Protein AF-0000000066269148 (afdb_homodimer)

Structure (mmCIF, N/CA/C/O backbone):
data_AF-0000000066269148-model_v1
#
loop_
_entity.id
_entity.type
_entity.pdbx_description
1 polymer 'HTH-type transcriptional regulator UidR'
#
loop_
_atom_site.group_PDB
_atom_site.id
_atom_site.type_symbol
_atom_site.label_atom_id
_atom_site.label_alt_id
_atom_site.label_comp_id
_atom_site.label_asym_id
_atom_site.label_entity_id
_atom_site.label_seq_id
_atom_site.pdbx_PDB_ins_code
_atom_site.Cartn_x
_atom_site.Cartn_y
_atom_site.Cartn_z
_atom_site.occupancy
_atom_site.B_iso_or_equiv
_atom_site.auth_seq_id
_atom_site.auth_comp_id
_atom_site.auth_asym_id
_atom_site.auth_atom_id
_atom_site.pdbx_PDB_model_num
ATOM 1 N N . MET A 1 1 ? 50.219 18.312 18.375 1 29.95 1 MET A N 1
ATOM 2 C CA . MET A 1 1 ? 49.344 18.781 17.312 1 29.95 1 MET A CA 1
ATOM 3 C C . MET A 1 1 ? 48.125 17.875 17.172 1 29.95 1 MET A C 1
ATOM 5 O O . MET A 1 1 ? 48.281 16.688 16.922 1 29.95 1 MET A O 1
ATOM 9 N N . MET A 1 2 ? 47.062 18.062 18 1 33.06 2 MET A N 1
ATOM 10 C CA . MET A 1 2 ? 45.844 17.266 18.109 1 33.06 2 MET A CA 1
ATOM 11 C C . MET A 1 2 ? 45.188 17.047 16.734 1 33.06 2 MET A C 1
ATOM 13 O O . MET A 1 2 ? 44.938 18.016 16.016 1 33.06 2 MET A O 1
ATOM 17 N N . ASP A 1 3 ? 45.719 16.109 15.922 1 34.25 3 ASP A N 1
ATOM 18 C CA . ASP A 1 3 ? 45.094 15.648 14.688 1 34.25 3 ASP A CA 1
ATOM 19 C C . ASP A 1 3 ? 43.562 15.742 14.75 1 34.25 3 ASP A C 1
ATOM 21 O O . ASP A 1 3 ? 42.938 15.055 15.562 1 34.25 3 ASP A O 1
ATOM 25 N N . ASN A 1 4 ? 43.062 16.969 14.891 1 35.75 4 ASN A N 1
ATOM 26 C CA . ASN A 1 4 ? 41.625 17.344 14.859 1 35.75 4 ASN A CA 1
ATOM 27 C C . ASN A 1 4 ? 40.875 16.5 13.852 1 35.75 4 ASN A C 1
ATOM 29 O O . ASN A 1 4 ? 40.969 16.719 12.641 1 35.75 4 ASN A O 1
ATOM 33 N N . MET A 1 5 ? 40.844 15.172 13.828 1 34.91 5 MET A N 1
ATOM 34 C CA . MET A 1 5 ? 39.969 14.242 13.125 1 34.91 5 MET A CA 1
ATOM 35 C C . MET A 1 5 ? 38.625 14.891 12.797 1 34.91 5 MET A C 1
ATOM 37 O O . MET A 1 5 ? 37.812 15.109 13.688 1 34.91 5 MET A O 1
ATOM 41 N N . GLN A 1 6 ? 38.531 16.062 12.07 1 36.62 6 GLN A N 1
ATOM 42 C CA . GLN A 1 6 ? 37.406 16.797 11.508 1 36.62 6 GLN A CA 1
ATOM 43 C C . GLN A 1 6 ? 36.312 15.828 11.062 1 36.62 6 GLN A C 1
ATOM 45 O O . GLN A 1 6 ? 36.531 14.945 10.234 1 36.62 6 GLN A O 1
ATOM 50 N N . THR A 1 7 ? 35.594 15.133 11.844 1 42.75 7 THR A N 1
ATOM 51 C CA . THR A 1 7 ? 34.344 14.445 11.578 1 42.75 7 THR A CA 1
ATOM 52 C C . THR A 1 7 ? 33.625 15.07 10.375 1 42.75 7 THR A C 1
ATOM 54 O O . THR A 1 7 ? 33.219 16.234 10.43 1 42.75 7 THR A O 1
ATOM 57 N N . GLU A 1 8 ? 34.125 15.125 9.211 1 47.5 8 GLU A N 1
ATOM 58 C CA . GLU A 1 8 ? 33.594 15.633 7.949 1 47.5 8 GLU A CA 1
ATOM 59 C C . GLU A 1 8 ? 32.062 15.703 7.98 1 47.5 8 GLU A C 1
ATOM 61 O O . GLU A 1 8 ? 31.391 14.688 8.188 1 47.5 8 GLU A O 1
ATOM 66 N N . ALA A 1 9 ? 31.5 16.703 8.508 1 52.66 9 ALA A N 1
ATOM 67 C CA . ALA A 1 9 ? 30.109 17.125 8.625 1 52.66 9 ALA A CA 1
ATOM 68 C C . ALA A 1 9 ? 29.297 16.672 7.41 1 52.66 9 ALA A C 1
ATOM 70 O O . ALA A 1 9 ? 29.75 16.797 6.27 1 52.66 9 ALA A O 1
ATOM 71 N N . GLN A 1 10 ? 28.406 15.781 7.52 1 66.94 10 GLN A N 1
ATOM 72 C CA . GLN A 1 10 ? 27.484 15.43 6.441 1 66.94 10 GLN A CA 1
ATOM 73 C C . GLN A 1 10 ? 27.125 16.656 5.598 1 66.94 10 GLN A C 1
ATOM 75 O O . GLN A 1 10 ? 26.875 17.734 6.137 1 66.94 10 GLN A O 1
ATOM 80 N N . PRO A 1 11 ? 27.453 16.547 4.215 1 85.19 11 PRO A N 1
ATOM 81 C CA . PRO A 1 11 ? 27.016 17.672 3.385 1 85.19 11 PRO A CA 1
ATOM 82 C C . PRO A 1 11 ? 25.656 18.219 3.797 1 85.19 11 PRO A C 1
ATOM 84 O O . PRO A 1 11 ? 24.797 17.469 4.262 1 85.19 11 PRO A O 1
ATOM 87 N N . THR A 1 12 ? 25.594 19.531 3.975 1 91.31 12 THR A N 1
ATOM 88 C CA . THR A 1 12 ? 24.375 20.25 4.352 1 91.31 12 THR A CA 1
ATOM 89 C C . THR A 1 12 ? 23.156 19.641 3.67 1 91.31 12 THR A C 1
ATOM 91 O O . THR A 1 12 ? 22.109 19.484 4.297 1 91.31 12 THR A O 1
ATOM 94 N N . ARG A 1 13 ? 23.344 19.234 2.535 1 93.56 13 ARG A N 1
ATOM 95 C CA . ARG A 1 13 ? 22.266 18.641 1.772 1 93.56 13 ARG A CA 1
ATOM 96 C C . ARG A 1 13 ? 21.766 17.344 2.43 1 93.56 13 ARG A C 1
ATOM 98 O O . ARG A 1 13 ? 20.562 17.109 2.531 1 93.56 13 ARG A O 1
ATOM 105 N N . THR A 1 14 ? 22.672 16.547 2.875 1 93.69 14 THR A N 1
ATOM 106 C CA . THR A 1 14 ? 22.344 15.273 3.514 1 93.69 14 THR A CA 1
ATOM 107 C C . THR A 1 14 ? 21.656 15.508 4.855 1 93.69 14 THR A C 1
ATOM 109 O O . THR A 1 14 ? 20.688 14.82 5.195 1 93.69 14 THR A O 1
ATOM 112 N N . ARG A 1 15 ? 22.047 16.438 5.559 1 93.5 15 ARG A N 1
ATOM 113 C CA . ARG A 1 15 ? 21.438 16.766 6.84 1 93.5 15 ARG A CA 1
ATOM 114 C C . ARG A 1 15 ? 20 17.219 6.66 1 93.5 15 ARG A C 1
ATOM 116 O O . ARG A 1 15 ? 19.125 16.828 7.434 1 93.5 15 ARG A O 1
ATOM 123 N N . ILE A 1 16 ? 19.844 17.984 5.629 1 95.06 16 ILE A N 1
ATOM 124 C CA . ILE A 1 16 ? 18.516 18.469 5.332 1 95.06 16 ILE A CA 1
ATOM 125 C C . ILE A 1 16 ? 17.594 17.297 4.984 1 95.06 16 ILE A C 1
ATOM 127 O O . ILE A 1 16 ? 16.484 17.203 5.508 1 95.06 16 ILE A O 1
ATOM 131 N N . LEU A 1 17 ? 18.109 16.438 4.227 1 95.19 17 LEU A N 1
ATOM 132 C CA . LEU A 1 17 ? 17.297 15.312 3.781 1 95.19 17 LEU A CA 1
ATOM 133 C C . LEU A 1 17 ? 16.984 14.383 4.945 1 95.19 17 LEU A C 1
ATOM 135 O O . LEU A 1 17 ? 15.859 13.883 5.051 1 95.19 17 LEU A O 1
ATOM 139 N N . ASN A 1 18 ? 17.922 14.18 5.797 1 94.38 18 ASN A N 1
ATOM 140 C CA . ASN A 1 18 ? 17.688 13.344 6.969 1 94.38 18 ASN A CA 1
ATOM 141 C C . ASN A 1 18 ? 16.641 13.953 7.887 1 94.38 18 ASN A C 1
ATOM 143 O O . ASN A 1 18 ? 15.758 13.25 8.391 1 94.38 18 ASN A O 1
ATOM 147 N N . ALA A 1 19 ? 16.75 15.234 8.031 1 94.19 19 ALA A N 1
ATOM 148 C CA . ALA A 1 19 ? 15.75 15.945 8.836 1 94.19 19 ALA A CA 1
ATOM 149 C C . ALA A 1 19 ? 14.367 15.844 8.203 1 94.19 19 ALA A C 1
ATOM 151 O O . ALA A 1 19 ? 13.375 15.609 8.906 1 94.19 19 ALA A O 1
ATOM 152 N N . ALA A 1 20 ? 14.328 16.047 6.902 1 94.81 20 ALA A N 1
ATOM 153 C CA . ALA A 1 20 ? 13.07 15.961 6.176 1 94.81 20 ALA A CA 1
ATOM 154 C C . ALA A 1 20 ? 12.445 14.578 6.324 1 94.81 20 ALA A C 1
ATOM 156 O O . ALA A 1 20 ? 11.25 14.453 6.586 1 94.81 20 ALA A O 1
ATOM 157 N N . ARG A 1 21 ? 13.258 13.562 6.203 1 94.38 21 ARG A N 1
ATOM 158 C CA . ARG A 1 21 ? 12.781 12.188 6.348 1 94.38 21 ARG A CA 1
ATOM 159 C C . ARG A 1 21 ? 12.141 11.977 7.715 1 94.38 21 ARG A C 1
ATOM 161 O O . ARG A 1 21 ? 11.062 11.391 7.812 1 94.38 21 ARG A O 1
ATOM 168 N N . GLU A 1 22 ? 12.773 12.445 8.656 1 91.81 22 GLU A N 1
ATOM 169 C CA . GLU A 1 22 ? 12.281 12.289 10.016 1 91.81 22 GLU A CA 1
ATOM 170 C C . GLU A 1 22 ? 10.969 13.031 10.219 1 91.81 22 GLU A C 1
ATOM 172 O O . GLU A 1 22 ? 10.008 12.484 10.758 1 91.81 22 GLU A O 1
ATOM 177 N N . ILE A 1 23 ? 10.914 14.211 9.734 1 90.62 23 ILE A N 1
ATOM 178 C CA . ILE A 1 23 ? 9.734 15.047 9.922 1 90.62 23 ILE A CA 1
ATOM 179 C C . ILE A 1 23 ? 8.562 14.492 9.125 1 90.62 23 ILE A C 1
ATOM 181 O O . ILE A 1 23 ? 7.438 14.414 9.625 1 90.62 23 ILE A O 1
ATOM 185 N N . PHE A 1 24 ? 8.867 14.055 7.883 1 90.69 24 PHE A N 1
ATOM 186 C CA . PHE A 1 24 ? 7.805 13.5 7.051 1 90.69 24 PHE A CA 1
ATOM 187 C C . PHE A 1 24 ? 7.281 12.195 7.637 1 90.69 24 PHE A C 1
ATOM 189 O O . PHE A 1 24 ? 6.078 11.93 7.602 1 90.69 24 PHE A O 1
ATOM 196 N N . SER A 1 25 ? 8.141 11.453 8.211 1 87.06 25 SER A N 1
ATOM 197 C CA . SER A 1 25 ? 7.746 10.18 8.789 1 87.06 25 SER A CA 1
ATOM 198 C C . SER A 1 25 ? 6.93 10.375 10.062 1 87.06 25 SER A C 1
ATOM 200 O O . SER A 1 25 ? 5.992 9.625 10.328 1 87.06 25 SER A O 1
ATOM 202 N N . GLU A 1 26 ? 7.188 11.438 10.75 1 82.25 26 GLU A N 1
ATOM 203 C CA . GLU A 1 26 ? 6.559 11.656 12.047 1 82.25 26 GLU A CA 1
ATOM 204 C C . GLU A 1 26 ? 5.27 12.469 11.906 1 82.25 26 GLU A C 1
ATOM 206 O O . GLU A 1 26 ? 4.266 12.164 12.555 1 82.25 26 GLU A O 1
ATOM 211 N N . ASN A 1 27 ? 5.344 13.484 11.008 1 78.81 27 ASN A N 1
ATOM 212 C CA . ASN A 1 27 ? 4.25 14.453 10.977 1 78.81 27 ASN A CA 1
ATOM 213 C C . ASN A 1 27 ? 3.404 14.305 9.711 1 78.81 27 ASN A C 1
ATOM 215 O O . ASN A 1 27 ? 2.303 14.852 9.633 1 78.81 27 ASN A O 1
ATOM 219 N N . GLY A 1 28 ? 3.934 13.531 8.844 1 82 28 GLY A N 1
ATOM 220 C CA . GLY A 1 28 ? 3.318 13.531 7.527 1 82 28 GLY A CA 1
ATOM 221 C C . GLY A 1 28 ? 3.83 14.641 6.629 1 82 28 GLY A C 1
ATOM 222 O O . GLY A 1 28 ? 4.32 15.656 7.113 1 82 28 GLY A O 1
ATOM 223 N N . PHE A 1 29 ? 3.723 14.414 5.41 1 80.69 29 PHE A N 1
ATOM 224 C CA . PHE A 1 29 ? 4.23 15.367 4.434 1 80.69 29 PHE A CA 1
ATOM 225 C C . PHE A 1 29 ? 3.408 16.641 4.449 1 80.69 29 PHE A C 1
ATOM 227 O O . PHE A 1 29 ? 3.961 17.75 4.523 1 80.69 29 PHE A O 1
ATOM 234 N N . HIS A 1 30 ? 2.174 16.438 4.449 1 73.81 30 HIS A N 1
ATOM 235 C CA . HIS A 1 30 ? 1.286 17.578 4.32 1 73.81 30 HIS A CA 1
ATOM 236 C C . HIS A 1 30 ? 1.434 18.531 5.504 1 73.81 30 HIS A C 1
ATOM 238 O O . HIS A 1 30 ? 1.451 19.75 5.332 1 73.81 30 HIS A O 1
ATOM 244 N N . SER A 1 31 ? 1.735 18.062 6.676 1 78.12 31 SER A N 1
ATOM 245 C CA . SER A 1 31 ? 1.798 18.875 7.883 1 78.12 31 SER A CA 1
ATOM 246 C C . SER A 1 31 ? 3.199 19.438 8.102 1 78.12 31 SER A C 1
ATOM 248 O O . SER A 1 31 ? 3.389 20.359 8.906 1 78.12 31 SER A O 1
ATOM 250 N N . ALA A 1 32 ? 4.051 18.875 7.363 1 84.81 32 ALA A N 1
ATOM 251 C CA . ALA A 1 32 ? 5.43 19.328 7.496 1 84.81 32 ALA A CA 1
ATOM 252 C C . ALA A 1 32 ? 5.621 20.688 6.824 1 84.81 32 ALA A C 1
ATOM 254 O O . ALA A 1 32 ? 4.91 21.031 5.871 1 84.81 32 ALA A O 1
ATOM 255 N N . SER A 1 33 ? 6.598 21.469 7.414 1 88.81 33 SER A N 1
ATOM 256 C CA . SER A 1 33 ? 6.926 22.766 6.832 1 88.81 33 SER A CA 1
ATOM 257 C C . SER A 1 33 ? 8.43 22.938 6.668 1 88.81 33 SER A C 1
ATOM 259 O O . SER A 1 33 ? 9.211 22.297 7.383 1 88.81 33 SER A O 1
ATOM 261 N N . MET A 1 34 ? 8.695 23.812 5.746 1 93.25 34 MET A N 1
ATOM 262 C CA . MET A 1 34 ? 10.102 24.125 5.555 1 93.25 34 MET A CA 1
ATOM 263 C C . MET A 1 34 ? 10.703 24.719 6.828 1 93.25 34 MET A C 1
ATOM 265 O O . MET A 1 34 ? 11.852 24.438 7.172 1 93.25 34 MET A O 1
ATOM 269 N N . LYS A 1 35 ? 9.906 25.422 7.531 1 93.69 35 LYS A N 1
ATOM 270 C CA . LYS A 1 35 ? 10.336 26.031 8.781 1 93.69 35 LYS A CA 1
ATOM 271 C C . LYS A 1 35 ? 10.672 24.969 9.828 1 93.69 35 LYS A C 1
ATOM 273 O O . LYS A 1 35 ? 11.688 25.062 10.516 1 93.69 35 LYS A O 1
ATOM 278 N N . ALA A 1 36 ? 9.859 24 9.938 1 92.56 36 ALA A N 1
ATOM 279 C CA . ALA A 1 36 ? 10.078 22.906 10.891 1 92.56 36 ALA A CA 1
ATOM 280 C C . ALA A 1 36 ? 11.359 22.156 10.562 1 92.56 36 ALA A C 1
ATOM 282 O O . ALA A 1 36 ? 12.086 21.734 11.469 1 92.56 36 ALA A O 1
ATOM 283 N N . ILE A 1 37 ? 11.617 21.953 9.281 1 94.06 37 ILE A N 1
ATOM 284 C CA . ILE A 1 37 ? 12.82 21.25 8.844 1 94.06 37 ILE A CA 1
ATOM 285 C C . ILE A 1 37 ? 14.062 22.062 9.211 1 94.06 37 ILE A C 1
ATOM 287 O O . ILE A 1 37 ? 15.039 21.516 9.727 1 94.06 37 ILE A O 1
ATOM 291 N N . CYS A 1 38 ? 13.977 23.375 9 1 94.56 38 CYS A N 1
ATOM 292 C CA . CYS A 1 38 ? 15.062 24.266 9.398 1 94.56 38 CYS A CA 1
ATOM 293 C C . CYS A 1 38 ? 15.383 24.109 10.875 1 94.56 38 CYS A C 1
ATOM 295 O O . CYS A 1 38 ? 16.547 23.938 11.25 1 94.56 38 CYS A O 1
ATOM 297 N N . LYS A 1 39 ? 14.391 24.125 11.641 1 93.75 39 LYS A N 1
ATOM 298 C CA . LYS A 1 39 ? 14.531 24.047 13.086 1 93.75 39 LYS A CA 1
ATOM 299 C C . LYS A 1 39 ? 15.125 22.719 13.516 1 93.75 39 LYS A C 1
ATOM 301 O O . LYS A 1 39 ? 16 22.656 14.383 1 93.75 39 LYS A O 1
ATOM 306 N N . SER A 1 40 ? 14.727 21.688 12.898 1 91.62 40 SER A N 1
ATOM 307 C CA . SER A 1 40 ? 15.133 20.344 13.273 1 91.62 40 SER A CA 1
ATOM 308 C C . SER A 1 40 ? 16.609 20.109 12.992 1 91.62 40 SER A C 1
ATOM 310 O O . SER A 1 40 ? 17.281 19.359 13.711 1 91.62 40 SER A O 1
ATOM 312 N N . CYS A 1 41 ? 17.109 20.719 11.945 1 91.25 41 CYS A N 1
ATOM 313 C CA . CYS A 1 41 ? 18.516 20.469 11.625 1 91.25 41 CYS A CA 1
ATOM 314 C C . CYS A 1 41 ? 19.359 21.719 11.828 1 91.25 41 CYS A C 1
ATOM 316 O O . CYS A 1 41 ? 20.5 21.797 11.383 1 91.25 41 CYS A O 1
ATOM 318 N N . ALA A 1 42 ? 18.844 22.734 12.469 1 93.19 42 ALA A N 1
ATOM 319 C CA . ALA A 1 42 ? 19.531 23.938 12.922 1 93.19 42 ALA A CA 1
ATOM 320 C C . ALA A 1 42 ? 20.219 24.641 11.75 1 93.19 42 ALA A C 1
ATOM 322 O O . ALA A 1 42 ? 21.406 24.969 11.812 1 93.19 42 ALA A O 1
ATOM 323 N N . ILE A 1 43 ? 19.438 24.844 10.742 1 93.12 43 ILE A N 1
ATOM 324 C CA . ILE A 1 43 ? 19.938 25.594 9.602 1 93.12 43 ILE A CA 1
ATOM 325 C C . ILE A 1 43 ? 19 26.766 9.305 1 93.12 43 ILE A C 1
ATOM 327 O O . ILE A 1 43 ? 17.844 26.766 9.711 1 93.12 43 ILE A O 1
ATOM 331 N N . SER A 1 44 ? 19.578 27.75 8.617 1 93.69 44 SER A N 1
ATOM 332 C CA . SER A 1 44 ? 18.781 28.906 8.266 1 93.69 44 SER A CA 1
ATOM 333 C C . SER A 1 44 ? 17.859 28.609 7.09 1 93.69 44 SER A C 1
ATOM 335 O O . SER A 1 44 ? 18.156 27.734 6.262 1 93.69 44 SER A O 1
ATOM 337 N N . PRO A 1 45 ? 16.734 29.359 7.031 1 94.69 45 PRO A N 1
ATOM 338 C CA . PRO A 1 45 ? 15.875 29.219 5.852 1 94.69 45 PRO A CA 1
ATOM 339 C C . PRO A 1 45 ? 16.625 29.484 4.547 1 94.69 45 PRO A C 1
ATOM 341 O O . PRO A 1 45 ? 16.391 28.781 3.553 1 94.69 45 PRO A O 1
ATOM 344 N N . GLY A 1 46 ? 17.484 30.422 4.555 1 94.38 46 GLY A N 1
ATOM 345 C CA . GLY A 1 46 ? 18.266 30.703 3.365 1 94.38 46 GLY A CA 1
ATOM 346 C C . GLY A 1 46 ? 19.094 29.531 2.887 1 94.38 46 GLY A C 1
ATOM 347 O O . GLY A 1 46 ? 19.094 29.219 1.694 1 94.38 46 GLY A O 1
ATOM 348 N N . THR A 1 47 ? 19.703 28.891 3.758 1 94.31 47 THR A N 1
ATOM 349 C CA . THR A 1 47 ? 20.5 27.719 3.443 1 94.31 47 THR A CA 1
ATOM 350 C C . THR A 1 47 ? 19.609 26.594 2.926 1 94.31 47 THR A C 1
ATOM 352 O O . THR A 1 47 ? 19.969 25.922 1.946 1 94.31 47 THR A O 1
ATOM 355 N N . LEU A 1 48 ? 18.453 26.328 3.566 1 95.75 48 LEU A N 1
ATOM 356 C CA . LEU A 1 48 ? 17.531 25.281 3.148 1 95.75 48 LEU A CA 1
ATOM 357 C C . LEU A 1 48 ? 17.062 25.516 1.72 1 95.75 48 LEU A C 1
ATOM 359 O O . LEU A 1 48 ? 17.109 24.609 0.887 1 95.75 48 LEU A O 1
ATOM 363 N N . TYR A 1 49 ? 16.781 26.734 1.446 1 95.38 49 TYR A N 1
ATOM 364 C CA . TYR A 1 49 ? 16.172 27.062 0.157 1 95.38 49 TYR A CA 1
ATOM 365 C C . TYR A 1 49 ? 17.234 27.094 -0.945 1 95.38 49 TYR A C 1
ATOM 367 O O . TYR A 1 49 ? 16.906 26.969 -2.129 1 95.38 49 TYR A O 1
ATOM 375 N N . HIS A 1 50 ? 18.422 27.328 -0.523 1 95 50 HIS A N 1
ATOM 376 C CA . HIS A 1 50 ? 19.516 27.188 -1.48 1 95 50 HIS A CA 1
ATOM 377 C C . HIS A 1 50 ? 19.609 25.766 -2.012 1 95 50 HIS A C 1
ATOM 379 O O . HIS A 1 50 ? 19.859 25.562 -3.201 1 95 50 HIS A O 1
ATOM 385 N N . HIS A 1 51 ? 19.328 24.812 -1.205 1 95.62 51 HIS A N 1
ATOM 386 C CA . HIS A 1 51 ? 19.469 23.406 -1.573 1 95.62 51 HIS A CA 1
ATOM 387 C C . HIS A 1 51 ? 18.141 22.859 -2.113 1 95.62 51 HIS A C 1
ATOM 389 O O . HIS A 1 51 ? 18.141 22.062 -3.062 1 95.62 51 HIS A O 1
ATOM 395 N N . PHE A 1 52 ? 17.016 23.203 -1.457 1 96.88 52 PHE A N 1
ATOM 396 C CA . PHE A 1 52 ? 15.688 22.719 -1.826 1 96.88 52 PHE A CA 1
ATOM 397 C C . PHE A 1 52 ? 14.672 23.844 -1.839 1 96.88 52 PHE A C 1
ATOM 399 O O . PHE A 1 52 ? 14.281 24.344 -0.783 1 96.88 52 PHE A O 1
ATOM 406 N N . ILE A 1 53 ? 14.094 24.047 -2.969 1 94.62 53 ILE A N 1
ATOM 407 C CA . ILE A 1 53 ? 13.297 25.25 -3.17 1 94.62 53 ILE A CA 1
ATOM 408 C C . ILE A 1 53 ? 11.875 25.031 -2.65 1 94.62 53 ILE A C 1
ATOM 410 O O . ILE A 1 53 ? 11.109 25.984 -2.486 1 94.62 53 ILE A O 1
ATOM 414 N N . SER A 1 54 ? 11.586 23.703 -2.379 1 93.5 54 SER A N 1
ATOM 415 C CA . SER A 1 54 ? 10.234 23.391 -1.917 1 93.5 54 SER A CA 1
ATOM 416 C C . SER A 1 54 ? 10.195 22.047 -1.2 1 93.5 54 SER A C 1
ATOM 418 O O . SER A 1 54 ? 11.156 21.281 -1.25 1 93.5 54 SER A O 1
ATOM 420 N N . LYS A 1 55 ? 9.117 21.812 -0.586 1 92.31 55 LYS A N 1
ATOM 421 C CA . LYS A 1 55 ? 8.883 20.516 0.015 1 92.31 55 LYS A CA 1
ATOM 422 C C . LYS A 1 55 ? 8.875 19.406 -1.044 1 92.31 55 LYS A C 1
ATOM 424 O O . LYS A 1 55 ? 9.375 18.312 -0.805 1 92.31 55 LYS A O 1
ATOM 429 N N . GLU A 1 56 ? 8.344 19.719 -2.184 1 94.19 56 GLU A N 1
ATOM 430 C CA . GLU A 1 56 ? 8.289 18.75 -3.275 1 94.19 56 GLU A CA 1
ATOM 431 C C . GLU A 1 56 ? 9.695 18.406 -3.77 1 94.19 56 GLU A C 1
ATOM 433 O O . GLU A 1 56 ? 9.953 17.25 -4.152 1 94.19 56 GLU A O 1
ATOM 438 N N . ALA A 1 57 ? 10.5 19.344 -3.721 1 96.06 57 ALA A N 1
ATOM 439 C CA . ALA A 1 57 ? 11.891 19.062 -4.094 1 96.06 57 ALA A CA 1
ATOM 440 C C . ALA A 1 57 ? 12.531 18.094 -3.105 1 96.06 57 ALA A C 1
ATOM 442 O O . ALA A 1 57 ? 13.344 17.25 -3.496 1 96.06 57 ALA A O 1
ATOM 443 N N . LEU A 1 58 ? 12.211 18.266 -1.843 1 96.12 58 LEU A N 1
ATOM 444 C CA . LEU A 1 58 ? 12.688 17.344 -0.819 1 96.12 58 LEU A CA 1
ATOM 445 C C . LEU A 1 58 ? 12.148 15.938 -1.058 1 96.12 58 LEU A C 1
ATOM 447 O O . LEU A 1 58 ? 12.898 14.961 -1.017 1 96.12 58 LEU A O 1
ATOM 451 N N . ILE A 1 59 ? 10.914 15.828 -1.364 1 96 59 ILE A N 1
ATOM 452 C CA . ILE A 1 59 ? 10.273 14.539 -1.608 1 96 59 ILE A CA 1
ATOM 453 C C . ILE A 1 59 ? 10.883 13.883 -2.842 1 96 59 ILE A C 1
ATOM 455 O O . ILE A 1 59 ? 11.109 12.672 -2.861 1 96 59 ILE A O 1
ATOM 459 N N . GLN A 1 60 ? 11.102 14.703 -3.85 1 97.31 60 GLN A N 1
ATOM 460 C CA . GLN A 1 60 ? 11.719 14.172 -5.059 1 97.31 60 GLN A CA 1
ATOM 461 C C . GLN A 1 60 ? 13.078 13.555 -4.758 1 97.31 60 GLN A C 1
ATOM 463 O O . GLN A 1 60 ? 13.398 12.477 -5.254 1 97.31 60 GLN A O 1
ATOM 468 N N . ALA A 1 61 ? 13.812 14.25 -3.938 1 97.38 61 ALA A N 1
ATOM 469 C CA . ALA A 1 61 ? 15.125 13.727 -3.566 1 97.38 61 ALA A CA 1
ATOM 470 C C . ALA A 1 61 ? 14.992 12.414 -2.797 1 97.38 61 ALA A C 1
ATOM 472 O O . ALA A 1 61 ? 15.758 11.477 -3.023 1 97.38 61 ALA A O 1
ATOM 473 N N . ILE A 1 62 ? 14.055 12.305 -1.947 1 96.56 62 ILE A N 1
ATOM 474 C CA . ILE A 1 62 ? 13.812 11.102 -1.161 1 96.56 62 ILE A CA 1
ATOM 475 C C . ILE A 1 62 ? 13.344 9.969 -2.076 1 96.56 62 ILE A C 1
ATOM 477 O O . ILE A 1 62 ? 13.82 8.836 -1.967 1 96.56 62 ILE A O 1
ATOM 481 N N . ILE A 1 63 ? 12.469 10.266 -3.02 1 97.75 63 ILE A N 1
ATOM 482 C CA . ILE A 1 63 ? 11.953 9.289 -3.98 1 97.75 63 ILE A CA 1
ATOM 483 C C . ILE A 1 63 ? 13.109 8.734 -4.816 1 97.75 63 ILE A C 1
ATOM 485 O O . ILE A 1 63 ? 13.188 7.527 -5.051 1 97.75 63 ILE A O 1
ATOM 489 N N . LEU A 1 64 ? 13.977 9.617 -5.203 1 97.5 64 LEU A N 1
ATOM 490 C CA . LEU A 1 64 ? 15.109 9.195 -6.027 1 97.5 64 LEU A CA 1
ATOM 491 C C . LEU A 1 64 ? 16.062 8.312 -5.227 1 97.5 64 LEU A C 1
ATOM 493 O O . LEU A 1 64 ? 16.641 7.375 -5.773 1 97.5 64 LEU A O 1
ATOM 497 N N . GLN A 1 65 ? 16.203 8.586 -3.953 1 95.69 65 GLN A N 1
ATOM 498 C CA . GLN A 1 65 ? 17 7.711 -3.1 1 95.69 65 GLN A CA 1
ATOM 499 C C . GLN A 1 65 ? 16.359 6.332 -2.971 1 95.69 65 GLN A C 1
ATOM 501 O O . GLN A 1 65 ? 17.047 5.312 -3.035 1 95.69 65 GLN A O 1
ATOM 506 N N . ASP A 1 66 ? 15.094 6.305 -2.775 1 95.31 66 ASP A N 1
ATOM 507 C CA . ASP A 1 66 ? 14.359 5.043 -2.701 1 95.31 66 ASP A CA 1
ATOM 508 C C . ASP A 1 66 ? 14.484 4.262 -4.008 1 95.31 66 ASP A C 1
ATOM 510 O O . ASP A 1 66 ? 14.648 3.039 -3.994 1 95.31 66 ASP A O 1
ATOM 514 N N . GLN A 1 67 ? 14.336 5.008 -5.078 1 97.19 67 GLN A N 1
ATOM 515 C CA . GLN A 1 67 ? 14.5 4.414 -6.402 1 97.19 67 GLN A CA 1
ATOM 516 C C . GLN A 1 67 ? 15.867 3.756 -6.543 1 97.19 67 GLN A C 1
ATOM 518 O O . GLN A 1 67 ? 15.969 2.629 -7.031 1 97.19 67 GLN A O 1
ATOM 523 N N . GLU A 1 68 ? 16.844 4.422 -6.07 1 96.25 68 GLU A N 1
ATOM 524 C CA . GLU A 1 68 ? 18.203 3.898 -6.184 1 96.25 68 GLU A CA 1
ATOM 525 C C . GLU A 1 68 ? 18.375 2.633 -5.348 1 96.25 68 GLU A C 1
ATOM 527 O O . GLU A 1 68 ? 19.078 1.7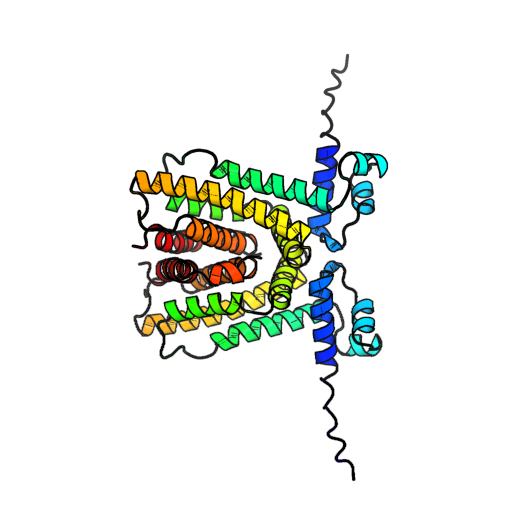08 -5.75 1 96.25 68 GLU A O 1
ATOM 532 N N . ARG A 1 69 ? 17.781 2.58 -4.234 1 93.19 69 ARG A N 1
ATOM 533 C CA . ARG A 1 69 ? 17.844 1.379 -3.408 1 93.19 69 ARG A CA 1
ATOM 534 C C . ARG A 1 69 ? 17.234 0.184 -4.141 1 93.19 69 ARG A C 1
ATOM 536 O O . ARG A 1 69 ? 17.781 -0.92 -4.09 1 93.19 69 ARG A O 1
ATOM 543 N N . ALA A 1 70 ? 16.156 0.407 -4.82 1 93.38 70 ALA A N 1
ATOM 544 C CA . ALA A 1 70 ? 15.516 -0.653 -5.605 1 93.38 70 ALA A CA 1
ATOM 545 C C . ALA A 1 70 ? 16.391 -1.044 -6.797 1 93.38 70 ALA A C 1
ATOM 547 O O . ALA A 1 70 ? 16.578 -2.23 -7.074 1 93.38 70 ALA A O 1
ATOM 548 N N . LEU A 1 71 ? 16.922 -0.022 -7.449 1 96.12 71 LEU A N 1
ATOM 549 C CA . LEU A 1 71 ? 17.719 -0.269 -8.656 1 96.12 71 LEU A CA 1
ATOM 550 C C . LEU A 1 71 ? 18.984 -1.037 -8.32 1 96.12 71 LEU A C 1
ATOM 552 O O . LEU A 1 71 ? 19.453 -1.85 -9.117 1 96.12 71 LEU A O 1
ATOM 556 N N . ALA A 1 72 ? 19.516 -0.791 -7.137 1 95.69 72 ALA A N 1
ATOM 557 C CA . ALA A 1 72 ? 20.734 -1.494 -6.723 1 95.69 72 ALA A CA 1
ATOM 558 C C . ALA A 1 72 ? 20.516 -3.004 -6.715 1 95.69 72 ALA A C 1
ATOM 560 O O . ALA A 1 72 ? 21.453 -3.775 -6.93 1 95.69 72 ALA A O 1
ATOM 561 N N . ARG A 1 73 ? 19.328 -3.463 -6.52 1 95.56 73 ARG A N 1
ATOM 562 C CA . ARG A 1 73 ? 18.984 -4.883 -6.488 1 95.56 73 ARG A CA 1
ATOM 563 C C . ARG A 1 73 ? 18.891 -5.453 -7.902 1 95.56 73 ARG A C 1
ATOM 565 O O . ARG A 1 73 ? 19.062 -6.656 -8.109 1 95.56 73 ARG A O 1
ATOM 572 N N . PHE A 1 74 ? 18.641 -4.574 -8.906 1 97.25 74 PHE A N 1
ATOM 573 C CA . PHE A 1 74 ? 18.25 -5.109 -10.211 1 97.25 74 PHE A CA 1
ATOM 574 C C . PHE A 1 74 ? 19.141 -4.551 -11.312 1 97.25 74 PHE A C 1
ATOM 576 O O . PHE A 1 74 ? 18.953 -4.871 -12.484 1 97.25 74 PHE A O 1
ATOM 583 N N . ARG A 1 75 ? 20.062 -3.652 -10.953 1 95.44 75 ARG A N 1
ATOM 584 C CA . ARG A 1 75 ? 20.906 -2.965 -11.922 1 95.44 75 ARG A CA 1
ATOM 585 C C . ARG A 1 75 ? 21.75 -3.955 -12.711 1 95.44 75 ARG A C 1
ATOM 587 O O . ARG A 1 75 ? 21.969 -3.785 -13.914 1 95.44 75 ARG A O 1
ATOM 594 N N . GLU A 1 76 ? 22.266 -5.012 -12.023 1 95.06 76 GLU A N 1
ATOM 595 C CA . GLU A 1 76 ? 23.125 -6.008 -12.648 1 95.06 76 GLU A CA 1
ATOM 596 C C . GLU A 1 76 ? 22.406 -7.34 -12.805 1 95.06 76 GLU A C 1
ATOM 598 O O . GLU A 1 76 ? 21.453 -7.633 -12.07 1 95.06 76 GLU A O 1
ATOM 603 N N . PRO A 1 77 ? 22.875 -8.141 -13.773 1 96.31 77 PRO A N 1
ATOM 604 C CA . PRO A 1 77 ? 22.297 -9.469 -13.93 1 96.31 77 PRO A CA 1
ATOM 605 C C . PRO A 1 77 ? 22.344 -10.289 -12.641 1 96.31 77 PRO A C 1
ATOM 607 O O . PRO A 1 77 ? 23.312 -10.211 -11.891 1 96.31 77 PRO A O 1
ATOM 610 N N . ILE A 1 78 ? 21.312 -11.016 -12.422 1 97.12 78 ILE A N 1
ATOM 611 C CA . ILE A 1 78 ? 21.188 -11.859 -11.234 1 97.12 78 ILE A CA 1
ATOM 612 C C . ILE A 1 78 ? 21.828 -13.219 -11.508 1 97.12 78 ILE A C 1
ATOM 614 O O . ILE A 1 78 ? 21.391 -13.953 -12.391 1 97.12 78 ILE A O 1
ATOM 618 N N . GLU A 1 79 ? 22.859 -13.547 -10.734 1 95.69 79 GLU A N 1
ATOM 619 C CA . GLU A 1 79 ? 23.609 -14.781 -10.922 1 95.69 79 GLU A CA 1
ATOM 620 C C . GLU A 1 79 ? 23.625 -15.617 -9.648 1 95.69 79 GLU A C 1
ATOM 622 O O . GLU A 1 79 ? 23.578 -15.078 -8.539 1 95.69 79 GLU A O 1
ATOM 627 N N . GLY A 1 80 ? 23.562 -16.891 -9.789 1 96.12 80 GLY A N 1
ATOM 628 C CA . GLY A 1 80 ? 23.766 -17.797 -8.672 1 96.12 80 GLY A CA 1
ATOM 629 C C . GLY A 1 80 ? 22.484 -18.062 -7.887 1 96.12 80 GLY A C 1
ATOM 630 O O . GLY A 1 80 ? 22.5 -18.766 -6.875 1 96.12 80 GLY A O 1
ATOM 631 N N . ILE A 1 81 ? 21.438 -17.5 -8.289 1 97.56 81 ILE A N 1
ATOM 632 C CA . ILE A 1 81 ? 20.141 -17.688 -7.621 1 97.56 81 ILE A CA 1
ATOM 633 C C . ILE A 1 81 ? 19.016 -17.625 -8.648 1 97.56 81 ILE A C 1
ATOM 635 O O . ILE A 1 81 ? 19.062 -16.828 -9.586 1 97.56 81 ILE A O 1
ATOM 639 N N . HIS A 1 82 ? 18.078 -18.578 -8.516 1 97.81 82 HIS A N 1
ATOM 640 C CA . HIS A 1 82 ? 16.906 -18.578 -9.391 1 97.81 82 HIS A CA 1
ATOM 641 C C . HIS A 1 82 ? 16.109 -17.281 -9.234 1 97.81 82 HIS A C 1
ATOM 643 O O . HIS A 1 82 ? 15.945 -16.781 -8.125 1 97.81 82 HIS A O 1
ATOM 649 N N . PHE A 1 83 ? 15.562 -16.734 -10.289 1 98.31 83 PHE A N 1
ATOM 650 C CA . PHE A 1 83 ? 14.93 -15.422 -10.297 1 98.31 83 PHE A CA 1
ATOM 651 C C . PHE A 1 83 ? 13.766 -15.367 -9.32 1 98.31 83 PHE A C 1
ATOM 653 O O . PHE A 1 83 ? 13.594 -14.375 -8.602 1 98.31 83 PHE A O 1
ATOM 660 N N . VAL A 1 84 ? 12.961 -16.422 -9.195 1 98.38 84 VAL A N 1
ATOM 661 C CA . VAL A 1 84 ? 11.836 -16.469 -8.266 1 98.38 84 VAL A CA 1
ATOM 662 C C . VAL A 1 84 ? 12.344 -16.297 -6.836 1 98.38 84 VAL A C 1
ATOM 664 O O . VAL A 1 84 ? 11.805 -15.508 -6.07 1 98.38 84 VAL A O 1
ATOM 667 N N . ASP A 1 85 ? 13.422 -17.031 -6.523 1 98.44 85 ASP A N 1
ATOM 668 C CA . ASP A 1 85 ? 13.984 -16.969 -5.184 1 98.44 85 ASP A CA 1
ATOM 669 C C . ASP A 1 85 ? 14.562 -15.578 -4.895 1 98.44 85 ASP A C 1
ATOM 671 O O . ASP A 1 85 ? 14.453 -15.078 -3.775 1 98.44 85 ASP A O 1
ATOM 675 N N . TYR A 1 86 ? 15.164 -15.016 -5.887 1 98.56 86 TYR A N 1
ATOM 676 C CA . TYR A 1 86 ? 15.711 -13.672 -5.73 1 98.56 86 TYR A CA 1
ATOM 677 C C . TYR A 1 86 ? 14.609 -12.672 -5.406 1 98.56 86 TYR A C 1
ATOM 679 O O . TYR A 1 86 ? 14.773 -11.82 -4.527 1 98.56 86 TYR A O 1
ATOM 687 N N . MET A 1 87 ? 13.5 -12.766 -6.129 1 98.5 87 MET A N 1
ATOM 688 C CA . MET A 1 87 ? 12.375 -11.875 -5.883 1 98.5 87 MET A CA 1
ATOM 689 C C . MET A 1 87 ? 11.82 -12.07 -4.48 1 98.5 87 MET A C 1
ATOM 691 O O . MET A 1 87 ? 11.516 -11.102 -3.781 1 98.5 87 MET A O 1
ATOM 695 N N . VAL A 1 88 ? 11.703 -13.312 -4.043 1 98.69 88 VAL A N 1
ATOM 696 C CA . VAL A 1 88 ? 11.211 -13.625 -2.705 1 98.69 88 VAL A CA 1
ATOM 697 C C . VAL A 1 88 ? 12.141 -13.023 -1.655 1 98.69 88 VAL A C 1
ATOM 699 O O . VAL A 1 88 ? 11.688 -12.328 -0.741 1 98.69 88 VAL A O 1
ATOM 702 N N . GLU A 1 89 ? 13.43 -13.227 -1.83 1 98.12 89 GLU A N 1
ATOM 703 C CA . GLU A 1 89 ? 14.406 -12.711 -0.877 1 98.12 89 GLU A CA 1
ATOM 704 C C . GLU A 1 89 ? 14.391 -11.188 -0.837 1 98.12 89 GLU A C 1
ATOM 706 O O . GLU A 1 89 ? 14.57 -10.586 0.225 1 98.12 89 GLU A O 1
ATOM 711 N N . SER A 1 90 ? 14.203 -10.617 -1.985 1 98 90 SER A N 1
ATOM 712 C CA . SER A 1 90 ? 14.148 -9.164 -2.066 1 98 90 SER A CA 1
ATOM 713 C C . SER A 1 90 ? 12.969 -8.609 -1.269 1 98 90 SER A C 1
ATOM 715 O O . SER A 1 90 ? 13.125 -7.645 -0.519 1 98 90 SER A O 1
ATOM 717 N N . ILE A 1 91 ? 11.805 -9.25 -1.352 1 98.5 91 ILE A N 1
ATOM 718 C CA . ILE A 1 91 ? 10.625 -8.781 -0.625 1 98.5 91 ILE A CA 1
ATOM 719 C C . ILE A 1 91 ? 10.805 -9.039 0.869 1 98.5 91 ILE A C 1
ATOM 721 O O . ILE A 1 91 ? 10.531 -8.164 1.694 1 98.5 91 ILE A O 1
ATOM 725 N N . VAL A 1 92 ? 11.297 -10.211 1.205 1 98.5 92 VAL A N 1
ATOM 726 C CA . VAL A 1 92 ? 11.523 -10.547 2.607 1 98.5 92 VAL A CA 1
ATOM 727 C C . VAL A 1 92 ? 12.508 -9.555 3.225 1 98.5 92 VAL A C 1
ATOM 729 O O . VAL A 1 92 ? 12.297 -9.07 4.34 1 98.5 92 VAL A O 1
ATOM 732 N N . SER A 1 93 ? 13.562 -9.211 2.529 1 97.5 93 SER A N 1
ATOM 733 C CA . SER A 1 93 ? 14.578 -8.297 3.045 1 97.5 93 SER A CA 1
ATOM 734 C C . SER A 1 93 ? 13.984 -6.922 3.324 1 97.5 93 SER A C 1
ATOM 736 O O . SER A 1 93 ? 14.398 -6.238 4.262 1 97.5 93 SER A O 1
ATOM 738 N N . LEU A 1 94 ? 13 -6.539 2.533 1 96.56 94 LEU A N 1
ATOM 739 C CA . LEU A 1 94 ? 12.359 -5.238 2.693 1 96.56 94 LEU A CA 1
ATOM 740 C C . LEU A 1 94 ? 11.609 -5.164 4.016 1 96.56 94 LEU A C 1
ATOM 742 O O . LEU A 1 94 ? 11.508 -4.094 4.621 1 96.56 94 LEU A O 1
ATOM 746 N N . THR A 1 95 ? 11.062 -6.305 4.445 1 97.75 95 THR A N 1
ATOM 747 C CA . THR A 1 95 ? 10.305 -6.32 5.691 1 97.75 95 THR A CA 1
ATOM 748 C C . THR A 1 95 ? 11.219 -6.043 6.883 1 97.75 95 THR A C 1
ATOM 750 O O . THR A 1 95 ? 10.742 -5.703 7.969 1 97.75 95 THR A O 1
ATOM 753 N N . HIS A 1 96 ? 12.562 -6.145 6.676 1 95.88 96 HIS A N 1
ATOM 754 C CA . HIS A 1 96 ? 13.531 -5.965 7.754 1 95.88 96 HIS A CA 1
ATOM 755 C C . HIS A 1 96 ? 14.148 -4.574 7.715 1 95.88 96 HIS A C 1
ATOM 757 O O . HIS A 1 96 ? 14.977 -4.23 8.562 1 95.88 96 HIS A O 1
ATOM 763 N N . GLU A 1 97 ? 13.758 -3.793 6.75 1 94.38 97 GLU A N 1
ATOM 764 C CA . GLU A 1 97 ? 14.195 -2.4 6.738 1 94.38 97 GLU A CA 1
ATOM 765 C C . GLU A 1 97 ? 13.648 -1.64 7.945 1 94.38 97 GLU A C 1
ATOM 767 O O . GLU A 1 97 ? 12.664 -2.062 8.555 1 94.38 97 GLU A O 1
ATOM 772 N N . ALA A 1 98 ? 14.344 -0.521 8.227 1 93.69 98 ALA A N 1
ATOM 773 C CA . ALA A 1 98 ? 13.883 0.302 9.344 1 93.69 98 ALA A CA 1
ATOM 774 C C . ALA A 1 98 ? 12.414 0.677 9.18 1 93.69 98 ALA A C 1
ATOM 776 O O . ALA A 1 98 ? 11.992 1.102 8.102 1 93.69 98 ALA A O 1
ATOM 777 N N . PHE A 1 99 ? 11.703 0.53 10.211 1 93.94 99 PHE A N 1
ATOM 778 C CA . PHE A 1 99 ? 10.266 0.771 10.172 1 93.94 99 PHE A CA 1
ATOM 779 C C . PHE A 1 99 ? 9.961 2.191 9.711 1 93.94 99 PHE A C 1
ATOM 781 O O . PHE A 1 99 ? 9.031 2.412 8.938 1 93.94 99 PHE A O 1
ATOM 788 N N . GLY A 1 100 ? 10.805 3.184 10.188 1 92.38 100 GLY A N 1
ATOM 789 C CA . GLY A 1 100 ? 10.633 4.566 9.773 1 92.38 100 GLY A CA 1
ATOM 790 C C . GLY A 1 100 ? 10.781 4.766 8.273 1 92.38 100 GLY A C 1
ATOM 791 O O . GLY A 1 100 ? 10.102 5.605 7.68 1 92.38 100 GLY A O 1
ATOM 792 N N . GLN A 1 101 ? 11.641 3.971 7.68 1 93.56 101 GLN A N 1
ATOM 793 C CA . GLN A 1 101 ? 11.828 4.039 6.234 1 93.56 101 GLN A CA 1
ATOM 794 C C . GLN A 1 101 ? 10.602 3.506 5.496 1 93.56 101 GLN A C 1
ATOM 796 O O . GLN A 1 101 ? 10.141 4.117 4.527 1 93.56 101 GLN A O 1
ATOM 801 N N . ARG A 1 102 ? 10.07 2.404 5.961 1 95.56 102 ARG A N 1
ATOM 802 C CA . ARG A 1 102 ? 8.852 1.862 5.355 1 95.56 102 ARG A CA 1
ATOM 803 C C . ARG A 1 102 ? 7.684 2.828 5.516 1 95.56 102 ARG A C 1
ATOM 805 O O . ARG A 1 102 ? 6.922 3.051 4.574 1 95.56 102 ARG A O 1
ATOM 812 N N . ALA A 1 103 ? 7.625 3.443 6.691 1 94.94 103 ALA A N 1
ATOM 813 C CA . ALA A 1 103 ? 6.562 4.406 6.965 1 94.94 103 ALA A CA 1
ATOM 814 C C . ALA A 1 103 ? 6.641 5.598 6.012 1 94.94 103 ALA A C 1
ATOM 816 O O . ALA A 1 103 ? 5.613 6.086 5.539 1 94.94 103 ALA A O 1
ATOM 817 N N . LEU A 1 104 ? 7.82 6.012 5.758 1 95.06 104 LEU A N 1
ATOM 818 C CA . LEU A 1 104 ? 8.023 7.145 4.859 1 95.06 104 LEU A CA 1
ATOM 819 C C . LEU A 1 104 ? 7.574 6.805 3.443 1 95.06 104 LEU A C 1
ATOM 821 O O . LEU A 1 104 ? 6.957 7.629 2.768 1 95.06 104 LEU A O 1
ATOM 825 N N . VAL A 1 105 ? 7.832 5.609 2.988 1 96.56 105 VAL A N 1
ATOM 826 C CA . VAL A 1 105 ? 7.422 5.176 1.656 1 96.56 105 VAL A CA 1
ATOM 827 C C . VAL A 1 105 ? 5.898 5.215 1.55 1 96.56 105 VAL A C 1
ATOM 829 O O . VAL A 1 105 ? 5.352 5.75 0.585 1 96.56 105 VAL A O 1
ATOM 832 N N . VAL A 1 106 ? 5.223 4.727 2.543 1 96.44 106 VAL A N 1
ATOM 833 C CA . VAL A 1 106 ? 3.764 4.684 2.533 1 96.44 106 VAL A CA 1
ATOM 834 C C . VAL A 1 106 ? 3.203 6.102 2.602 1 96.44 106 VAL A C 1
ATOM 836 O O . VAL A 1 106 ? 2.219 6.422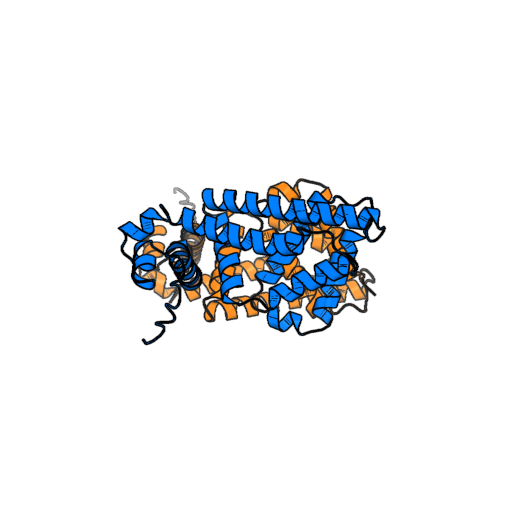 1.93 1 96.44 106 VAL A O 1
ATOM 839 N N . GLU A 1 107 ? 3.881 6.93 3.355 1 94.75 107 GLU A N 1
ATOM 840 C CA . GLU A 1 107 ? 3.48 8.328 3.441 1 94.75 107 GLU A CA 1
ATOM 841 C C . GLU A 1 107 ? 3.582 9.016 2.082 1 94.75 107 GLU A C 1
ATOM 843 O O . GLU A 1 107 ? 2.684 9.758 1.688 1 94.75 107 GLU A O 1
ATOM 848 N N . ILE A 1 108 ? 4.625 8.758 1.423 1 95.75 108 ILE A N 1
ATOM 849 C CA . ILE A 1 108 ? 4.836 9.367 0.114 1 95.75 108 ILE A CA 1
ATOM 850 C C . ILE A 1 108 ? 3.811 8.82 -0.878 1 95.75 108 ILE A C 1
ATOM 852 O O . ILE A 1 108 ? 3.301 9.562 -1.723 1 95.75 108 ILE A O 1
ATOM 856 N N . MET A 1 109 ? 3.473 7.547 -0.764 1 96.94 109 MET A N 1
ATOM 857 C CA . MET A 1 109 ? 2.42 6.973 -1.598 1 96.94 109 MET A CA 1
ATOM 858 C C . MET A 1 109 ? 1.086 7.664 -1.343 1 96.94 109 MET A C 1
ATOM 860 O O . MET A 1 109 ? 0.367 8 -2.285 1 96.94 109 MET A O 1
ATOM 864 N N . ALA A 1 110 ? 0.773 7.867 -0.076 1 94.88 110 ALA A N 1
ATOM 865 C CA . ALA A 1 110 ? -0.461 8.562 0.277 1 94.88 110 ALA A CA 1
ATOM 866 C C . ALA A 1 110 ? -0.481 9.977 -0.31 1 94.88 110 ALA A C 1
ATOM 868 O O . ALA A 1 110 ? -1.494 10.406 -0.865 1 94.88 110 ALA A O 1
ATOM 869 N N . GLU A 1 111 ? 0.636 10.625 -0.235 1 93.25 111 GLU A N 1
ATOM 870 C CA . GLU A 1 111 ? 0.735 11.969 -0.803 1 93.25 111 GLU A CA 1
ATOM 871 C C . GLU A 1 111 ? 0.551 11.945 -2.318 1 93.25 111 GLU A C 1
ATOM 873 O O . GLU A 1 111 ? -0.072 12.844 -2.889 1 93.25 111 GLU A O 1
ATOM 878 N N . GLY A 1 112 ? 1.081 10.922 -2.939 1 94.88 112 GLY A N 1
ATOM 879 C CA . GLY A 1 112 ? 0.954 10.781 -4.383 1 94.88 112 GLY A CA 1
ATOM 880 C C . GLY A 1 112 ? -0.484 10.633 -4.844 1 94.88 112 GLY A C 1
ATOM 881 O O . GLY A 1 112 ? -0.795 10.875 -6.012 1 94.88 112 GLY A O 1
ATOM 882 N N . MET A 1 113 ? -1.343 10.25 -3.979 1 93.81 113 MET A N 1
ATOM 883 C CA . MET A 1 113 ? -2.746 10.055 -4.336 1 93.81 113 MET A CA 1
ATOM 884 C C . MET A 1 113 ? -3.518 11.367 -4.223 1 93.81 113 MET A C 1
ATOM 886 O O . MET A 1 113 ? -4.672 11.453 -4.648 1 93.81 113 MET A O 1
ATOM 890 N N . ARG A 1 114 ? -2.871 12.438 -3.725 1 89.81 114 ARG A N 1
ATOM 891 C CA . ARG A 1 114 ? -3.605 13.688 -3.58 1 89.81 114 ARG A CA 1
ATOM 892 C C . ARG A 1 114 ? -2.834 14.852 -4.199 1 89.81 114 ARG A C 1
ATOM 894 O O . ARG A 1 114 ? -3.389 15.93 -4.41 1 89.81 114 ARG A O 1
ATOM 901 N N . ASN A 1 115 ? -1.585 14.695 -4.465 1 91.94 115 ASN A N 1
ATOM 902 C CA . ASN A 1 115 ? -0.69 15.695 -5.035 1 91.94 115 ASN A CA 1
ATOM 903 C C . ASN A 1 115 ? -0.187 15.273 -6.414 1 91.94 115 ASN A C 1
ATOM 905 O O . ASN A 1 115 ? 0.675 14.406 -6.527 1 91.94 115 ASN A O 1
ATOM 909 N N . PRO A 1 116 ? -0.644 15.906 -7.445 1 94.88 116 PRO A N 1
ATOM 910 C CA . PRO A 1 116 ? -0.305 15.484 -8.805 1 94.88 116 PRO A CA 1
ATOM 911 C C . PRO A 1 116 ? 1.195 15.539 -9.086 1 94.88 116 PRO A C 1
ATOM 913 O O . PRO A 1 116 ? 1.71 14.742 -9.875 1 94.88 116 PRO A O 1
ATOM 916 N N . GLN A 1 117 ? 1.88 16.422 -8.43 1 96.19 117 GLN A N 1
ATOM 917 C CA . GLN A 1 117 ? 3.326 16.5 -8.617 1 96.19 117 GLN A CA 1
ATOM 918 C C . GLN A 1 117 ? 4.012 15.25 -8.055 1 96.19 117 GLN A C 1
ATOM 920 O O . GLN A 1 117 ? 4.883 14.672 -8.703 1 96.19 117 GLN A O 1
ATOM 925 N N . VAL A 1 118 ? 3.615 14.875 -6.902 1 96.19 118 VAL A N 1
ATOM 926 C CA . VAL A 1 118 ? 4.191 13.688 -6.273 1 96.19 118 VAL A CA 1
ATOM 927 C C . VAL A 1 118 ? 3.762 12.438 -7.039 1 96.19 118 VAL A C 1
ATOM 929 O O . VAL A 1 118 ? 4.551 11.508 -7.215 1 96.19 118 VAL A O 1
ATOM 932 N N . ALA A 1 119 ? 2.557 12.477 -7.535 1 97.38 119 ALA A N 1
ATOM 933 C CA . ALA A 1 119 ? 2.074 11.367 -8.359 1 97.38 119 ALA A CA 1
ATOM 934 C C . ALA A 1 119 ? 2.982 11.148 -9.57 1 97.38 119 ALA A C 1
ATOM 936 O O . ALA A 1 119 ? 3.344 10.016 -9.883 1 97.38 119 ALA A O 1
ATOM 937 N N . ALA A 1 120 ? 3.309 12.203 -10.188 1 98.38 120 ALA A N 1
ATOM 938 C CA . ALA A 1 120 ? 4.164 12.117 -11.367 1 98.38 120 ALA A CA 1
ATOM 939 C C . ALA A 1 120 ? 5.543 11.578 -11.008 1 98.38 120 ALA A C 1
ATOM 941 O O . ALA A 1 120 ? 6.117 10.781 -11.758 1 98.38 120 ALA A O 1
ATOM 942 N N . MET A 1 121 ? 6.059 12 -9.859 1 98.31 121 MET A N 1
ATOM 943 C CA . MET A 1 121 ? 7.352 11.508 -9.383 1 98.31 121 MET A CA 1
ATOM 944 C C . MET A 1 121 ? 7.293 10.008 -9.117 1 98.31 121 MET A C 1
ATOM 946 O O . MET A 1 121 ? 8.203 9.273 -9.492 1 98.31 121 MET A O 1
ATOM 950 N N . LEU A 1 122 ? 6.254 9.578 -8.531 1 98.44 122 LEU A N 1
ATOM 951 C CA . LEU A 1 122 ? 6.094 8.164 -8.219 1 98.44 122 LEU A CA 1
ATOM 952 C C . LEU A 1 122 ? 5.93 7.34 -9.492 1 98.44 122 LEU A C 1
ATOM 954 O O . LEU A 1 122 ? 6.488 6.246 -9.609 1 98.44 122 LEU A O 1
ATOM 958 N N . LYS A 1 123 ? 5.164 7.879 -10.414 1 98.38 123 LYS A N 1
ATOM 959 C CA . LYS A 1 123 ? 5.008 7.203 -11.695 1 98.38 123 LYS A CA 1
ATOM 960 C C . LYS A 1 123 ? 6.355 6.98 -12.367 1 98.38 123 LYS A C 1
ATOM 962 O O . LYS A 1 123 ? 6.641 5.883 -12.859 1 98.38 123 LYS A O 1
ATOM 967 N N . ASN A 1 124 ? 7.133 8 -12.352 1 98.31 124 ASN A N 1
ATOM 968 C CA . ASN A 1 124 ? 8.461 7.895 -12.938 1 98.31 124 ASN A CA 1
ATOM 969 C C . ASN A 1 124 ? 9.32 6.871 -12.195 1 98.31 124 ASN A C 1
ATOM 971 O O . ASN A 1 124 ? 10.031 6.082 -12.82 1 98.31 124 ASN A O 1
ATOM 975 N N . LYS A 1 125 ? 9.266 6.883 -10.906 1 98.5 125 LYS A N 1
ATOM 976 C CA . LYS A 1 125 ? 9.992 5.91 -10.094 1 98.5 125 LYS A CA 1
ATOM 977 C C . LYS A 1 125 ? 9.555 4.484 -10.422 1 98.5 125 LYS A C 1
ATOM 979 O O . LYS A 1 125 ? 10.391 3.605 -10.641 1 98.5 125 LYS A O 1
ATOM 984 N N . HIS A 1 126 ? 8.25 4.266 -10.461 1 98.25 126 HIS A N 1
ATOM 985 C CA . HIS A 1 126 ? 7.707 2.938 -10.727 1 98.25 126 HIS A CA 1
ATOM 986 C C . HIS A 1 126 ? 8.125 2.445 -12.109 1 98.25 126 HIS A C 1
ATOM 988 O O . HIS A 1 126 ? 8.523 1.29 -12.266 1 98.25 126 HIS A O 1
ATOM 994 N N . MET A 1 127 ? 8.055 3.389 -13.047 1 97.94 127 MET A N 1
ATOM 995 C CA . MET A 1 127 ? 8.438 3.037 -14.406 1 97.94 127 MET A CA 1
ATOM 996 C C . MET A 1 127 ? 9.906 2.629 -14.469 1 97.94 127 MET A C 1
ATOM 998 O O . MET A 1 127 ? 10.25 1.614 -15.078 1 97.94 127 MET A O 1
ATOM 1002 N N . THR A 1 128 ? 10.688 3.381 -13.836 1 98.31 128 THR A N 1
ATOM 1003 C CA . THR A 1 128 ? 12.117 3.098 -13.844 1 98.31 128 THR A CA 1
ATOM 1004 C C . THR A 1 128 ? 12.406 1.751 -13.188 1 98.31 128 THR A C 1
ATOM 1006 O O . THR A 1 128 ? 13.117 0.917 -13.75 1 98.31 128 THR A O 1
ATOM 1009 N N . ILE A 1 129 ? 11.852 1.479 -12.055 1 98.31 129 ILE A N 1
ATOM 1010 C CA . ILE A 1 129 ? 12.086 0.241 -11.32 1 98.31 129 ILE A CA 1
ATOM 1011 C C . ILE A 1 129 ? 11.586 -0.947 -12.141 1 98.31 129 ILE A C 1
ATOM 1013 O O . ILE A 1 129 ? 12.297 -1.938 -12.305 1 98.31 129 ILE A O 1
ATOM 1017 N N . THR A 1 130 ? 10.414 -0.796 -12.672 1 98.38 130 THR A N 1
ATOM 1018 C CA . THR A 1 130 ? 9.805 -1.935 -13.352 1 98.38 130 THR A CA 1
ATOM 1019 C C . THR A 1 130 ? 10.523 -2.225 -14.672 1 98.38 130 THR A C 1
ATOM 1021 O O . THR A 1 130 ? 10.555 -3.369 -15.125 1 98.38 130 THR A O 1
ATOM 1024 N N . GLU A 1 131 ? 11.117 -1.22 -15.258 1 97.94 131 GLU A N 1
ATOM 1025 C CA . GLU A 1 131 ? 11.93 -1.45 -16.453 1 97.94 131 GLU A CA 1
ATOM 1026 C C . GLU A 1 131 ? 13.141 -2.322 -16.141 1 97.94 131 GLU A C 1
ATOM 1028 O O . GLU A 1 131 ? 13.469 -3.232 -16.906 1 97.94 131 GLU A O 1
ATOM 1033 N N . PHE A 1 132 ? 13.734 -2.037 -15.047 1 98 132 PHE A N 1
ATOM 1034 C CA . PHE A 1 132 ? 14.891 -2.84 -14.648 1 98 132 PHE A CA 1
ATOM 1035 C C . PHE A 1 132 ? 14.461 -4.25 -14.266 1 98 132 PHE A C 1
ATOM 1037 O O . PHE A 1 132 ? 15.117 -5.227 -14.633 1 98 132 PHE A O 1
ATOM 1044 N N . VAL A 1 133 ? 13.406 -4.406 -13.555 1 98.56 133 VAL A N 1
ATOM 1045 C CA . VAL A 1 133 ? 12.898 -5.719 -13.18 1 98.56 133 VAL A CA 1
ATOM 1046 C C . VAL A 1 133 ? 12.555 -6.516 -14.438 1 98.56 133 VAL A C 1
ATOM 1048 O O . VAL A 1 133 ? 12.883 -7.699 -14.539 1 98.56 133 VAL A O 1
ATOM 1051 N N . ALA A 1 134 ? 11.898 -5.852 -15.406 1 98.31 134 ALA A N 1
ATOM 1052 C CA . ALA A 1 134 ? 11.555 -6.492 -16.672 1 98.31 134 ALA A CA 1
ATOM 1053 C C . ALA A 1 134 ? 12.805 -6.965 -17.406 1 98.31 134 ALA A C 1
ATOM 1055 O O . ALA A 1 134 ? 12.805 -8.031 -18.031 1 98.31 134 ALA A O 1
ATOM 1056 N N . GLN A 1 135 ? 13.82 -6.188 -17.344 1 98.12 135 GLN A N 1
ATOM 1057 C CA . GLN A 1 135 ? 15.078 -6.578 -17.969 1 98.12 135 GLN A CA 1
ATOM 1058 C C . GLN A 1 135 ? 15.648 -7.836 -17.328 1 98.12 135 GLN A C 1
ATOM 1060 O O . GLN A 1 135 ? 16.125 -8.734 -18.016 1 98.12 135 GLN A O 1
ATOM 1065 N N . ARG A 1 136 ? 15.586 -7.879 -16 1 98.5 136 ARG A N 1
ATOM 1066 C CA . ARG A 1 136 ? 16.047 -9.078 -15.305 1 98.5 136 ARG A CA 1
ATOM 1067 C C . ARG A 1 136 ? 15.164 -10.273 -15.633 1 98.5 136 ARG A C 1
ATOM 1069 O O . ARG A 1 136 ? 15.656 -11.406 -15.719 1 98.5 136 ARG A O 1
ATOM 1076 N N . MET A 1 137 ? 13.875 -10.031 -15.828 1 98.31 137 MET A N 1
ATOM 1077 C CA . MET A 1 137 ? 12.977 -11.109 -16.234 1 98.31 137 MET A CA 1
ATOM 1078 C C . MET A 1 137 ? 13.367 -11.648 -17.609 1 98.31 137 MET A C 1
ATOM 1080 O O . MET A 1 137 ? 13.336 -12.859 -17.828 1 98.31 137 MET A O 1
ATOM 1084 N N . ARG A 1 138 ? 13.711 -10.781 -18.5 1 97.75 138 ARG A N 1
ATOM 1085 C CA . ARG A 1 138 ? 14.148 -11.211 -19.812 1 97.75 138 ARG A CA 1
ATOM 1086 C C . ARG A 1 138 ? 15.422 -12.047 -19.719 1 97.75 138 ARG A C 1
ATOM 1088 O O . ARG A 1 138 ? 15.555 -13.055 -20.422 1 97.75 138 ARG A O 1
ATOM 1095 N N . ASP A 1 139 ? 16.359 -11.602 -18.859 1 98 139 ASP A N 1
ATOM 1096 C CA . ASP A 1 139 ? 17.531 -12.43 -18.609 1 98 139 ASP A CA 1
ATOM 1097 C C . ASP A 1 139 ? 17.141 -13.828 -18.141 1 98 139 ASP A C 1
ATOM 1099 O O . ASP A 1 139 ? 17.672 -14.828 -18.625 1 98 139 ASP A O 1
ATOM 1103 N N . ALA A 1 140 ? 16.234 -13.891 -17.188 1 97.94 140 ALA A N 1
ATOM 1104 C CA . ALA A 1 140 ? 15.773 -15.148 -16.609 1 97.94 140 ALA A CA 1
ATOM 1105 C C . ALA A 1 140 ? 15.078 -16.016 -17.656 1 97.94 140 ALA A C 1
ATOM 1107 O O . ALA A 1 140 ? 15.164 -17.234 -17.609 1 97.94 140 ALA A O 1
ATOM 1108 N N . GLN A 1 141 ? 14.32 -15.383 -18.594 1 97.38 141 GLN A N 1
ATOM 1109 C CA . GLN A 1 141 ? 13.703 -16.094 -19.703 1 97.38 141 GLN A CA 1
ATOM 1110 C C . GLN A 1 141 ? 14.758 -16.75 -20.594 1 97.38 141 GLN A C 1
ATOM 1112 O O . GLN A 1 141 ? 14.617 -17.906 -20.984 1 97.38 141 GLN A O 1
ATOM 1117 N N . GLN A 1 142 ? 15.781 -16.031 -20.844 1 96.69 142 GLN A N 1
ATOM 1118 C CA . GLN A 1 142 ? 16.875 -16.531 -21.672 1 96.69 142 GLN A CA 1
ATOM 1119 C C . GLN A 1 142 ? 17.547 -17.734 -21.016 1 96.69 142 GLN A C 1
ATOM 1121 O O . GLN A 1 142 ? 17.984 -18.656 -21.703 1 96.69 142 GLN A O 1
ATOM 1126 N N . LYS A 1 143 ? 17.594 -17.734 -19.703 1 96.62 143 LYS A N 1
ATOM 1127 C CA . LYS A 1 143 ? 18.188 -18.828 -18.938 1 96.62 143 LYS A CA 1
ATOM 1128 C C . LYS A 1 143 ? 17.219 -19.984 -18.781 1 96.62 143 LYS A C 1
ATOM 1130 O O . LYS A 1 143 ? 17.562 -21.031 -18.219 1 96.62 143 LYS A O 1
ATOM 1135 N N . GLY A 1 144 ? 15.977 -19.797 -19.109 1 96.62 144 GLY A N 1
ATOM 1136 C CA . GLY A 1 144 ? 14.953 -20.828 -18.984 1 96.62 144 GLY A CA 1
ATOM 1137 C C . GLY A 1 144 ? 14.398 -20.938 -17.578 1 96.62 144 GLY A C 1
ATOM 1138 O O . GLY A 1 144 ? 13.797 -21.953 -17.219 1 96.62 144 GLY A O 1
ATOM 1139 N N . GLU A 1 145 ? 14.586 -19.906 -16.734 1 96.69 145 GLU A N 1
ATOM 1140 C CA . GLU A 1 145 ? 14.156 -19.922 -15.344 1 96.69 145 GLU A CA 1
ATOM 1141 C C . GLU A 1 145 ? 12.664 -19.656 -15.219 1 96.69 145 GLU A C 1
ATOM 1143 O O . GLU A 1 145 ? 12.016 -20.125 -14.289 1 96.69 145 GLU A O 1
ATOM 1148 N N . ILE A 1 146 ? 12.18 -18.812 -16.156 1 97.81 146 ILE A N 1
ATOM 1149 C CA . ILE A 1 146 ? 10.773 -18.422 -16.094 1 97.81 146 ILE A CA 1
ATOM 1150 C C . ILE A 1 146 ? 10.133 -18.562 -17.484 1 97.81 146 ILE A C 1
ATOM 1152 O O . ILE A 1 146 ? 10.836 -18.781 -18.469 1 97.81 146 ILE A O 1
ATOM 1156 N N . SER A 1 147 ? 8.773 -18.516 -17.562 1 97.38 147 SER A N 1
ATOM 1157 C CA . SER A 1 147 ? 8.047 -18.734 -18.797 1 97.38 147 SER A CA 1
ATOM 1158 C C . SER A 1 147 ? 8.422 -17.703 -19.844 1 97.38 147 SER A C 1
ATOM 1160 O O . SER A 1 147 ? 8.539 -16.516 -19.547 1 97.38 147 SER A O 1
ATOM 1162 N N . PRO A 1 148 ? 8.602 -18.047 -21.062 1 96.31 148 PRO A N 1
ATOM 1163 C CA . PRO A 1 148 ? 8.883 -17.078 -22.125 1 96.31 148 PRO A CA 1
ATOM 1164 C C . PRO A 1 148 ? 7.648 -16.281 -22.547 1 96.31 148 PRO A C 1
ATOM 1166 O O . PRO A 1 148 ? 7.758 -15.305 -23.281 1 96.31 148 PRO A O 1
ATOM 1169 N N . ASP A 1 149 ? 6.469 -16.609 -22.047 1 94.75 149 ASP A N 1
ATOM 1170 C CA . ASP A 1 149 ? 5.219 -16.078 -22.578 1 94.75 149 ASP A CA 1
ATOM 1171 C C . ASP A 1 149 ? 4.66 -14.984 -21.656 1 94.75 149 ASP A C 1
ATOM 1173 O O . ASP A 1 149 ? 3.631 -14.383 -21.953 1 94.75 149 ASP A O 1
ATOM 1177 N N . ILE A 1 150 ? 5.395 -14.742 -20.578 1 94.56 150 ILE A N 1
ATOM 1178 C CA . ILE A 1 150 ? 4.84 -13.781 -19.625 1 94.56 150 ILE A CA 1
ATOM 1179 C C . ILE A 1 150 ? 4.953 -12.367 -20.188 1 94.56 150 ILE A C 1
ATOM 1181 O O . ILE A 1 150 ? 5.898 -12.055 -20.906 1 94.56 150 ILE A O 1
ATOM 1185 N N . ASN A 1 151 ? 3.941 -11.523 -19.906 1 95.88 151 ASN A N 1
ATOM 1186 C CA . ASN A 1 151 ? 4.047 -10.086 -20.125 1 95.88 151 ASN A CA 1
ATOM 1187 C C . ASN A 1 151 ? 4.941 -9.43 -19.078 1 95.88 151 ASN A C 1
ATOM 1189 O O . ASN A 1 151 ? 4.488 -9.094 -17.984 1 95.88 151 ASN A O 1
ATOM 1193 N N . THR A 1 152 ? 6.215 -9.219 -19.453 1 97.44 152 THR A N 1
ATOM 1194 C CA . THR A 1 152 ? 7.203 -8.82 -18.453 1 97.44 152 THR A CA 1
ATOM 1195 C C . THR A 1 152 ? 6.859 -7.453 -17.859 1 97.44 152 THR A C 1
ATOM 1197 O O . THR A 1 152 ? 7.113 -7.195 -16.688 1 97.44 152 THR A O 1
ATOM 1200 N N . ALA A 1 153 ? 6.266 -6.551 -18.672 1 97.31 153 ALA A N 1
ATOM 1201 C CA . ALA A 1 153 ? 5.91 -5.223 -18.172 1 97.31 153 ALA A CA 1
ATOM 1202 C C . ALA A 1 153 ? 4.816 -5.305 -17.109 1 97.31 153 ALA A C 1
ATOM 1204 O O . ALA A 1 153 ? 4.98 -4.781 -16 1 97.31 153 ALA A O 1
ATOM 1205 N N . MET A 1 154 ? 3.738 -5.988 -17.406 1 98.12 154 MET A N 1
ATOM 1206 C CA . MET A 1 154 ? 2.635 -6.109 -16.453 1 98.12 154 MET A CA 1
ATOM 1207 C C . MET A 1 154 ? 3.057 -6.922 -15.234 1 98.12 154 MET A C 1
ATOM 1209 O O . MET A 1 154 ? 2.723 -6.562 -14.102 1 98.12 154 MET A O 1
ATOM 1213 N N . THR A 1 155 ? 3.805 -7.988 -15.492 1 98.56 155 THR A N 1
ATOM 1214 C CA . THR A 1 155 ? 4.277 -8.82 -14.391 1 98.56 155 THR A CA 1
ATOM 1215 C C . THR A 1 155 ? 5.137 -8 -13.43 1 98.56 155 THR A C 1
ATOM 1217 O O . THR A 1 155 ? 4.984 -8.102 -12.211 1 98.56 155 THR A O 1
ATOM 1220 N N . SER A 1 156 ? 6.039 -7.16 -13.984 1 98.62 156 SER A N 1
ATOM 1221 C CA . SER A 1 156 ? 6.883 -6.312 -13.148 1 98.62 156 SER A CA 1
ATOM 1222 C C . SER A 1 156 ? 6.043 -5.355 -12.312 1 98.62 156 SER A C 1
ATOM 1224 O O . SER A 1 156 ? 6.348 -5.109 -11.141 1 98.62 156 SER A O 1
ATOM 1226 N N . ARG A 1 157 ? 4.969 -4.828 -12.883 1 98.56 157 ARG A N 1
ATOM 1227 C CA . ARG A 1 157 ? 4.082 -3.916 -12.172 1 98.56 157 ARG A CA 1
ATOM 1228 C C . ARG A 1 157 ? 3.355 -4.633 -11.039 1 98.56 157 ARG A C 1
ATOM 1230 O O . ARG A 1 157 ? 3.293 -4.129 -9.914 1 98.56 157 ARG A O 1
ATOM 1237 N N . LEU A 1 158 ? 2.881 -5.797 -11.273 1 98.81 158 LEU A N 1
ATOM 1238 C CA . LEU A 1 158 ? 2.143 -6.547 -10.266 1 98.81 158 LEU A CA 1
ATOM 1239 C C . LEU A 1 158 ? 3.07 -7.004 -9.141 1 98.81 158 LEU A C 1
ATOM 1241 O O . LEU A 1 158 ? 2.672 -7.031 -7.973 1 98.81 158 LEU A O 1
ATOM 1245 N N . LEU A 1 159 ? 4.297 -7.355 -9.5 1 98.81 159 LEU A N 1
ATOM 1246 C CA . LEU A 1 159 ? 5.277 -7.699 -8.477 1 98.81 159 LEU A CA 1
ATOM 1247 C C . LEU A 1 159 ? 5.617 -6.484 -7.617 1 98.81 159 LEU A C 1
ATOM 1249 O O . LEU A 1 159 ? 5.836 -6.609 -6.41 1 98.81 159 LEU A O 1
ATOM 1253 N N . LEU A 1 160 ? 5.68 -5.336 -8.266 1 98.69 160 LEU A N 1
ATOM 1254 C CA . LEU A 1 160 ? 5.891 -4.102 -7.516 1 98.69 160 LEU A CA 1
ATOM 1255 C C . LEU A 1 160 ? 4.715 -3.83 -6.578 1 98.69 160 LEU A C 1
ATOM 1257 O O . LEU A 1 160 ? 4.914 -3.457 -5.418 1 98.69 160 LEU A O 1
ATOM 1261 N N . ASP A 1 161 ? 3.473 -4.039 -7.031 1 98.81 161 ASP A N 1
ATOM 1262 C CA . ASP A 1 161 ? 2.295 -3.861 -6.188 1 98.81 161 ASP A CA 1
ATOM 1263 C C . ASP A 1 161 ? 2.33 -4.805 -4.988 1 98.81 161 ASP A C 1
ATOM 1265 O O . ASP A 1 161 ? 2.031 -4.402 -3.863 1 98.81 161 ASP A O 1
ATOM 1269 N N . LEU A 1 162 ? 2.695 -6.051 -5.234 1 98.88 162 LEU A N 1
ATOM 1270 C CA . LEU A 1 162 ? 2.85 -7 -4.137 1 98.88 162 LEU A CA 1
ATOM 1271 C C . LEU A 1 162 ? 3.887 -6.508 -3.133 1 98.88 162 LEU A C 1
ATOM 1273 O O . LEU A 1 162 ? 3.654 -6.551 -1.922 1 98.88 162 LEU A O 1
ATOM 1277 N N . THR A 1 163 ? 5.008 -6.012 -3.633 1 98.69 163 THR A N 1
ATOM 1278 C CA . THR A 1 163 ? 6.094 -5.508 -2.801 1 98.69 163 THR A CA 1
ATOM 1279 C C . THR A 1 163 ? 5.609 -4.367 -1.908 1 98.69 163 THR A C 1
ATOM 1281 O O . THR A 1 163 ? 5.84 -4.383 -0.697 1 98.69 163 THR A O 1
ATOM 1284 N N . TYR A 1 164 ? 4.902 -3.457 -2.51 1 98.5 164 TYR A N 1
ATOM 1285 C CA . TYR A 1 164 ? 4.445 -2.299 -1.749 1 98.5 164 TYR A CA 1
ATOM 1286 C C . TYR A 1 164 ? 3.348 -2.689 -0.767 1 98.5 164 TYR A C 1
ATOM 1288 O O . TYR A 1 164 ? 3.25 -2.119 0.322 1 98.5 164 TYR A O 1
ATOM 1296 N N . GLY A 1 165 ? 2.521 -3.674 -1.153 1 98.69 165 GLY A N 1
ATOM 1297 C CA . GLY A 1 165 ? 1.548 -4.188 -0.202 1 98.69 165 GLY A CA 1
ATOM 1298 C C . GLY A 1 165 ? 2.184 -4.785 1.037 1 98.69 165 GLY A C 1
ATOM 1299 O O . GLY A 1 165 ? 1.74 -4.523 2.158 1 98.69 165 GLY A O 1
ATOM 1300 N N . VAL A 1 166 ? 3.221 -5.543 0.84 1 98.75 166 VAL A N 1
ATOM 1301 C CA . VAL A 1 166 ? 3.947 -6.148 1.951 1 98.75 166 VAL A CA 1
ATOM 1302 C C . VAL A 1 166 ? 4.652 -5.059 2.76 1 98.75 166 VAL A C 1
ATOM 1304 O O . VAL A 1 166 ? 4.582 -5.051 3.99 1 98.75 166 VAL A O 1
ATOM 1307 N N . LEU A 1 167 ? 5.266 -4.137 2.064 1 97.88 167 LEU A N 1
ATOM 1308 C CA . LEU A 1 167 ? 6.008 -3.053 2.697 1 97.88 167 LEU A CA 1
ATOM 1309 C C . LEU A 1 167 ? 5.094 -2.217 3.588 1 97.88 167 LEU A C 1
ATOM 1311 O O . LEU A 1 167 ? 5.508 -1.761 4.656 1 97.88 167 LEU A O 1
ATOM 1315 N N . ALA A 1 168 ? 3.893 -2.059 3.191 1 97.88 168 ALA A N 1
ATOM 1316 C CA . ALA A 1 168 ? 2.949 -1.176 3.871 1 97.88 168 ALA A CA 1
ATOM 1317 C C . ALA A 1 168 ? 2.277 -1.888 5.043 1 97.88 168 ALA A C 1
ATOM 1319 O O . ALA A 1 168 ? 1.563 -1.262 5.828 1 97.88 168 ALA A O 1
ATOM 1320 N N . ASP A 1 169 ? 2.455 -3.18 5.141 1 98.25 169 ASP A N 1
ATOM 1321 C CA . ASP A 1 169 ? 1.842 -3.963 6.211 1 98.25 169 ASP A CA 1
ATOM 1322 C C . ASP A 1 169 ? 2.574 -3.754 7.531 1 98.25 169 ASP A C 1
ATOM 1324 O O . ASP A 1 169 ? 3.748 -4.113 7.66 1 98.25 169 ASP A O 1
ATOM 1328 N N . ILE A 1 170 ? 1.878 -3.211 8.531 1 97.19 170 ILE A N 1
ATOM 1329 C CA . ILE A 1 170 ? 2.465 -2.891 9.82 1 97.19 170 ILE A CA 1
ATOM 1330 C C . ILE A 1 170 ? 2.955 -4.172 10.5 1 97.19 170 ILE A C 1
ATOM 1332 O O . ILE A 1 170 ? 3.797 -4.125 11.398 1 97.19 170 ILE A O 1
ATOM 1336 N N . GLU A 1 171 ? 2.539 -5.344 10.039 1 97.5 171 GLU A N 1
ATOM 1337 C CA . GLU A 1 171 ? 2.904 -6.617 10.656 1 97.5 171 GLU A CA 1
ATOM 1338 C C . GLU A 1 171 ? 3.893 -7.387 9.789 1 97.5 171 GLU A C 1
ATOM 1340 O O . GLU A 1 171 ? 4.219 -8.539 10.078 1 97.5 171 GLU A O 1
ATOM 1345 N N . ALA A 1 172 ? 4.414 -6.766 8.766 1 98 172 ALA A N 1
ATOM 1346 C CA . ALA A 1 172 ? 5.199 -7.465 7.754 1 98 172 ALA A CA 1
ATOM 1347 C C . ALA A 1 172 ? 6.414 -8.148 8.375 1 98 172 ALA A C 1
ATOM 1349 O O . ALA A 1 172 ? 6.727 -9.297 8.039 1 98 172 ALA A O 1
ATOM 1350 N N . GLU A 1 173 ? 7.094 -7.449 9.266 1 97.56 173 GLU A N 1
ATOM 1351 C CA . GLU A 1 173 ? 8.305 -8 9.867 1 97.56 173 GLU A CA 1
ATOM 1352 C C . GLU A 1 173 ? 7.988 -9.258 10.68 1 97.56 173 GLU A C 1
ATOM 1354 O O . GLU A 1 173 ? 8.711 -10.25 10.602 1 97.56 173 GLU A O 1
ATOM 1359 N N . ASP A 1 174 ? 6.938 -9.25 11.453 1 97.44 174 ASP A N 1
ATOM 1360 C CA . ASP A 1 174 ? 6.531 -10.406 12.242 1 97.44 174 ASP A CA 1
ATOM 1361 C C . ASP A 1 174 ? 6.09 -11.562 11.344 1 97.44 174 ASP A C 1
ATOM 1363 O O . ASP A 1 174 ? 6.449 -12.711 11.586 1 97.44 174 ASP A O 1
ATOM 1367 N N . LEU A 1 175 ? 5.355 -11.234 10.305 1 97.75 175 LEU A N 1
ATOM 1368 C CA . LEU A 1 175 ? 4.895 -12.266 9.375 1 97.75 175 LEU A CA 1
ATOM 1369 C C . LEU A 1 175 ? 6.078 -12.938 8.68 1 97.75 175 LEU A C 1
ATOM 1371 O O . LEU A 1 175 ? 6.074 -14.148 8.477 1 97.75 175 LEU A O 1
ATOM 1375 N N . ALA A 1 176 ? 7.094 -12.133 8.391 1 98.25 176 ALA A N 1
ATOM 1376 C CA . ALA A 1 176 ? 8.242 -12.609 7.629 1 98.25 176 ALA A CA 1
ATOM 1377 C C . ALA A 1 176 ? 9.07 -13.602 8.445 1 98.25 176 ALA A C 1
ATOM 1379 O O . ALA A 1 176 ? 9.914 -14.312 7.902 1 98.25 176 ALA A O 1
ATOM 1380 N N . ARG A 1 177 ? 8.852 -13.648 9.773 1 97.56 177 ARG A N 1
ATOM 1381 C CA . ARG A 1 177 ? 9.555 -14.602 10.625 1 97.56 177 ARG A CA 1
ATOM 1382 C C . ARG A 1 177 ? 9.016 -16.016 10.43 1 97.56 177 ARG A C 1
ATOM 1384 O O . ARG A 1 177 ? 9.68 -17 10.773 1 97.56 177 ARG A O 1
ATOM 1391 N N . GLU A 1 178 ? 7.797 -16.109 9.953 1 97.5 178 GLU A N 1
ATOM 1392 C CA . GLU A 1 178 ? 7.184 -17.422 9.711 1 97.5 178 GLU A CA 1
ATOM 1393 C C . GLU A 1 178 ? 7.629 -18 8.375 1 97.5 178 GLU A C 1
ATOM 1395 O O . GLU A 1 178 ? 7.613 -17.297 7.355 1 97.5 178 GLU A O 1
ATOM 1400 N N . ALA A 1 179 ? 7.969 -19.25 8.352 1 96.88 179 ALA A N 1
ATOM 1401 C CA . ALA A 1 179 ? 8.398 -19.922 7.125 1 96.88 179 ALA A CA 1
ATOM 1402 C C . ALA A 1 179 ? 7.312 -19.859 6.055 1 96.88 179 ALA A C 1
ATOM 1404 O O . ALA A 1 179 ? 7.613 -19.766 4.863 1 96.88 179 ALA A O 1
ATOM 1405 N N . SER A 1 180 ? 6.09 -19.828 6.527 1 97.31 180 SER A N 1
ATOM 1406 C CA . SER A 1 180 ? 4.961 -19.844 5.605 1 97.31 180 SER A CA 1
ATOM 1407 C C . SER A 1 180 ? 4.887 -18.547 4.805 1 97.31 180 SER A C 1
ATOM 1409 O O . SER A 1 180 ? 4.277 -18.5 3.732 1 97.31 180 SER A O 1
ATOM 1411 N N . PHE A 1 181 ? 5.508 -17.5 5.328 1 98.56 181 PHE A N 1
ATOM 1412 C CA . PHE A 1 181 ? 5.496 -16.219 4.625 1 98.56 181 PHE A CA 1
ATOM 1413 C C . PHE A 1 181 ? 6.273 -16.312 3.318 1 98.56 181 PHE A C 1
ATOM 1415 O O . PHE A 1 181 ? 5.723 -16.078 2.242 1 98.56 181 PHE A O 1
ATOM 1422 N N . ALA A 1 182 ? 7.527 -16.75 3.414 1 98.38 182 ALA A N 1
ATOM 1423 C CA . ALA A 1 182 ? 8.375 -16.906 2.234 1 98.38 182 ALA A CA 1
ATOM 1424 C C . ALA A 1 182 ? 7.812 -17.953 1.286 1 98.38 182 ALA A C 1
ATOM 1426 O O . ALA A 1 182 ? 7.887 -17.812 0.064 1 98.38 182 ALA A O 1
ATOM 1427 N N . GLN A 1 183 ? 7.254 -19 1.852 1 97.69 183 GLN A N 1
ATOM 1428 C CA . GLN A 1 183 ? 6.66 -20.047 1.034 1 97.69 183 GLN A CA 1
ATOM 1429 C C . GLN A 1 183 ? 5.477 -19.516 0.227 1 97.69 183 GLN A C 1
ATOM 1431 O O . GLN A 1 183 ? 5.324 -19.859 -0.951 1 97.69 183 GLN A O 1
ATOM 1436 N N . GLY A 1 184 ? 4.625 -18.672 0.889 1 98.12 184 GLY A N 1
ATOM 1437 C CA . GLY A 1 184 ? 3.5 -18.078 0.195 1 98.12 184 GLY A CA 1
ATOM 1438 C C . GLY A 1 184 ? 3.918 -17.125 -0.907 1 98.12 184 GLY A C 1
ATOM 1439 O O . GLY A 1 184 ? 3.357 -17.141 -2.004 1 98.12 184 GLY A O 1
ATOM 1440 N N . LEU A 1 185 ? 4.914 -16.328 -0.603 1 98.69 185 LEU A N 1
ATOM 1441 C CA . LEU A 1 185 ? 5.449 -15.422 -1.615 1 98.69 185 LEU A CA 1
ATOM 1442 C C . LEU A 1 185 ? 5.977 -16.203 -2.816 1 98.69 185 LEU A C 1
ATOM 1444 O O . LEU A 1 185 ? 5.715 -15.828 -3.963 1 98.69 185 LEU A O 1
ATOM 1448 N N . ARG A 1 186 ? 6.715 -17.25 -2.506 1 98.19 186 ARG A N 1
ATOM 1449 C CA . ARG A 1 186 ? 7.285 -18.062 -3.574 1 98.19 186 ARG A CA 1
ATOM 1450 C C . ARG A 1 186 ? 6.188 -18.625 -4.477 1 98.19 186 ARG A C 1
ATOM 1452 O O . ARG A 1 186 ? 6.328 -18.625 -5.699 1 98.19 186 ARG A O 1
ATOM 1459 N N . ALA A 1 187 ? 5.121 -19.062 -3.852 1 97.94 187 ALA A N 1
ATOM 1460 C CA . ALA A 1 187 ? 4.012 -19.641 -4.609 1 97.94 187 ALA A CA 1
ATOM 1461 C C . ALA A 1 187 ? 3.344 -18.578 -5.484 1 97.94 187 ALA A C 1
ATOM 1463 O O . ALA A 1 187 ? 3.035 -18.844 -6.652 1 97.94 187 ALA A O 1
ATOM 1464 N N . MET A 1 188 ? 3.107 -17.359 -5 1 98.44 188 MET A N 1
ATOM 1465 C CA . MET A 1 188 ? 2.5 -16.266 -5.758 1 98.44 188 MET A CA 1
ATOM 1466 C C . MET A 1 188 ? 3.4 -15.836 -6.91 1 98.44 188 MET A C 1
ATOM 1468 O O . MET A 1 188 ? 2.951 -15.742 -8.055 1 98.44 188 MET A O 1
ATOM 1472 N N . ILE A 1 189 ? 4.668 -15.641 -6.551 1 98.69 189 ILE A N 1
ATOM 1473 C CA . ILE A 1 189 ? 5.641 -15.141 -7.516 1 98.69 189 ILE A CA 1
ATOM 1474 C C . ILE A 1 189 ? 5.934 -16.203 -8.562 1 98.69 189 ILE A C 1
ATOM 1476 O O . ILE A 1 189 ? 5.973 -15.922 -9.758 1 98.69 189 ILE A O 1
ATOM 1480 N N . GLY A 1 190 ? 6.129 -17.438 -8.086 1 98 190 GLY A N 1
ATOM 1481 C CA . GLY A 1 190 ? 6.277 -18.547 -9.023 1 98 190 GLY A CA 1
ATOM 1482 C C . GLY A 1 190 ? 5.098 -18.688 -9.969 1 98 190 GLY A C 1
ATOM 1483 O O . GLY A 1 190 ? 5.277 -18.953 -11.156 1 98 190 GLY A O 1
ATOM 1484 N N . GLY A 1 191 ? 3.883 -18.484 -9.438 1 97.5 191 GLY A N 1
ATOM 1485 C CA . GLY A 1 191 ? 2.678 -18.594 -10.25 1 97.5 191 GLY A CA 1
ATOM 1486 C C . GLY A 1 191 ? 2.664 -17.641 -11.43 1 97.5 191 GLY A C 1
ATOM 1487 O O . GLY A 1 191 ? 2.328 -18.031 -12.547 1 97.5 191 GLY A O 1
ATOM 1488 N N . ILE A 1 192 ? 3.035 -16.406 -11.203 1 97.44 192 ILE A N 1
ATOM 1489 C CA . ILE A 1 192 ? 2.955 -15.43 -12.273 1 97.44 192 ILE A CA 1
ATOM 1490 C C . ILE A 1 192 ? 4.18 -15.555 -13.18 1 97.44 192 ILE A C 1
ATOM 1492 O O . ILE A 1 192 ? 4.102 -15.297 -14.383 1 97.44 192 ILE A O 1
ATOM 1496 N N . LEU A 1 193 ? 5.309 -16.031 -12.688 1 97.56 193 LEU A N 1
ATOM 1497 C CA . LEU A 1 193 ? 6.539 -16.062 -13.461 1 97.56 193 LEU A CA 1
ATOM 1498 C C . LEU A 1 193 ? 6.645 -17.344 -14.273 1 97.56 193 LEU A C 1
ATOM 1500 O O . LEU A 1 193 ? 7.441 -17.438 -15.203 1 97.56 193 LEU A O 1
ATOM 1504 N N . THR A 1 194 ? 5.84 -18.328 -13.93 1 90.94 194 THR A N 1
ATOM 1505 C CA . THR A 1 194 ? 5.941 -19.594 -14.648 1 90.94 194 THR A CA 1
ATOM 1506 C C . THR A 1 194 ? 4.637 -19.906 -15.375 1 90.94 194 THR A C 1
ATOM 1508 O O . THR A 1 194 ? 4.492 -20.984 -15.961 1 90.94 194 THR A O 1
ATOM 1511 N N . ALA A 1 195 ? 3.676 -18.953 -15.266 1 79.88 195 ALA A N 1
ATOM 1512 C CA . ALA A 1 195 ? 2.396 -19.141 -15.953 1 79.88 195 ALA A CA 1
ATOM 1513 C C . ALA A 1 195 ? 2.586 -19.188 -17.469 1 79.88 195 ALA A C 1
ATOM 1515 O O . ALA A 1 195 ? 3.436 -18.5 -18.016 1 79.88 195 ALA A O 1
ATOM 1516 N N . SER A 1 196 ? 1.938 -20.25 -18.094 1 72.25 196 SER A N 1
ATOM 1517 C CA . SER A 1 196 ? 2.01 -20.438 -19.547 1 72.25 196 SER A CA 1
ATOM 1518 C C . SER A 1 196 ? 0.826 -19.781 -20.25 1 72.25 196 SER A C 1
ATOM 1520 O O . SER A 1 196 ? -0.263 -19.688 -19.672 1 72.25 196 SER A O 1
ATOM 1522 N N . MET B 1 1 ? -51.906 21.188 -0.162 1 30 1 MET B N 1
ATOM 1523 C CA . MET B 1 1 ? -51.031 20.859 0.957 1 30 1 MET B CA 1
ATOM 1524 C C . MET B 1 1 ? -49.719 20.312 0.458 1 30 1 MET B C 1
ATOM 1526 O O . MET B 1 1 ? -49.656 19.312 -0.268 1 30 1 MET B O 1
ATOM 1530 N N . MET B 1 2 ? -48.688 21.172 0.104 1 32.66 2 MET B N 1
ATOM 1531 C CA . MET B 1 2 ? -47.406 20.844 -0.536 1 32.66 2 MET B CA 1
ATOM 1532 C C . MET B 1 2 ? -46.688 19.734 0.218 1 32.66 2 MET B C 1
ATOM 1534 O O . MET B 1 2 ? -46.5 19.828 1.431 1 32.66 2 MET B O 1
ATOM 1538 N N . ASP B 1 3 ? -47.031 18.469 -0.009 1 34.28 3 ASP B N 1
ATOM 1539 C CA . ASP B 1 3 ? -46.375 17.266 0.483 1 34.28 3 ASP B CA 1
ATOM 1540 C C . ASP B 1 3 ? -44.844 17.5 0.619 1 34.28 3 ASP B C 1
ATOM 1542 O O . ASP B 1 3 ? -44.156 17.703 -0.379 1 34.28 3 ASP B O 1
ATOM 1546 N N . ASN B 1 4 ? -44.438 18.469 1.486 1 35.38 4 ASN B N 1
ATOM 1547 C CA . ASN B 1 4 ? -43.094 18.828 1.865 1 35.38 4 ASN B CA 1
ATOM 1548 C C . ASN B 1 4 ? -42.188 17.594 1.965 1 35.38 4 ASN B C 1
ATOM 1550 O O . ASN B 1 4 ? -42.25 16.844 2.941 1 35.38 4 ASN B O 1
ATOM 1554 N N . MET B 1 5 ? -42.062 16.656 1.013 1 34.81 5 MET B N 1
ATOM 1555 C CA . MET B 1 5 ? -41.125 15.562 0.842 1 34.81 5 MET B CA 1
ATOM 1556 C C . MET B 1 5 ? -39.812 15.875 1.562 1 34.81 5 MET B C 1
ATOM 1558 O O . MET B 1 5 ? -39.031 16.719 1.119 1 34.81 5 MET B O 1
ATOM 1562 N N . GLN B 1 6 ? -39.719 16.156 2.936 1 36.78 6 GLN B N 1
ATOM 1563 C CA . GLN B 1 6 ? -38.625 16.344 3.881 1 36.78 6 GLN B CA 1
ATOM 1564 C C . GLN B 1 6 ? -37.438 15.484 3.51 1 36.78 6 GLN B C 1
ATOM 1566 O O . GLN B 1 6 ? -37.531 14.258 3.4 1 36.78 6 GLN B O 1
ATOM 1571 N N . THR B 1 7 ? -36.656 15.672 2.502 1 42.84 7 THR B N 1
ATOM 1572 C CA . THR B 1 7 ? -35.344 15.133 2.205 1 42.84 7 THR B CA 1
ATOM 1573 C C . THR B 1 7 ? -34.625 14.688 3.484 1 42.84 7 THR B C 1
ATOM 1575 O O . THR B 1 7 ? -34.312 15.516 4.34 1 42.84 7 THR B O 1
ATOM 1578 N N . GLU B 1 8 ? -35.062 13.805 4.277 1 47.62 8 GLU B N 1
ATOM 1579 C CA . GLU B 1 8 ? -34.531 13.234 5.512 1 47.62 8 GLU B CA 1
ATOM 1580 C C . GLU B 1 8 ? -33.031 13.422 5.605 1 47.62 8 GLU B C 1
ATOM 1582 O O . GLU B 1 8 ? -32.281 12.977 4.727 1 47.62 8 GLU B O 1
ATOM 1587 N N . ALA B 1 9 ? -32.562 14.508 6.066 1 53.25 9 ALA B N 1
ATOM 1588 C CA . ALA B 1 9 ? -31.219 14.977 6.367 1 53.25 9 ALA B CA 1
ATOM 1589 C C . ALA B 1 9 ? -30.328 13.836 6.832 1 53.25 9 ALA B C 1
ATOM 1591 O O . ALA B 1 9 ? -30.75 12.992 7.633 1 53.25 9 ALA B O 1
ATOM 1592 N N . GLN B 1 10 ? -29.359 13.406 6.109 1 67.25 10 GLN B N 1
ATOM 1593 C CA . GLN B 1 10 ? -28.375 12.43 6.574 1 67.25 10 GLN B CA 1
ATOM 1594 C C . GLN B 1 10 ? -28.094 12.594 8.062 1 67.25 10 GLN B C 1
ATOM 1596 O O . GLN B 1 10 ? -27.953 13.719 8.555 1 67.25 10 GLN B O 1
ATOM 1601 N N . PRO B 1 11 ? -28.359 11.453 8.844 1 85.25 11 PRO B N 1
ATOM 1602 C CA . PRO B 1 11 ? -28 11.562 10.258 1 85.25 11 PRO B CA 1
ATOM 1603 C C . PRO B 1 11 ? -26.703 12.344 10.477 1 85.25 11 PRO B C 1
ATOM 1605 O O . PRO B 1 11 ? -25.797 12.289 9.641 1 85.25 11 PRO B O 1
ATOM 1608 N N . THR B 1 12 ? -26.766 13.305 11.375 1 91.31 12 THR B N 1
ATOM 1609 C CA . THR B 1 12 ? -25.641 14.156 11.727 1 91.31 12 THR B CA 1
ATOM 1610 C C . THR B 1 12 ? -24.344 13.352 11.75 1 91.31 12 THR B C 1
ATOM 1612 O O . THR B 1 12 ? -23.312 13.82 11.266 1 91.31 12 THR B O 1
ATOM 1615 N N . ARG B 1 13 ? -24.453 12.219 12.172 1 93.62 13 ARG B N 1
ATOM 1616 C CA . ARG B 1 13 ? -23.281 11.352 12.25 1 93.62 13 ARG B CA 1
ATOM 1617 C C . ARG B 1 13 ? -22.703 11.07 10.867 1 93.62 13 ARG B C 1
ATOM 1619 O O . ARG B 1 13 ? -21.484 11.109 10.672 1 93.62 13 ARG B O 1
ATOM 1626 N N . THR B 1 14 ? -23.562 10.828 9.938 1 93.62 14 THR B N 1
ATOM 1627 C CA . THR B 1 14 ? -23.141 10.531 8.57 1 93.62 14 THR B CA 1
ATOM 1628 C C . THR B 1 14 ? -22.531 11.766 7.906 1 93.62 14 THR B C 1
ATOM 1630 O O . THR B 1 14 ? -21.531 11.672 7.199 1 93.62 14 THR B O 1
ATOM 1633 N N . ARG B 1 15 ? -23.031 12.852 8.141 1 93.5 15 ARG B N 1
ATOM 1634 C CA . ARG B 1 15 ? -22.516 14.109 7.602 1 93.5 15 ARG B CA 1
ATOM 1635 C C . ARG B 1 15 ? -21.109 14.375 8.117 1 93.5 15 ARG B C 1
ATOM 1637 O O . ARG B 1 15 ? -20.234 14.797 7.355 1 93.5 15 ARG B O 1
ATOM 1644 N N . ILE B 1 16 ? -20.984 14.094 9.375 1 95 16 ILE B N 1
ATOM 1645 C CA . ILE B 1 16 ? -19.688 14.297 9.992 1 95 16 ILE B CA 1
ATOM 1646 C C . ILE B 1 16 ? -18.656 13.359 9.359 1 95 16 ILE B C 1
ATOM 1648 O O . ILE B 1 16 ? -17.562 13.789 8.992 1 95 16 ILE B O 1
ATOM 1652 N N . LEU B 1 17 ? -19.062 12.188 9.18 1 95.19 17 LEU B N 1
ATOM 1653 C CA . LEU B 1 17 ? -18.141 11.195 8.633 1 95.19 17 LEU B CA 1
ATOM 1654 C C . LEU B 1 17 ? -17.781 11.523 7.184 1 95.19 17 LEU B C 1
ATOM 1656 O O . LEU B 1 17 ? -16.625 11.383 6.777 1 95.19 17 LEU B O 1
ATOM 1660 N N . ASN B 1 18 ? -18.75 11.953 6.438 1 94.38 18 ASN B N 1
ATOM 1661 C CA . ASN B 1 18 ? -18.484 12.336 5.055 1 94.38 18 ASN B CA 1
ATOM 1662 C C . ASN B 1 18 ? -17.531 13.523 4.973 1 94.38 18 ASN B C 1
ATOM 1664 O O . ASN B 1 18 ? -16.625 13.531 4.145 1 94.38 18 ASN B O 1
ATOM 1668 N N . ALA B 1 19 ? -17.75 14.43 5.852 1 94.25 19 ALA B N 1
ATOM 1669 C CA . ALA B 1 19 ? -16.859 15.586 5.914 1 94.25 19 ALA B CA 1
ATOM 1670 C C . ALA B 1 19 ? -15.445 15.164 6.305 1 94.25 19 ALA B C 1
ATOM 1672 O O . ALA B 1 19 ? -14.469 15.641 5.719 1 94.25 19 ALA B O 1
ATOM 1673 N N . ALA B 1 20 ? -15.367 14.312 7.305 1 94.81 20 ALA B N 1
ATOM 1674 C CA . ALA B 1 20 ? -14.07 13.812 7.754 1 94.81 20 ALA B CA 1
ATOM 1675 C C . ALA B 1 20 ? -13.336 13.094 6.625 1 94.81 20 ALA B C 1
ATOM 1677 O O . ALA B 1 20 ? -12.141 13.32 6.41 1 94.81 20 ALA B O 1
ATOM 1678 N N . ARG B 1 21 ? -14.055 12.273 5.887 1 94.38 21 ARG B N 1
ATOM 1679 C CA . ARG B 1 21 ? -13.469 11.555 4.766 1 94.38 21 ARG B CA 1
ATOM 1680 C C . ARG B 1 21 ? -12.867 12.516 3.748 1 94.38 21 ARG B C 1
ATOM 1682 O O . ARG B 1 21 ? -11.742 12.305 3.279 1 94.38 21 ARG B O 1
ATOM 1689 N N . GLU B 1 22 ? -13.578 13.484 3.48 1 91.88 22 GLU B N 1
ATOM 1690 C CA . GLU B 1 22 ? -13.125 14.469 2.502 1 91.88 22 GLU B CA 1
ATOM 1691 C C . GLU B 1 22 ? -11.898 15.211 3 1 91.88 22 GLU B C 1
ATOM 1693 O O . GLU B 1 22 ? -10.914 15.359 2.268 1 91.88 22 GLU B O 1
ATOM 1698 N N . ILE B 1 23 ? -11.922 15.594 4.215 1 90.69 23 ILE B N 1
ATOM 1699 C CA . ILE B 1 23 ? -10.828 16.391 4.781 1 90.69 23 ILE B CA 1
ATOM 1700 C C . ILE B 1 23 ? -9.586 15.516 4.918 1 90.69 23 ILE B C 1
ATOM 1702 O O . ILE B 1 23 ? -8.477 15.953 4.586 1 90.69 23 ILE B O 1
ATOM 1706 N N . PHE B 1 24 ? -9.797 14.266 5.367 1 90.69 24 PHE B N 1
ATOM 1707 C CA . PHE B 1 24 ? -8.656 13.359 5.523 1 90.69 24 PHE B CA 1
ATOM 1708 C C . PHE B 1 24 ? -8.047 13.023 4.168 1 90.69 24 PHE B C 1
ATOM 1710 O O . PHE B 1 24 ? -6.824 12.938 4.035 1 90.69 24 PHE B O 1
ATOM 1717 N N . SER B 1 25 ? -8.867 12.914 3.193 1 87 25 SER B N 1
ATOM 1718 C CA . SER B 1 25 ? -8.383 12.57 1.859 1 87 25 SER B CA 1
ATOM 1719 C C . SER B 1 25 ? -7.641 13.742 1.224 1 87 25 SER B C 1
ATOM 1721 O O . SER B 1 25 ? -6.652 13.539 0.511 1 87 25 SER B O 1
ATOM 1723 N N . GLU B 1 26 ? -8.008 14.922 1.587 1 82.5 26 GLU B N 1
ATOM 1724 C CA . GLU B 1 26 ? -7.453 16.109 0.951 1 82.5 26 GLU B CA 1
ATOM 1725 C C . GLU B 1 26 ? -6.234 16.625 1.713 1 82.5 26 GLU B C 1
ATOM 1727 O O . GLU B 1 26 ? -5.234 17.016 1.105 1 82.5 26 GLU B O 1
ATOM 1732 N N . ASN B 1 27 ? -6.355 16.578 3.068 1 78.94 27 ASN B N 1
ATOM 1733 C CA . ASN B 1 27 ? -5.352 17.266 3.873 1 78.94 27 ASN B CA 1
ATOM 1734 C C . ASN B 1 27 ? -4.449 16.281 4.605 1 78.94 27 ASN B C 1
ATOM 1736 O O . ASN B 1 27 ? -3.395 16.656 5.121 1 78.94 27 ASN B O 1
ATOM 1740 N N . GLY B 1 28 ? -4.875 15.07 4.531 1 82 28 GLY B N 1
ATOM 1741 C CA . GLY B 1 28 ? -4.211 14.109 5.402 1 82 28 GLY B CA 1
ATOM 1742 C C . GLY B 1 28 ? -4.785 14.086 6.805 1 82 28 GLY B C 1
ATOM 1743 O O . GLY B 1 28 ? -5.391 15.055 7.254 1 82 28 GLY B O 1
ATOM 1744 N N . PHE B 1 29 ? -4.609 13.031 7.43 1 80.88 29 PHE B N 1
ATOM 1745 C CA . PHE B 1 29 ? -5.16 12.852 8.766 1 80.88 29 PHE B CA 1
ATOM 1746 C C . PHE B 1 29 ? -4.453 13.75 9.773 1 80.88 29 PHE B C 1
ATOM 1748 O O . PHE B 1 29 ? -5.102 14.461 10.539 1 80.88 29 PHE B O 1
ATOM 1755 N N . HIS B 1 30 ? -3.203 13.711 9.656 1 74.06 30 HIS B N 1
ATOM 1756 C CA . HIS B 1 30 ? -2.416 14.414 10.664 1 74.06 30 HIS B CA 1
ATOM 1757 C C . HIS B 1 30 ? -2.688 15.914 10.617 1 74.06 30 HIS B C 1
ATOM 1759 O O . HIS B 1 30 ? -2.801 16.562 11.656 1 74.06 30 HIS B O 1
ATOM 1765 N N . SER B 1 31 ? -2.99 16.484 9.484 1 78.19 31 SER B N 1
ATOM 1766 C CA . SER B 1 31 ? -3.164 17.922 9.328 1 78.19 31 SER B CA 1
ATOM 1767 C C . SER B 1 31 ? -4.617 18.328 9.562 1 78.19 31 SER B C 1
ATOM 1769 O O . SER B 1 31 ? -4.914 19.516 9.727 1 78.19 31 SER B O 1
ATOM 1771 N N . ALA B 1 32 ? -5.387 17.344 9.578 1 84.81 32 ALA B N 1
ATOM 1772 C CA . ALA B 1 32 ? -6.805 17.625 9.789 1 84.81 32 ALA B CA 1
ATOM 1773 C C . ALA B 1 32 ? -7.09 17.969 11.25 1 84.81 32 ALA B C 1
ATOM 1775 O O . ALA B 1 32 ? -6.379 17.5 12.148 1 84.81 32 ALA B O 1
ATOM 1776 N N . SER B 1 33 ? -8.148 18.812 11.438 1 88.81 33 SER B N 1
ATOM 1777 C CA . SER B 1 33 ? -8.562 19.172 12.789 1 88.81 33 SER B CA 1
ATOM 1778 C C . SER B 1 33 ? -10.07 19.031 12.953 1 88.81 33 SER B C 1
ATOM 1780 O O . SER B 1 33 ? -10.82 19.094 11.984 1 88.81 33 SER B O 1
ATOM 1782 N N . MET B 1 34 ? -10.375 18.859 14.203 1 93.31 34 MET B N 1
ATOM 1783 C CA . MET B 1 34 ? -11.797 18.797 14.516 1 93.31 34 MET B CA 1
ATOM 1784 C C . MET B 1 34 ? -12.5 20.094 14.125 1 93.31 34 MET B C 1
ATOM 1786 O O . MET B 1 34 ? -13.633 20.078 13.641 1 93.31 34 MET B O 1
ATOM 1790 N N . LYS B 1 35 ? -11.797 21.156 14.25 1 93.69 35 LYS B N 1
ATOM 1791 C CA . LYS B 1 35 ? -12.336 22.469 13.891 1 93.69 35 LYS B CA 1
ATOM 1792 C C . LYS B 1 35 ? -12.617 22.562 12.398 1 93.69 35 LYS B C 1
ATOM 1794 O O . LYS B 1 35 ? -13.664 23.062 11.984 1 93.69 35 LYS B O 1
ATOM 1799 N N . ALA B 1 36 ? -11.719 22.094 11.609 1 92.56 36 ALA B N 1
ATOM 1800 C CA . ALA B 1 36 ? -11.891 22.109 10.164 1 92.56 36 ALA B CA 1
ATOM 1801 C C . ALA B 1 36 ? -13.086 21.266 9.734 1 92.56 36 ALA B C 1
ATOM 1803 O O . ALA B 1 36 ? -13.805 21.625 8.805 1 92.56 36 ALA B O 1
ATOM 1804 N N . ILE B 1 37 ? -13.281 20.141 10.398 1 94.06 37 ILE B N 1
ATOM 1805 C CA . ILE B 1 37 ? -14.391 19.25 10.086 1 94.06 37 ILE B CA 1
ATOM 1806 C C . ILE B 1 37 ? -15.711 19.938 10.43 1 94.06 37 ILE B C 1
ATOM 1808 O O . ILE B 1 37 ? -16.656 19.906 9.633 1 94.06 37 ILE B O 1
ATOM 1812 N N . CYS B 1 38 ? -15.734 20.609 11.562 1 94.56 38 CYS B N 1
ATOM 1813 C CA . CYS B 1 38 ? -16.906 21.391 11.945 1 94.56 38 CYS B CA 1
ATOM 1814 C C . CYS B 1 38 ? -17.266 22.406 10.859 1 94.56 38 CYS B C 1
ATOM 1816 O O . CYS B 1 38 ? -18.422 22.484 10.445 1 94.56 38 CYS B O 1
ATOM 1818 N N . LYS B 1 39 ? -16.312 23.078 10.438 1 93.75 39 LYS B N 1
ATOM 1819 C CA . LYS B 1 39 ? -16.516 24.141 9.438 1 93.75 39 LYS B CA 1
ATOM 1820 C C . LYS B 1 39 ? -17 23.547 8.117 1 93.75 39 LYS B C 1
ATOM 1822 O O . LYS B 1 39 ? -17.906 24.109 7.488 1 93.75 39 LYS B O 1
ATOM 1827 N N . SER B 1 40 ? -16.484 22.453 7.758 1 91.69 40 SER B N 1
ATOM 1828 C CA . SER B 1 40 ? -16.797 21.859 6.465 1 91.69 40 SER B CA 1
ATOM 1829 C C . SER B 1 40 ? -18.234 21.359 6.41 1 91.69 40 SER B C 1
ATOM 1831 O O . SER B 1 40 ? -18.859 21.391 5.352 1 91.69 40 SER B O 1
ATOM 1833 N N . CYS B 1 41 ? -18.734 20.906 7.516 1 91.19 41 CYS B N 1
ATOM 1834 C CA . CYS B 1 41 ? -20.094 20.375 7.469 1 91.19 41 CYS B CA 1
ATOM 1835 C C . CYS B 1 41 ? -21.047 21.266 8.266 1 91.19 41 CYS B C 1
ATOM 1837 O O . CYS B 1 41 ? -22.188 20.859 8.555 1 91.19 41 CYS B O 1
ATOM 1839 N N . ALA B 1 42 ? -20.656 22.438 8.648 1 93.19 42 ALA B N 1
ATOM 1840 C CA . ALA B 1 42 ? -21.484 23.484 9.25 1 93.19 42 ALA B CA 1
ATOM 1841 C C . ALA B 1 42 ? -22.172 22.984 10.523 1 93.19 42 ALA B C 1
ATOM 1843 O O . ALA B 1 42 ? -23.375 23.125 10.68 1 93.19 42 ALA B O 1
ATOM 1844 N N . ILE B 1 43 ? -21.375 22.406 11.352 1 93.06 43 ILE B N 1
ATOM 1845 C CA . ILE B 1 43 ? -21.891 21.969 12.641 1 93.06 43 ILE B CA 1
ATOM 1846 C C . ILE B 1 43 ? -21.047 22.562 13.766 1 93.06 43 ILE B C 1
ATOM 1848 O O . ILE B 1 43 ? -19.906 22.969 13.547 1 93.06 43 ILE B O 1
ATOM 1852 N N . SER B 1 44 ? -21.688 22.609 14.914 1 93.69 44 SER B N 1
ATOM 1853 C CA . SER B 1 44 ? -20.969 23.156 16.062 1 93.69 44 SER B CA 1
ATOM 1854 C C . SER B 1 44 ? -19.984 22.141 16.625 1 93.69 44 SER B C 1
ATOM 1856 O O . SER B 1 44 ? -20.172 20.938 16.5 1 93.69 44 SER B O 1
ATOM 1858 N N . PRO B 1 45 ? -18.938 22.688 17.297 1 94.62 45 PRO B N 1
ATOM 1859 C CA . PRO B 1 45 ? -18.016 21.766 17.984 1 94.62 45 PRO B CA 1
ATOM 1860 C C . PRO B 1 45 ? -18.719 20.875 18.984 1 94.62 45 PRO B C 1
ATOM 1862 O O . PRO B 1 45 ? -18.406 19.688 19.094 1 94.62 45 PRO B O 1
ATOM 1865 N N . GLY B 1 46 ? -19.656 21.406 19.656 1 94.38 46 GLY B N 1
ATOM 1866 C CA . GLY B 1 46 ? -20.406 20.609 20.625 1 94.38 46 GLY B CA 1
ATOM 1867 C C . GLY B 1 46 ? -21.109 19.422 20 1 94.38 46 GLY B C 1
ATOM 1868 O O . GLY B 1 46 ? -21.047 18.297 20.531 1 94.38 46 GLY B O 1
ATOM 1869 N N . THR B 1 47 ? -21.703 19.625 18.938 1 94.31 47 THR B N 1
ATOM 1870 C CA . THR B 1 47 ? -22.375 18.562 18.203 1 94.31 47 THR B CA 1
ATOM 1871 C C . THR B 1 47 ? -21.375 17.531 17.703 1 94.31 47 THR B C 1
ATOM 1873 O O . THR B 1 47 ? -21.625 16.328 17.812 1 94.31 47 THR B O 1
ATOM 1876 N N . LEU B 1 48 ? -20.234 17.953 17.141 1 95.81 48 LEU B N 1
ATOM 1877 C CA . LEU B 1 48 ? -19.219 17.047 16.641 1 95.81 48 LEU B CA 1
ATOM 1878 C C . LEU B 1 48 ? -18.703 16.141 17.766 1 95.81 48 LEU B C 1
ATOM 1880 O O . LEU B 1 48 ? -18.625 14.922 17.609 1 95.81 48 LEU B O 1
ATOM 1884 N N . TYR B 1 49 ? -18.5 16.734 18.891 1 95.5 49 TYR B N 1
ATOM 1885 C CA . TYR B 1 49 ? -17.875 16.016 19.984 1 95.5 49 TYR B CA 1
ATOM 1886 C C . TYR B 1 49 ? -18.891 15.094 20.672 1 95.5 49 TYR B C 1
ATOM 1888 O O . TYR B 1 49 ? -18.5 14.148 21.359 1 95.5 49 TYR B O 1
ATOM 1896 N N . HIS B 1 50 ? -20.109 15.461 20.531 1 94.94 50 HIS B N 1
ATOM 1897 C CA . HIS B 1 50 ? -21.156 14.547 21 1 94.94 50 HIS B CA 1
ATOM 1898 C C . HIS B 1 50 ? -21.094 13.219 20.25 1 94.94 50 HIS B C 1
ATOM 1900 O O . HIS B 1 50 ? -21.281 12.156 20.844 1 94.94 50 HIS B O 1
ATOM 1906 N N . HIS B 1 51 ? -20.781 13.266 19.016 1 95.62 51 HIS B N 1
ATOM 1907 C CA . HIS B 1 51 ? -20.781 12.07 18.172 1 95.62 51 HIS B CA 1
ATOM 1908 C C . HIS B 1 51 ? -19.406 11.422 18.141 1 95.62 51 HIS B C 1
ATOM 1910 O O . HIS B 1 51 ? -19.297 10.195 18.156 1 95.62 51 HIS B O 1
ATOM 1916 N N . PHE B 1 52 ? -18.328 12.25 18.047 1 96.94 52 PHE B N 1
ATOM 1917 C CA . PHE B 1 52 ? -16.953 11.766 17.953 1 96.94 52 PHE B CA 1
ATOM 1918 C C . PHE B 1 52 ? -16.031 12.57 18.859 1 96.94 52 PHE B C 1
ATOM 1920 O O . PHE B 1 52 ? -15.734 13.727 18.578 1 96.94 52 PHE B O 1
ATOM 1927 N N . ILE B 1 53 ? -15.438 11.891 19.766 1 94.69 53 ILE B N 1
ATOM 1928 C CA . ILE B 1 53 ? -14.734 12.57 20.844 1 94.69 53 ILE B CA 1
ATOM 1929 C C . ILE B 1 53 ? -13.328 12.953 20.406 1 94.69 53 ILE B C 1
ATOM 1931 O O . ILE B 1 53 ? -12.656 13.75 21.062 1 94.69 53 ILE B O 1
ATOM 1935 N N . SER B 1 54 ? -12.938 12.336 19.234 1 93.5 54 SER B N 1
ATOM 1936 C CA . SER B 1 54 ? -11.586 12.609 18.75 1 93.5 54 SER B CA 1
ATOM 1937 C C . SER B 1 54 ? -11.445 12.297 17.266 1 93.5 54 SER B C 1
ATOM 1939 O O . SER B 1 54 ? -12.336 11.68 16.672 1 93.5 54 SER B O 1
ATOM 1941 N N . LYS B 1 55 ? -10.383 12.719 16.734 1 92.31 55 LYS B N 1
ATOM 1942 C CA . LYS B 1 55 ? -10.055 12.359 15.359 1 92.31 55 LYS B CA 1
ATOM 1943 C C . LYS B 1 55 ? -9.914 10.844 15.211 1 92.31 55 LYS B C 1
ATOM 1945 O O . LYS B 1 55 ? -10.32 10.281 14.195 1 92.31 55 LYS B O 1
ATOM 1950 N N . GLU B 1 56 ? -9.367 10.219 16.203 1 94.25 56 GLU B N 1
ATOM 1951 C CA . GLU B 1 56 ? -9.188 8.773 16.172 1 94.25 56 GLU B CA 1
ATOM 1952 C C . GLU B 1 56 ? -10.531 8.047 16.156 1 94.25 56 GLU B C 1
ATOM 1954 O O . GLU B 1 56 ? -10.672 7 15.523 1 94.25 56 GLU B O 1
ATOM 1959 N N . ALA B 1 57 ? -11.414 8.617 16.812 1 96.12 57 ALA B N 1
ATOM 1960 C CA . ALA B 1 57 ? -12.758 8.039 16.781 1 96.12 57 ALA B CA 1
ATOM 1961 C C . ALA B 1 57 ? -13.352 8.117 15.383 1 96.12 57 ALA B C 1
ATOM 1963 O O . ALA B 1 57 ? -14.07 7.215 14.953 1 96.12 57 ALA B O 1
ATOM 1964 N N . LEU B 1 58 ? -13.102 9.219 14.711 1 96.12 58 LEU B N 1
ATOM 1965 C CA . LEU B 1 58 ? -13.531 9.375 13.328 1 96.12 58 LEU B CA 1
ATOM 1966 C C . LEU B 1 58 ? -12.867 8.336 12.43 1 96.12 58 LEU B C 1
ATOM 1968 O O . LEU B 1 58 ? -13.531 7.684 11.625 1 96.12 58 LEU B O 1
ATOM 1972 N N . ILE B 1 59 ? -11.617 8.148 12.594 1 96.06 59 ILE B N 1
ATOM 1973 C CA . ILE B 1 59 ? -10.859 7.191 11.789 1 96.06 59 ILE B CA 1
ATOM 1974 C C . ILE B 1 59 ? -11.367 5.773 12.055 1 96.06 59 ILE B C 1
ATOM 1976 O O . ILE B 1 59 ? -11.477 4.965 11.133 1 96.06 59 ILE B O 1
ATOM 1980 N N . GLN B 1 60 ? -11.617 5.512 13.328 1 97.38 60 GLN B N 1
ATOM 1981 C CA . GLN B 1 60 ? -12.141 4.195 13.68 1 97.38 60 GLN B CA 1
ATOM 1982 C C . GLN B 1 60 ? -13.453 3.914 12.953 1 97.38 60 GLN B C 1
ATOM 1984 O O . GLN B 1 60 ? -13.656 2.814 12.438 1 97.38 60 GLN B O 1
ATOM 1989 N N . ALA B 1 61 ? -14.266 4.918 12.93 1 97.38 61 ALA B N 1
ATOM 1990 C CA . ALA B 1 61 ? -15.539 4.75 12.242 1 97.38 61 ALA B CA 1
ATOM 1991 C C . ALA B 1 61 ? -15.328 4.512 10.75 1 97.38 61 ALA B C 1
ATOM 1993 O O . ALA B 1 61 ? -16 3.672 10.148 1 97.38 61 ALA B O 1
ATOM 1994 N N . ILE B 1 62 ? -14.43 5.172 10.148 1 96.56 62 ILE B N 1
ATOM 1995 C CA . ILE B 1 62 ? -14.109 5.02 8.734 1 96.56 62 ILE B CA 1
ATOM 1996 C C . ILE B 1 62 ? -13.516 3.641 8.477 1 96.56 62 ILE B C 1
ATOM 1998 O O . ILE B 1 62 ? -13.891 2.959 7.523 1 96.56 62 ILE B O 1
ATOM 2002 N N . ILE B 1 63 ? -12.625 3.184 9.344 1 97.75 63 ILE B N 1
ATOM 2003 C CA . ILE B 1 63 ? -11.992 1.871 9.242 1 97.75 63 ILE B CA 1
ATOM 2004 C C . ILE B 1 63 ? -13.055 0.78 9.312 1 97.75 63 ILE B C 1
ATOM 2006 O O . ILE B 1 63 ? -13.023 -0.178 8.539 1 97.75 63 ILE B O 1
ATOM 2010 N N . LEU B 1 64 ? -13.992 0.979 10.195 1 97.44 64 LEU B N 1
ATOM 2011 C CA . LEU B 1 64 ? -15.039 -0.017 10.359 1 97.44 64 LEU B CA 1
ATOM 2012 C C . LEU B 1 64 ? -15.945 -0.054 9.133 1 97.44 64 LEU B C 1
ATOM 2014 O O . LEU B 1 64 ? -16.422 -1.121 8.742 1 97.44 64 LEU B O 1
ATOM 2018 N N . GLN B 1 65 ? -16.172 1.081 8.508 1 95.62 65 GLN B N 1
ATOM 2019 C CA . GLN B 1 65 ? -16.922 1.106 7.262 1 95.62 65 GLN B CA 1
ATOM 2020 C C . GLN B 1 65 ? -16.172 0.376 6.152 1 95.62 65 GLN B C 1
ATOM 2022 O O . GLN B 1 65 ? -16.766 -0.387 5.391 1 95.62 65 GLN B O 1
ATOM 2027 N N . ASP B 1 66 ? -14.914 0.616 6.059 1 95.25 66 ASP B N 1
ATOM 2028 C CA . ASP B 1 66 ? -14.078 -0.071 5.078 1 95.25 66 ASP B CA 1
ATOM 2029 C C . ASP B 1 66 ? -14.078 -1.578 5.316 1 95.25 66 ASP B C 1
ATOM 2031 O O . ASP B 1 66 ? -14.133 -2.363 4.371 1 95.25 66 ASP B O 1
ATOM 2035 N N . GLN B 1 67 ? -13.945 -1.903 6.582 1 97.12 67 GLN B N 1
ATOM 2036 C CA . GLN B 1 67 ? -14.008 -3.309 6.973 1 97.12 67 GLN B CA 1
ATOM 2037 C C . GLN B 1 67 ? -15.305 -3.955 6.508 1 97.12 67 GLN B C 1
ATOM 2039 O O . GLN B 1 67 ? -15.297 -5.059 5.957 1 97.12 67 GLN B O 1
ATOM 2044 N N . GLU B 1 68 ? -16.359 -3.246 6.668 1 96.19 68 GLU B N 1
ATOM 2045 C CA . GLU B 1 68 ? -17.656 -3.785 6.289 1 96.19 68 GLU B CA 1
ATOM 2046 C C . GLU B 1 68 ? -17.75 -3.969 4.777 1 96.19 68 GLU B C 1
ATOM 2048 O O . GLU B 1 68 ? -18.375 -4.93 4.305 1 96.19 68 GLU B O 1
ATOM 2053 N N . ARG B 1 69 ? -17.219 -3.105 4.047 1 93.06 69 ARG B N 1
ATOM 2054 C CA . ARG B 1 69 ? -17.203 -3.246 2.594 1 93.06 69 ARG B CA 1
ATOM 2055 C C . ARG B 1 69 ? -16.469 -4.516 2.176 1 93.06 69 ARG B C 1
ATOM 2057 O O . ARG B 1 69 ? -16.922 -5.234 1.279 1 93.06 69 ARG B O 1
ATOM 2064 N N . ALA B 1 70 ? -15.383 -4.809 2.83 1 93.19 70 ALA B N 1
ATOM 2065 C CA . ALA B 1 70 ? -14.633 -6.027 2.549 1 93.19 70 ALA B CA 1
ATOM 2066 C C . ALA B 1 70 ? -15.414 -7.266 2.988 1 93.19 70 ALA B C 1
ATOM 2068 O O . ALA B 1 70 ? -15.492 -8.25 2.252 1 93.19 70 ALA B O 1
ATOM 2069 N N . LEU B 1 71 ? -16.016 -7.152 4.168 1 96 71 LEU B N 1
ATOM 2070 C CA . LEU B 1 71 ? -16.734 -8.297 4.723 1 96 71 LEU B CA 1
ATOM 2071 C C . LEU B 1 71 ? -17.953 -8.641 3.873 1 96 71 LEU B C 1
ATOM 2073 O O . LEU B 1 71 ? -18.312 -9.812 3.752 1 96 71 LEU B O 1
ATOM 2077 N N . ALA B 1 72 ? -18.547 -7.629 3.281 1 95.62 72 ALA B N 1
ATOM 2078 C CA . ALA B 1 72 ? -19.703 -7.867 2.426 1 95.62 72 ALA B CA 1
ATOM 2079 C C . ALA B 1 72 ? -19.359 -8.812 1.277 1 95.62 72 ALA B C 1
ATOM 2081 O O . ALA B 1 72 ? -20.219 -9.547 0.789 1 95.62 72 ALA B O 1
ATOM 2082 N N . ARG B 1 73 ? -18.141 -8.844 0.844 1 95.56 73 ARG B N 1
ATOM 2083 C CA . ARG B 1 73 ? -17.688 -9.703 -0.247 1 95.56 73 ARG B CA 1
ATOM 2084 C C . ARG B 1 73 ? -17.469 -11.133 0.234 1 95.56 73 ARG B C 1
ATOM 2086 O O . ARG B 1 73 ? -17.547 -12.078 -0.558 1 95.56 73 ARG B O 1
ATOM 2093 N N . PHE B 1 74 ? -17.266 -11.32 1.566 1 97.31 74 PHE B N 1
ATOM 2094 C CA . PHE B 1 74 ? -16.766 -12.617 2.01 1 97.31 74 PHE B CA 1
ATOM 2095 C C . PHE B 1 74 ? -17.656 -13.18 3.117 1 97.31 74 PHE B C 1
ATOM 2097 O O . PHE B 1 74 ? -17.391 -14.266 3.643 1 97.31 74 PHE B O 1
ATOM 2104 N N . ARG B 1 75 ? -18.672 -12.406 3.531 1 95.44 75 ARG B N 1
ATOM 2105 C CA . ARG B 1 75 ? -19.516 -12.789 4.656 1 95.44 75 ARG B CA 1
ATOM 2106 C C . ARG B 1 75 ? -20.25 -14.094 4.371 1 95.44 75 ARG B C 1
ATOM 2108 O O . ARG B 1 75 ? -20.422 -14.922 5.266 1 95.44 75 ARG B O 1
ATOM 2115 N N . GLU B 1 76 ? -20.688 -14.273 3.107 1 95.12 76 GLU B N 1
ATOM 2116 C CA . GLU B 1 76 ? -21.438 -15.469 2.715 1 95.12 76 GLU B CA 1
ATOM 2117 C C . GLU B 1 76 ? -20.594 -16.375 1.823 1 95.12 76 GLU B C 1
ATOM 2119 O O . GLU B 1 76 ? -19.656 -15.922 1.165 1 95.12 76 GLU B O 1
ATOM 2124 N N . PRO B 1 77 ? -20.969 -17.672 1.826 1 96.38 77 PRO B N 1
ATOM 2125 C CA . PRO B 1 77 ? -20.266 -18.594 0.929 1 96.38 77 PRO B CA 1
ATOM 2126 C C . PRO B 1 77 ? -20.297 -18.141 -0.528 1 96.38 77 PRO B C 1
ATOM 2128 O O . PRO B 1 77 ? -21.312 -17.609 -0.987 1 96.38 77 PRO B O 1
ATOM 2131 N N . ILE B 1 78 ? -19.234 -18.344 -1.192 1 97.19 78 ILE B N 1
ATOM 2132 C CA . ILE B 1 78 ? -19.094 -17.969 -2.594 1 97.19 78 ILE B CA 1
ATOM 2133 C C . ILE B 1 78 ? -19.609 -19.094 -3.486 1 97.19 78 ILE B C 1
ATOM 2135 O O . ILE B 1 78 ? -19.062 -20.203 -3.465 1 97.19 78 ILE B O 1
ATOM 2139 N N . GLU B 1 79 ? -20.625 -18.812 -4.27 1 95.69 79 GLU B N 1
ATOM 2140 C CA . GLU B 1 79 ? -21.266 -19.797 -5.121 1 95.69 79 GLU B CA 1
ATOM 2141 C C . GLU B 1 79 ? -21.25 -19.359 -6.586 1 95.69 79 GLU B C 1
ATOM 2143 O O . GLU B 1 79 ? -21.312 -18.172 -6.887 1 95.69 79 GLU B O 1
ATOM 2148 N N . GLY B 1 80 ? -21.094 -20.281 -7.465 1 96.19 80 GLY B N 1
ATOM 2149 C CA . GLY B 1 80 ? -21.25 -20.016 -8.891 1 96.19 80 GLY B CA 1
ATOM 2150 C C . GLY B 1 80 ? -19.984 -19.484 -9.539 1 96.19 80 GLY B C 1
ATOM 2151 O O . GLY B 1 80 ? -19.984 -19.172 -10.734 1 96.19 80 GLY B O 1
ATOM 2152 N N . ILE B 1 81 ? -18.969 -19.328 -8.82 1 97.56 81 ILE B N 1
ATOM 2153 C CA . ILE B 1 81 ? -17.703 -18.828 -9.336 1 97.56 81 ILE B CA 1
ATOM 2154 C C . ILE B 1 81 ? -16.547 -19.5 -8.586 1 97.56 81 ILE B C 1
ATOM 2156 O O . ILE B 1 81 ? -16.625 -19.703 -7.375 1 97.56 81 ILE B O 1
ATOM 2160 N N . HIS B 1 82 ? -15.523 -19.938 -9.359 1 97.88 82 HIS B N 1
ATOM 2161 C CA . HIS B 1 82 ? -14.328 -20.5 -8.742 1 97.88 82 HIS B CA 1
ATOM 2162 C C . HIS B 1 82 ? -13.656 -19.484 -7.828 1 97.88 82 HIS B C 1
ATOM 2164 O O . HIS B 1 82 ? -13.578 -18.297 -8.156 1 97.88 82 HIS B O 1
ATOM 2170 N N . PHE B 1 83 ? -13.117 -19.906 -6.711 1 98.38 83 PHE B N 1
ATOM 2171 C CA . PHE B 1 83 ? -12.594 -19.016 -5.672 1 98.38 83 PHE B CA 1
ATOM 2172 C C . PHE B 1 83 ? -11.477 -18.141 -6.219 1 98.38 83 PHE B C 1
ATOM 2174 O O . PHE B 1 83 ? -11.422 -16.938 -5.918 1 98.38 83 PHE B O 1
ATOM 2181 N N . VAL B 1 84 ? -10.594 -18.656 -7.07 1 98.38 84 VAL B N 1
ATOM 2182 C CA . VAL B 1 84 ? -9.516 -17.875 -7.66 1 98.38 84 VAL B CA 1
ATOM 2183 C C . VAL B 1 84 ? -10.086 -16.719 -8.477 1 98.38 84 VAL B C 1
ATOM 2185 O O . VAL B 1 84 ? -9.641 -15.578 -8.336 1 98.38 84 VAL B O 1
ATOM 2188 N N . ASP B 1 85 ? -11.102 -17.031 -9.273 1 98.38 85 ASP B N 1
ATOM 2189 C CA . ASP B 1 85 ? -11.727 -16.016 -10.117 1 98.38 85 ASP B CA 1
ATOM 2190 C C . ASP B 1 85 ? -12.438 -14.953 -9.266 1 98.38 85 ASP B C 1
ATOM 2192 O O . ASP B 1 85 ? -12.414 -13.766 -9.602 1 98.38 85 ASP B O 1
ATOM 2196 N N . TYR B 1 86 ? -13.039 -15.406 -8.219 1 98.56 86 TYR B N 1
ATOM 2197 C CA . TYR B 1 86 ? -13.695 -14.469 -7.312 1 98.56 86 TYR B CA 1
ATOM 2198 C C . TYR B 1 86 ? -12.695 -13.484 -6.719 1 98.56 86 TYR B C 1
ATOM 2200 O O . TYR B 1 86 ? -12.969 -12.289 -6.637 1 98.56 86 TYR B O 1
ATOM 2208 N N . MET B 1 87 ? -11.562 -14.008 -6.285 1 98.5 87 MET B N 1
ATOM 2209 C CA . MET B 1 87 ? -10.523 -13.148 -5.719 1 98.5 87 MET B CA 1
ATOM 2210 C C . MET B 1 87 ? -10.008 -12.156 -6.758 1 98.5 87 MET B C 1
ATOM 2212 O O . MET B 1 87 ? -9.828 -10.977 -6.457 1 98.5 87 MET B O 1
ATOM 2216 N N . VAL B 1 88 ? -9.805 -12.609 -7.969 1 98.69 88 VAL B N 1
ATOM 2217 C CA . VAL B 1 88 ? -9.344 -11.742 -9.055 1 98.69 88 VAL B CA 1
ATOM 2218 C C . VAL B 1 88 ? -10.359 -10.633 -9.305 1 98.69 88 VAL B C 1
ATOM 2220 O O . VAL B 1 88 ? -10.008 -9.453 -9.352 1 98.69 88 VAL B O 1
ATOM 2223 N N . GLU B 1 89 ? -11.625 -11.008 -9.398 1 98.12 89 GLU B N 1
ATOM 2224 C CA . GLU B 1 89 ? -12.68 -10.039 -9.664 1 98.12 89 GLU B CA 1
ATOM 2225 C C . GLU B 1 89 ? -12.797 -9.031 -8.523 1 98.12 89 GLU B C 1
ATOM 2227 O O . GLU B 1 89 ? 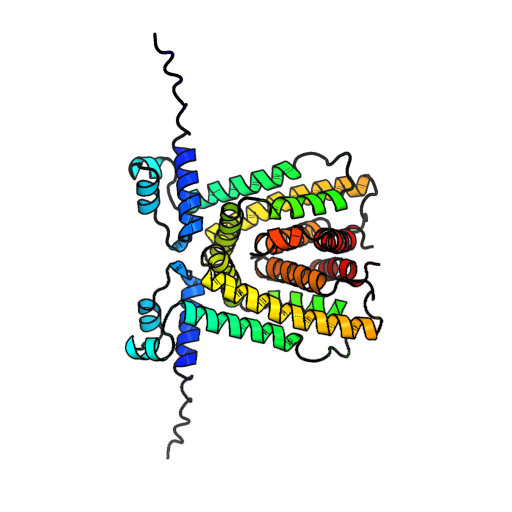-13.07 -7.852 -8.758 1 98.12 89 GLU B O 1
ATOM 2232 N N . SER B 1 90 ? -12.609 -9.531 -7.344 1 98 90 SER B N 1
ATOM 2233 C CA . SER B 1 90 ? -12.672 -8.656 -6.176 1 98 90 SER B CA 1
ATOM 2234 C C . SER B 1 90 ? -11.586 -7.586 -6.223 1 98 90 SER B C 1
ATOM 2236 O O . SER B 1 90 ? -11.852 -6.41 -5.969 1 98 90 SER B O 1
ATOM 2238 N N . ILE B 1 91 ? -10.359 -7.965 -6.609 1 98.5 91 ILE B N 1
ATOM 2239 C CA . ILE B 1 91 ? -9.258 -7.012 -6.676 1 98.5 91 ILE B CA 1
ATOM 2240 C C . ILE B 1 91 ? -9.477 -6.051 -7.844 1 98.5 91 ILE B C 1
ATOM 2242 O O . ILE B 1 91 ? -9.312 -4.836 -7.695 1 98.5 91 ILE B O 1
ATOM 2246 N N . VAL B 1 92 ? -9.883 -6.582 -8.969 1 98.5 92 VAL B N 1
ATOM 2247 C CA . VAL B 1 92 ? -10.125 -5.746 -10.141 1 98.5 92 VAL B CA 1
ATOM 2248 C C . VAL B 1 92 ? -11.219 -4.723 -9.82 1 98.5 92 VAL B C 1
ATOM 2250 O O . VAL B 1 92 ? -11.094 -3.545 -10.164 1 98.5 92 VAL B O 1
ATOM 2253 N N . SER B 1 93 ? -12.266 -5.129 -9.156 1 97.5 93 SER B N 1
ATOM 2254 C CA . SER B 1 93 ? -13.375 -4.234 -8.828 1 97.5 93 SER B CA 1
ATOM 2255 C C . SER B 1 93 ? -12.914 -3.092 -7.934 1 97.5 93 SER B C 1
ATOM 2257 O O . SER B 1 93 ? -13.43 -1.976 -8.031 1 97.5 93 SER B O 1
ATOM 2259 N N . LEU B 1 94 ? -11.945 -3.369 -7.082 1 96.56 94 LEU B N 1
ATOM 2260 C CA . LEU B 1 94 ? -11.43 -2.357 -6.164 1 96.56 94 LEU B CA 1
ATOM 2261 C C . LEU B 1 94 ? -10.734 -1.235 -6.93 1 96.56 94 LEU B C 1
ATOM 2263 O O . LEU B 1 94 ? -10.75 -0.081 -6.492 1 96.56 94 LEU B O 1
ATOM 2267 N N . THR B 1 95 ? -10.102 -1.587 -8.055 1 97.75 95 THR B N 1
ATOM 2268 C CA . THR B 1 95 ? -9.391 -0.578 -8.836 1 97.75 95 THR B CA 1
ATOM 2269 C C . THR B 1 95 ? -10.375 0.431 -9.43 1 97.75 95 THR B C 1
ATOM 2271 O O . THR B 1 95 ? -9.977 1.519 -9.852 1 97.75 95 THR B O 1
ATOM 2274 N N . HIS B 1 96 ? -11.703 0.097 -9.438 1 95.81 96 HIS B N 1
ATOM 2275 C CA . HIS B 1 96 ? -12.727 0.952 -10.031 1 95.81 96 HIS B CA 1
ATOM 2276 C C . HIS B 1 96 ? -13.453 1.76 -8.961 1 95.81 96 HIS B C 1
ATOM 2278 O O . HIS B 1 96 ? -14.344 2.559 -9.281 1 95.81 96 HIS B O 1
ATOM 2284 N N . GLU B 1 97 ? -13.094 1.552 -7.727 1 94.31 97 GLU B N 1
ATOM 2285 C CA . GLU B 1 97 ? -13.656 2.396 -6.676 1 94.31 97 GLU B CA 1
ATOM 2286 C C . GLU B 1 97 ? -13.227 3.852 -6.848 1 94.31 97 GLU B C 1
ATOM 2288 O O . GLU B 1 97 ? -12.234 4.133 -7.523 1 94.31 97 GLU B O 1
ATOM 2293 N N . ALA B 1 98 ? -14.031 4.719 -6.211 1 93.62 98 ALA B N 1
ATOM 2294 C CA . ALA B 1 98 ? -13.688 6.141 -6.281 1 93.62 98 ALA B CA 1
ATOM 2295 C C . ALA B 1 98 ? -12.25 6.379 -5.832 1 93.62 98 ALA B C 1
ATOM 2297 O O . ALA B 1 98 ? -11.812 5.852 -4.805 1 93.62 98 ALA B O 1
ATOM 2298 N N . PHE B 1 99 ? -11.562 7.133 -6.57 1 93.94 99 PHE B N 1
ATOM 2299 C CA . PHE B 1 99 ? -10.156 7.383 -6.309 1 93.94 99 PHE B CA 1
ATOM 2300 C C . PHE B 1 99 ? -9.961 7.965 -4.914 1 93.94 99 PHE B C 1
ATOM 2302 O O . PHE B 1 99 ? -9.016 7.602 -4.207 1 93.94 99 PHE B O 1
ATOM 2309 N N . GLY B 1 100 ? -10.898 8.891 -4.5 1 92.31 100 GLY B N 1
ATOM 2310 C CA . GLY B 1 100 ? -10.828 9.477 -3.168 1 92.31 100 GLY B CA 1
ATOM 2311 C C . GLY B 1 100 ? -10.938 8.445 -2.061 1 92.31 100 GLY B C 1
ATOM 2312 O O . GLY B 1 100 ? -10.305 8.586 -1.011 1 92.31 100 GLY B O 1
ATOM 2313 N N . GLN B 1 101 ? -11.695 7.41 -2.316 1 93.56 101 GLN B N 1
ATOM 2314 C CA . GLN B 1 101 ? -11.828 6.332 -1.341 1 93.56 101 GLN B CA 1
ATOM 2315 C C . GLN B 1 101 ? -10.531 5.531 -1.226 1 93.56 101 GLN B C 1
ATOM 2317 O O . GLN B 1 101 ? -10.086 5.223 -0.119 1 93.56 101 GLN B O 1
ATOM 2322 N N . ARG B 1 102 ? -9.93 5.227 -2.35 1 95.5 102 ARG B N 1
ATOM 2323 C CA . ARG B 1 102 ? -8.656 4.52 -2.328 1 95.5 102 ARG B CA 1
ATOM 2324 C C . ARG B 1 102 ? -7.574 5.359 -1.651 1 95.5 102 ARG B C 1
ATOM 2326 O O . ARG B 1 102 ? -6.801 4.848 -0.839 1 95.5 102 ARG B O 1
ATOM 2333 N N . ALA B 1 103 ? -7.613 6.656 -1.932 1 94.81 103 ALA B N 1
ATOM 2334 C CA . ALA B 1 103 ? -6.648 7.57 -1.332 1 94.81 103 ALA B CA 1
ATOM 2335 C C . ALA B 1 103 ? -6.785 7.598 0.188 1 94.81 103 ALA B C 1
ATOM 2337 O O . ALA B 1 103 ? -5.785 7.637 0.908 1 94.81 103 ALA B O 1
ATOM 2338 N N . LEU B 1 104 ? -7.984 7.574 0.625 1 95 104 LEU B N 1
ATOM 2339 C CA . LEU B 1 104 ? -8.25 7.598 2.061 1 95 104 LEU B CA 1
ATOM 2340 C C . LEU B 1 104 ? -7.715 6.336 2.73 1 95 104 LEU B C 1
ATOM 2342 O O . LEU B 1 104 ? -7.141 6.402 3.82 1 95 104 LEU B O 1
ATOM 2346 N N . VAL B 1 105 ? -7.852 5.199 2.096 1 96.56 105 VAL B N 1
ATOM 2347 C CA . VAL B 1 105 ? -7.352 3.943 2.643 1 96.56 105 VAL B CA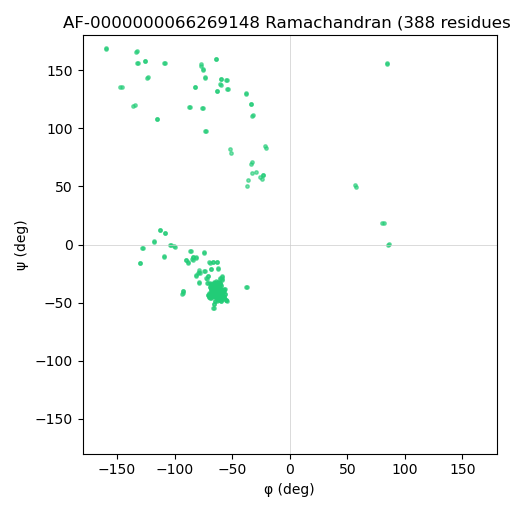 1
ATOM 2348 C C . VAL B 1 105 ? -5.836 4.016 2.797 1 96.56 105 VAL B C 1
ATOM 2350 O O . VAL B 1 105 ? -5.293 3.668 3.852 1 96.56 105 VAL B O 1
ATOM 2353 N N . VAL B 1 106 ? -5.156 4.52 1.814 1 96.44 106 VAL B N 1
ATOM 2354 C CA . VAL B 1 106 ? -3.701 4.605 1.845 1 96.44 106 VAL B CA 1
ATOM 2355 C C . VAL B 1 106 ? -3.268 5.613 2.908 1 96.44 106 VAL B C 1
ATOM 2357 O O . VAL B 1 106 ? -2.289 5.387 3.623 1 96.44 106 VAL B O 1
ATOM 2360 N N . GLU B 1 107 ? -4.043 6.668 3.025 1 94.75 107 GLU B N 1
ATOM 2361 C CA . GLU B 1 107 ? -3.766 7.664 4.059 1 94.75 107 GLU B CA 1
ATOM 2362 C C . GLU B 1 107 ? -3.873 7.055 5.453 1 94.75 107 GLU B C 1
ATOM 2364 O O . GLU B 1 107 ? -3.027 7.309 6.312 1 94.75 107 GLU B O 1
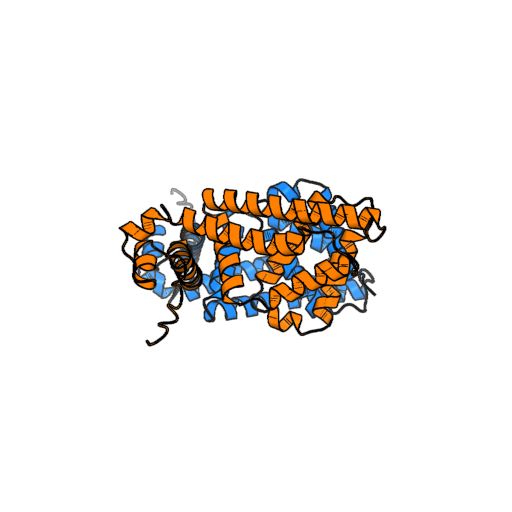ATOM 2369 N N . ILE B 1 108 ? -4.859 6.293 5.637 1 95.69 108 ILE B N 1
ATOM 2370 C CA . ILE B 1 108 ? -5.066 5.668 6.938 1 95.69 108 ILE B CA 1
ATOM 2371 C C . ILE B 1 108 ? -3.959 4.648 7.203 1 95.69 108 ILE B C 1
ATOM 2373 O O . ILE B 1 108 ? -3.482 4.52 8.336 1 95.69 108 ILE B O 1
ATOM 2377 N N . MET B 1 109 ? -3.523 3.945 6.172 1 96.94 109 MET B N 1
ATOM 2378 C CA . MET B 1 109 ? -2.393 3.033 6.312 1 96.94 109 MET B CA 1
ATOM 2379 C C . MET B 1 109 ? -1.135 3.785 6.734 1 96.94 109 MET B C 1
ATOM 2381 O O . MET B 1 109 ? -0.413 3.346 7.629 1 96.94 109 MET B O 1
ATOM 2385 N N . ALA B 1 110 ? -0.896 4.914 6.078 1 94.88 110 ALA B N 1
ATOM 2386 C CA . ALA B 1 110 ? 0.258 5.738 6.434 1 94.88 110 ALA B CA 1
ATOM 2387 C C . ALA B 1 110 ? 0.18 6.191 7.891 1 94.88 110 ALA B C 1
ATOM 2389 O O . ALA B 1 110 ? 1.172 6.129 8.617 1 94.88 110 ALA B O 1
ATOM 2390 N N . GLU B 1 111 ? -0.983 6.574 8.305 1 93.25 111 GLU B N 1
ATOM 2391 C CA . GLU B 1 111 ? -1.177 6.992 9.688 1 93.25 111 GLU B CA 1
ATOM 2392 C C . GLU B 1 111 ? -0.931 5.832 10.656 1 93.25 111 GLU B C 1
ATOM 2394 O O . GLU B 1 111 ? -0.366 6.027 11.734 1 93.25 111 GLU B O 1
ATOM 2399 N N . GLY B 1 112 ? -1.345 4.656 10.25 1 94.94 112 GLY B N 1
ATOM 2400 C CA . GLY B 1 112 ? -1.147 3.477 11.078 1 94.94 112 GLY B CA 1
ATOM 2401 C C . GLY B 1 112 ? 0.315 3.156 11.32 1 94.94 112 GLY B C 1
ATOM 2402 O O . GLY B 1 112 ? 0.652 2.447 12.273 1 94.94 112 GLY B O 1
ATOM 2403 N N . MET B 1 113 ? 1.163 3.637 10.5 1 93.94 113 MET B N 1
ATOM 2404 C CA . MET B 1 113 ? 2.59 3.363 10.641 1 93.94 113 MET B CA 1
ATOM 2405 C C . MET B 1 113 ? 3.244 4.355 11.602 1 93.94 113 MET B C 1
ATOM 2407 O O . MET B 1 113 ? 4.398 4.18 11.984 1 93.94 113 MET B O 1
ATOM 2411 N N . ARG B 1 114 ? 2.484 5.371 12.07 1 89.88 114 ARG B N 1
ATOM 2412 C CA . ARG B 1 114 ? 3.1 6.348 12.961 1 89.88 114 ARG B CA 1
ATOM 2413 C C . ARG B 1 114 ? 2.256 6.551 14.219 1 89.88 114 ARG B C 1
ATOM 2415 O O . ARG B 1 114 ? 2.725 7.133 15.195 1 89.88 114 ARG B O 1
ATOM 2422 N N . ASN B 1 115 ? 1.037 6.141 14.227 1 92 115 ASN B N 1
ATOM 2423 C CA . ASN B 1 115 ? 0.082 6.27 15.32 1 92 115 ASN B CA 1
ATOM 2424 C C . ASN B 1 115 ? -0.328 4.906 15.867 1 92 115 ASN B C 1
ATOM 2426 O O . ASN B 1 115 ? -1.107 4.188 15.242 1 92 115 ASN B O 1
ATOM 2430 N N . PRO B 1 116 ? 0.115 4.555 17.031 1 94.94 116 PRO B N 1
ATOM 2431 C CA . PRO B 1 116 ? -0.13 3.215 17.578 1 94.94 116 PRO B CA 1
ATOM 2432 C C . PRO B 1 116 ? -1.617 2.91 17.734 1 94.94 116 PRO B C 1
ATOM 2434 O O . PRO B 1 116 ? -2.029 1.752 17.625 1 94.94 116 PRO B O 1
ATOM 2437 N N . GLN B 1 117 ? -2.404 3.922 17.969 1 96.25 117 GLN B N 1
ATOM 2438 C CA . GLN B 1 117 ? -3.84 3.693 18.078 1 96.25 117 GLN B CA 1
ATOM 2439 C C . GLN B 1 117 ? -4.441 3.271 16.75 1 96.25 117 GLN B C 1
ATOM 2441 O O . GLN B 1 117 ? -5.23 2.326 16.688 1 96.25 117 GLN B O 1
ATOM 2446 N N . VAL B 1 118 ? -4.059 3.936 15.727 1 96.25 118 VAL B N 1
ATOM 2447 C CA . VAL B 1 118 ? -4.551 3.605 14.391 1 96.25 118 VAL B CA 1
ATOM 2448 C C . VAL B 1 118 ? -3.986 2.256 13.953 1 96.25 118 VAL B C 1
ATOM 2450 O O . VAL B 1 118 ? -4.688 1.46 13.32 1 96.25 118 VAL B O 1
ATOM 2453 N N . ALA B 1 119 ? -2.766 2.008 14.344 1 97.44 119 ALA B N 1
ATOM 2454 C CA . ALA B 1 119 ? -2.158 0.712 14.055 1 97.44 119 ALA B CA 1
ATOM 2455 C C . ALA B 1 119 ? -2.992 -0.427 14.633 1 97.44 119 ALA B C 1
ATOM 2457 O O . ALA B 1 119 ? -3.242 -1.427 13.961 1 97.44 119 ALA B O 1
ATOM 2458 N N . ALA B 1 120 ? -3.391 -0.252 15.82 1 98.38 120 ALA B N 1
ATOM 2459 C CA . ALA B 1 120 ? -4.184 -1.281 16.484 1 98.38 120 ALA B CA 1
ATOM 2460 C C . ALA B 1 120 ? -5.527 -1.475 15.789 1 98.38 120 ALA B C 1
ATOM 2462 O O . ALA B 1 120 ? -6 -2.604 15.633 1 98.38 120 ALA B O 1
ATOM 2463 N N . MET B 1 121 ? -6.125 -0.371 15.344 1 98.31 121 MET B N 1
ATOM 2464 C CA . MET B 1 121 ? -7.383 -0.438 14.609 1 98.31 121 MET B CA 1
ATOM 2465 C C . MET B 1 121 ? -7.207 -1.188 13.297 1 98.31 121 MET B C 1
ATOM 2467 O O . MET B 1 121 ? -8.039 -2.025 12.938 1 98.31 121 MET B O 1
ATOM 2471 N N . LEU B 1 122 ? -6.168 -0.927 12.625 1 98.44 122 LEU B N 1
ATOM 2472 C CA . LEU B 1 122 ? -5.898 -1.58 11.352 1 98.44 122 LEU B CA 1
ATOM 2473 C C . LEU B 1 122 ? -5.613 -3.064 11.547 1 98.44 122 LEU B C 1
ATOM 2475 O O . LEU B 1 122 ? -6.066 -3.898 10.766 1 98.44 122 LEU B O 1
ATOM 2479 N N . LYS B 1 123 ? -4.859 -3.355 12.586 1 98.38 123 LYS B N 1
ATOM 2480 C CA . LYS B 1 123 ? -4.594 -4.754 12.898 1 98.38 123 LYS B CA 1
ATOM 2481 C C . LYS B 1 123 ? -5.895 -5.527 13.109 1 98.38 123 LYS B C 1
ATOM 2483 O O . LYS B 1 123 ? -6.062 -6.629 12.578 1 98.38 123 LYS B O 1
ATOM 2488 N N . ASN B 1 124 ? -6.754 -4.926 13.844 1 98.31 124 ASN B N 1
ATOM 2489 C CA . ASN B 1 124 ? -8.039 -5.562 14.086 1 98.31 124 ASN B CA 1
ATOM 2490 C C . ASN B 1 124 ? -8.844 -5.723 12.797 1 98.31 124 ASN B C 1
ATOM 2492 O O . ASN B 1 124 ? -9.453 -6.77 12.57 1 98.31 124 ASN B O 1
ATOM 2496 N N . LYS B 1 125 ? -8.836 -4.723 11.977 1 98.5 125 LYS B N 1
ATOM 2497 C CA . LYS B 1 125 ? -9.508 -4.789 10.688 1 98.5 125 LYS B CA 1
ATOM 2498 C C . LYS B 1 125 ? -8.93 -5.914 9.828 1 98.5 125 LYS B C 1
ATOM 2500 O O . LYS B 1 125 ? -9.68 -6.719 9.266 1 98.5 125 LYS B O 1
ATOM 2505 N N . HIS B 1 126 ? -7.613 -5.965 9.727 1 98.25 126 HIS B N 1
ATOM 2506 C CA . HIS B 1 126 ? -6.949 -6.977 8.914 1 98.25 126 HIS B CA 1
ATOM 2507 C C . HIS B 1 126 ? -7.266 -8.383 9.414 1 98.25 126 HIS B C 1
ATOM 2509 O O . HIS B 1 126 ? -7.559 -9.273 8.617 1 98.25 126 HIS B O 1
ATOM 2515 N N . MET B 1 127 ? -7.242 -8.484 10.734 1 97.94 127 MET B N 1
ATOM 2516 C CA . MET B 1 127 ? -7.543 -9.781 11.328 1 97.94 127 MET B CA 1
ATOM 2517 C C . MET B 1 127 ? -8.969 -10.211 11 1 97.94 127 MET B C 1
ATOM 2519 O O . MET B 1 127 ? -9.195 -11.359 10.602 1 97.94 127 MET B O 1
ATOM 2523 N N . THR B 1 128 ? -9.828 -9.32 11.133 1 98.31 128 THR B N 1
ATOM 2524 C CA . THR B 1 128 ? -11.227 -9.625 10.867 1 98.31 128 THR B CA 1
ATOM 2525 C C . THR B 1 128 ? -11.422 -10.016 9.406 1 98.31 128 THR B C 1
ATOM 2527 O O . THR B 1 128 ? -12.039 -11.039 9.102 1 98.31 128 THR B O 1
ATOM 2530 N N . ILE B 1 129 ? -10.906 -9.273 8.484 1 98.31 129 ILE B N 1
ATOM 2531 C CA . ILE B 1 129 ? -11.062 -9.523 7.059 1 98.31 129 ILE B CA 1
ATOM 2532 C C . ILE B 1 129 ? -10.43 -10.867 6.699 1 98.31 129 ILE B C 1
ATOM 2534 O O . ILE B 1 129 ? -11.047 -11.695 6.023 1 98.31 129 ILE B O 1
ATOM 2538 N N . THR B 1 130 ? -9.25 -11.078 7.203 1 98.38 130 THR B N 1
ATOM 2539 C CA . THR B 1 130 ? -8.516 -12.273 6.797 1 98.38 130 THR B CA 1
ATOM 2540 C C . THR B 1 130 ? -9.156 -13.523 7.395 1 98.38 130 THR B C 1
ATOM 2542 O O . THR B 1 130 ? -9.078 -14.609 6.812 1 98.38 130 THR B O 1
ATOM 2545 N N . GLU B 1 131 ? -9.82 -13.383 8.516 1 97.94 131 GLU B N 1
ATOM 2546 C CA . GLU B 1 131 ? -10.562 -14.508 9.078 1 97.94 131 GLU B CA 1
ATOM 2547 C C . GLU B 1 131 ? -11.703 -14.938 8.156 1 97.94 131 GLU B C 1
ATOM 2549 O O . GLU B 1 131 ? -11.922 -16.125 7.945 1 97.94 131 GLU B O 1
ATOM 2554 N N . PHE B 1 132 ? -12.359 -13.977 7.656 1 98 132 PHE B N 1
ATOM 2555 C CA . PHE B 1 132 ? -13.453 -14.281 6.738 1 98 132 PHE B CA 1
ATOM 2556 C C . PHE B 1 132 ? -12.914 -14.859 5.434 1 98 132 PHE B C 1
ATOM 2558 O O . PHE B 1 132 ? -13.477 -15.82 4.895 1 98 132 PHE B O 1
ATOM 2565 N N . VAL B 1 133 ? -11.883 -14.32 4.895 1 98.56 133 VAL B N 1
ATOM 2566 C CA . VAL B 1 133 ? -11.273 -14.828 3.672 1 98.56 133 VAL B CA 1
ATOM 2567 C C . VAL B 1 133 ? -10.82 -16.266 3.887 1 98.56 133 VAL B C 1
ATOM 2569 O O . VAL B 1 133 ? -11.039 -17.125 3.033 1 98.56 133 VAL B O 1
ATOM 2572 N N . ALA B 1 134 ? -10.188 -16.531 5.047 1 98.31 134 ALA B N 1
ATOM 2573 C CA . ALA B 1 134 ? -9.734 -17.875 5.383 1 98.31 134 ALA B CA 1
ATOM 2574 C C . ALA B 1 134 ? -10.906 -18.844 5.449 1 98.31 134 ALA B C 1
ATOM 2576 O O . ALA B 1 134 ? -10.789 -20 5.027 1 98.31 134 ALA B O 1
ATOM 2577 N N . GLN B 1 135 ? -12 -18.391 5.957 1 98.19 135 GLN B N 1
ATOM 2578 C CA . GLN B 1 135 ? -13.188 -19.234 6.012 1 98.19 135 GLN B CA 1
ATOM 2579 C C . GLN B 1 135 ? -13.68 -19.578 4.609 1 98.19 135 GLN B C 1
ATOM 2581 O O . GLN B 1 135 ? -14.055 -20.719 4.344 1 98.19 135 GLN B O 1
ATOM 2586 N N . ARG B 1 136 ? -13.664 -18.594 3.727 1 98.5 136 ARG B N 1
ATOM 2587 C CA . ARG B 1 136 ? -14.047 -18.859 2.344 1 98.5 136 ARG B CA 1
ATOM 2588 C C . ARG B 1 136 ? -13.055 -19.812 1.676 1 98.5 136 ARG B C 1
ATOM 2590 O O . ARG B 1 136 ? -13.438 -20.641 0.849 1 98.5 136 ARG B O 1
ATOM 2597 N N . MET B 1 137 ? -11.781 -19.688 2.041 1 98.31 137 MET B N 1
ATOM 2598 C CA . MET B 1 137 ? -10.773 -20.609 1.52 1 98.31 137 MET B CA 1
ATOM 2599 C C . MET B 1 137 ? -11.062 -22.031 1.977 1 98.31 137 MET B C 1
ATOM 2601 O O . MET B 1 137 ? -10.922 -22.984 1.198 1 98.31 137 MET B O 1
ATOM 2605 N N . ARG B 1 138 ? -11.445 -22.188 3.191 1 97.75 138 ARG B N 1
ATOM 2606 C CA . ARG B 1 138 ? -11.789 -23.516 3.699 1 97.75 138 ARG B CA 1
ATOM 2607 C C . ARG B 1 138 ? -12.984 -24.094 2.949 1 97.75 138 ARG B C 1
ATOM 2609 O O . ARG B 1 138 ? -13 -25.281 2.623 1 97.75 138 ARG B O 1
ATOM 2616 N N . ASP B 1 139 ? -14 -23.219 2.707 1 97.94 139 ASP B N 1
ATOM 2617 C CA . ASP B 1 139 ? -15.109 -23.656 1.864 1 97.94 139 ASP B CA 1
ATOM 2618 C C . ASP B 1 139 ? -14.602 -24.172 0.515 1 97.94 139 ASP B C 1
ATOM 2620 O O . ASP B 1 139 ? -15.039 -25.219 0.042 1 97.94 139 ASP B O 1
ATOM 2624 N N . ALA B 1 140 ? -13.742 -23.391 -0.109 1 97.94 140 ALA B N 1
ATOM 2625 C CA . ALA B 1 140 ? -13.203 -23.719 -1.427 1 97.94 140 ALA B CA 1
ATOM 2626 C C . ALA B 1 140 ? -12.391 -25.016 -1.384 1 97.94 140 ALA B C 1
ATOM 2628 O O . ALA B 1 140 ? -12.383 -25.781 -2.352 1 97.94 140 ALA B O 1
ATOM 2629 N N . GLN B 1 141 ? -11.648 -25.266 -0.274 1 97.31 141 GLN B N 1
ATOM 2630 C CA . GLN B 1 141 ? -10.93 -26.516 -0.077 1 97.31 141 GLN B CA 1
ATOM 2631 C C . GLN B 1 141 ? -11.891 -27.703 -0.048 1 97.31 141 GLN B C 1
ATOM 2633 O O . GLN B 1 141 ? -11.633 -28.719 -0.678 1 97.31 141 GLN B O 1
ATOM 2638 N N . GLN B 1 142 ? -12.977 -27.516 0.623 1 96.62 142 GLN B N 1
ATOM 2639 C CA . GLN B 1 142 ? -13.977 -28.562 0.724 1 96.62 142 GLN B CA 1
ATOM 2640 C C . GLN B 1 142 ? -14.57 -28.891 -0.643 1 96.62 142 GLN B C 1
ATOM 2642 O O . GLN B 1 142 ? -14.906 -30.047 -0.923 1 96.62 142 GLN B O 1
ATOM 2647 N N . LYS B 1 143 ? -14.68 -27.906 -1.491 1 96.62 143 LYS B N 1
ATOM 2648 C CA . LYS B 1 143 ? -15.211 -28.062 -2.842 1 96.62 143 LYS B CA 1
ATOM 2649 C C . LYS B 1 143 ? -14.141 -28.594 -3.795 1 96.62 143 LYS B C 1
ATOM 2651 O O . LYS B 1 143 ? -14.422 -28.859 -4.965 1 96.62 143 LYS B O 1
ATOM 2656 N N . GLY B 1 144 ? -12.898 -28.641 -3.381 1 96.56 144 GLY B N 1
ATOM 2657 C CA . GLY B 1 144 ? -11.805 -29.109 -4.207 1 96.56 144 GLY B CA 1
ATOM 2658 C C . GLY B 1 144 ? -11.297 -28.062 -5.184 1 96.56 144 GLY B C 1
ATOM 2659 O O . GLY B 1 144 ? -10.633 -28.391 -6.168 1 96.56 144 GLY B O 1
ATOM 2660 N N . GLU B 1 145 ? -11.617 -26.766 -4.938 1 96.69 145 GLU B N 1
ATOM 2661 C CA . GLU B 1 145 ? -11.242 -25.672 -5.84 1 96.69 145 GLU B CA 1
ATOM 2662 C C . GLU B 1 145 ? -9.781 -25.281 -5.648 1 96.69 145 GLU B C 1
ATOM 2664 O O . GLU B 1 145 ? -9.125 -24.812 -6.586 1 96.69 145 GLU B O 1
ATOM 2669 N N . ILE B 1 146 ? -9.32 -25.422 -4.383 1 97.81 146 ILE B N 1
ATOM 2670 C CA . ILE B 1 146 ? -7.961 -25.016 -4.07 1 97.81 146 ILE B CA 1
ATOM 2671 C C . ILE B 1 146 ? -7.262 -26.094 -3.26 1 97.81 146 ILE B C 1
ATOM 2673 O O . ILE B 1 146 ? -7.898 -27.062 -2.814 1 97.81 146 ILE B O 1
ATOM 2677 N N . SER B 1 147 ? -5.898 -26.016 -3.127 1 97.38 147 SER B N 1
ATOM 2678 C CA . SER B 1 147 ? -5.105 -27.031 -2.459 1 97.38 147 SER B CA 1
ATOM 2679 C C . SER B 1 147 ? -5.523 -27.203 -1.002 1 97.38 147 SER B C 1
ATOM 2681 O O . SER B 1 147 ? -5.758 -26.203 -0.305 1 97.38 147 SER B O 1
ATOM 2683 N N . PRO B 1 148 ? -5.633 -28.359 -0.483 1 96.25 148 PRO B N 1
ATOM 2684 C CA . PRO B 1 148 ? -5.949 -28.578 0.93 1 96.25 148 PRO B CA 1
ATOM 2685 C C . PRO B 1 148 ? -4.77 -28.281 1.852 1 96.25 148 PRO B C 1
ATOM 2687 O O . PRO B 1 148 ? -4.93 -28.234 3.074 1 96.25 148 PRO B O 1
ATOM 2690 N N . ASP B 1 149 ? -3.596 -28.016 1.327 1 94.75 149 ASP B N 1
ATOM 2691 C CA . ASP B 1 149 ? -2.373 -27.969 2.125 1 94.75 149 ASP B CA 1
ATOM 2692 C C . ASP B 1 149 ? -1.948 -26.531 2.385 1 94.75 149 ASP B C 1
ATOM 2694 O O . ASP B 1 149 ? -0.959 -26.281 3.078 1 94.75 149 ASP B O 1
ATOM 2698 N N . ILE B 1 150 ? -2.734 -25.609 1.852 1 94.56 150 ILE B N 1
ATOM 2699 C CA . ILE B 1 150 ? -2.303 -24.219 1.99 1 94.56 150 ILE B CA 1
ATOM 2700 C C . ILE B 1 150 ? -2.514 -23.75 3.43 1 94.56 150 ILE B C 1
ATOM 2702 O O . ILE B 1 150 ? -3.459 -24.188 4.094 1 94.56 150 ILE B O 1
ATOM 2706 N N . ASN B 1 151 ? -1.604 -22.922 3.941 1 95.75 151 ASN B N 1
ATOM 2707 C CA . ASN B 1 151 ? -1.821 -22.172 5.176 1 95.75 151 ASN B CA 1
ATOM 2708 C C . ASN B 1 151 ? -2.812 -21.031 4.969 1 95.75 151 ASN B C 1
ATOM 2710 O O . ASN B 1 151 ? -2.43 -19.953 4.539 1 95.75 151 ASN B O 1
ATOM 2714 N N . THR B 1 152 ? -4.074 -21.281 5.32 1 97.38 152 THR B N 1
ATOM 2715 C CA . THR B 1 152 ? -5.133 -20.344 4.941 1 97.38 152 THR B CA 1
ATOM 2716 C C . THR B 1 152 ? -4.93 -19 5.621 1 97.38 152 THR B C 1
ATOM 2718 O O . THR B 1 152 ? -5.254 -17.953 5.051 1 97.38 152 THR B O 1
ATOM 2721 N N . ALA B 1 153 ? -4.391 -18.984 6.848 1 97.25 153 ALA B N 1
ATOM 2722 C CA . ALA B 1 153 ? -4.168 -17.719 7.562 1 97.25 153 ALA B CA 1
ATOM 2723 C C . ALA B 1 153 ? -3.117 -16.875 6.859 1 97.25 153 ALA B C 1
ATOM 2725 O O . ALA B 1 153 ? -3.367 -15.711 6.531 1 97.25 153 ALA B O 1
ATOM 2726 N N . MET B 1 154 ? -1.971 -17.438 6.562 1 98.06 154 MET B N 1
ATOM 2727 C CA . MET B 1 154 ? -0.898 -16.703 5.902 1 98.06 154 MET B CA 1
ATOM 2728 C C . MET B 1 154 ? -1.296 -16.328 4.477 1 98.06 154 MET B C 1
ATOM 2730 O O . MET B 1 154 ? -1.04 -15.203 4.035 1 98.06 154 MET B O 1
ATOM 2734 N N . THR B 1 155 ? -1.941 -17.266 3.809 1 98.56 155 THR B N 1
ATOM 2735 C CA . THR B 1 155 ? -2.383 -17 2.443 1 98.56 155 THR B CA 1
ATOM 2736 C C . THR B 1 155 ? -3.35 -15.82 2.414 1 98.56 155 THR B C 1
ATOM 2738 O O . THR B 1 155 ? -3.238 -14.938 1.558 1 98.56 155 THR B O 1
ATOM 2741 N N . SER B 1 156 ? -4.297 -15.781 3.369 1 98.62 156 SER B N 1
ATOM 2742 C CA . SER B 1 156 ? -5.242 -14.672 3.439 1 98.62 156 SER B CA 1
ATOM 2743 C C . SER B 1 156 ? -4.523 -13.352 3.666 1 98.62 156 SER B C 1
ATOM 2745 O O . SER B 1 156 ? -4.898 -12.328 3.092 1 98.62 156 SER B O 1
ATOM 2747 N N . ARG B 1 157 ? -3.471 -13.352 4.48 1 98.56 157 ARG B N 1
ATOM 2748 C CA . ARG B 1 157 ? -2.695 -12.141 4.754 1 98.56 157 ARG B CA 1
ATOM 2749 C C . ARG B 1 157 ? -1.955 -11.68 3.504 1 98.56 157 ARG B C 1
ATOM 2751 O O . ARG B 1 157 ? -1.973 -10.492 3.172 1 98.56 157 ARG B O 1
ATOM 2758 N N . LEU B 1 158 ? -1.371 -12.57 2.781 1 98.81 158 LEU B N 1
ATOM 2759 C CA . LEU B 1 158 ? -0.613 -12.219 1.586 1 98.81 158 LEU B CA 1
ATOM 2760 C C . LEU B 1 158 ? -1.541 -11.727 0.478 1 98.81 158 LEU B C 1
ATOM 2762 O O . LEU B 1 158 ? -1.189 -10.82 -0.278 1 98.81 158 LEU B O 1
ATOM 2766 N N . LEU B 1 159 ? -2.727 -12.328 0.394 1 98.81 159 LEU B N 1
ATOM 2767 C CA . LEU B 1 159 ? -3.711 -11.852 -0.569 1 98.81 159 LEU B CA 1
ATOM 2768 C C . LEU B 1 159 ? -4.191 -10.453 -0.204 1 98.81 159 LEU B C 1
ATOM 2770 O O . LEU B 1 159 ? -4.445 -9.625 -1.087 1 98.81 159 LEU B O 1
ATOM 2774 N N . LEU B 1 160 ? -4.328 -10.211 1.082 1 98.69 160 LEU B N 1
ATOM 2775 C CA . LEU B 1 160 ? -4.672 -8.867 1.534 1 98.69 160 LEU B CA 1
ATOM 2776 C C . LEU B 1 160 ? -3.566 -7.879 1.182 1 98.69 160 LEU B C 1
ATOM 2778 O O . LEU B 1 160 ? -3.846 -6.773 0.712 1 98.69 160 LEU B O 1
ATOM 2782 N N . ASP B 1 161 ? -2.289 -8.25 1.371 1 98.81 161 ASP B N 1
ATOM 2783 C CA . ASP B 1 161 ? -1.166 -7.395 1.011 1 98.81 161 ASP B CA 1
ATOM 2784 C C . ASP B 1 161 ? -1.168 -7.086 -0.484 1 98.81 161 ASP B C 1
ATOM 2786 O O . ASP B 1 161 ? -0.95 -5.941 -0.888 1 98.81 161 ASP B O 1
ATOM 2790 N N . LEU B 1 162 ? -1.414 -8.102 -1.294 1 98.88 162 LEU B N 1
ATOM 2791 C CA . LEU B 1 162 ? -1.531 -7.883 -2.73 1 98.88 162 LEU B CA 1
ATOM 2792 C C . LEU B 1 162 ? -2.648 -6.891 -3.041 1 98.88 162 LEU B C 1
ATOM 2794 O O . LEU B 1 162 ? -2.463 -5.977 -3.846 1 98.88 162 LEU B O 1
ATOM 2798 N N . THR B 1 163 ? -3.785 -7.051 -2.389 1 98.69 163 THR B N 1
ATOM 2799 C CA . THR B 1 163 ? -4.945 -6.188 -2.582 1 98.69 163 THR B CA 1
ATOM 2800 C C . THR B 1 163 ? -4.594 -4.734 -2.27 1 98.69 163 THR B C 1
ATOM 2802 O O . THR B 1 163 ? -4.871 -3.84 -3.068 1 98.69 163 THR B O 1
ATOM 2805 N N . TYR B 1 164 ? -3.939 -4.551 -1.155 1 98.5 164 TYR B N 1
ATOM 2806 C CA . TYR B 1 164 ? -3.617 -3.191 -0.742 1 98.5 164 TYR B CA 1
ATOM 2807 C C . TYR B 1 164 ? -2.529 -2.596 -1.627 1 98.5 164 TYR B C 1
ATOM 2809 O O . TYR B 1 164 ? -2.523 -1.39 -1.889 1 98.5 164 TYR B O 1
ATOM 2817 N N . GLY B 1 165 ? -1.6 -3.449 -2.105 1 98.69 165 GLY B N 1
ATOM 2818 C CA . GLY B 1 165 ? -0.626 -2.969 -3.072 1 98.69 165 GLY B CA 1
ATOM 2819 C C . GLY B 1 165 ? -1.259 -2.463 -4.355 1 98.69 165 GLY B C 1
ATOM 2820 O O . GLY B 1 165 ? -0.883 -1.404 -4.863 1 98.69 165 GLY B O 1
ATOM 2821 N N . VAL B 1 166 ? -2.225 -3.186 -4.836 1 98.75 166 VAL B N 1
ATOM 2822 C CA . VAL B 1 166 ? -2.943 -2.787 -6.043 1 98.75 166 VAL B CA 1
ATOM 2823 C C . VAL B 1 166 ? -3.77 -1.533 -5.762 1 98.75 166 VAL B C 1
ATOM 2825 O O . VAL B 1 166 ? -3.75 -0.582 -6.547 1 98.75 166 VAL B O 1
ATOM 2828 N N . LEU B 1 167 ? -4.426 -1.523 -4.641 1 97.88 167 LEU B N 1
ATOM 2829 C CA . LEU B 1 167 ? -5.285 -0.409 -4.246 1 97.88 167 LEU B CA 1
ATOM 2830 C C . LEU B 1 167 ? -4.48 0.884 -4.148 1 97.88 167 LEU B C 1
ATOM 2832 O O . LEU B 1 167 ? -4.977 1.956 -4.504 1 97.88 167 LEU B O 1
ATOM 2836 N N . ALA B 1 168 ? -3.277 0.786 -3.721 1 97.88 168 ALA B N 1
ATOM 2837 C CA . ALA B 1 168 ? -2.439 1.95 -3.447 1 97.88 168 ALA B CA 1
ATOM 2838 C C . ALA B 1 168 ? -1.756 2.445 -4.719 1 97.88 168 ALA B C 1
ATOM 2840 O O . ALA B 1 168 ? -1.133 3.508 -4.723 1 97.88 168 ALA B O 1
ATOM 2841 N N . ASP B 1 169 ? -1.833 1.673 -5.777 1 98.25 169 ASP B N 1
ATOM 2842 C CA . ASP B 1 169 ? -1.198 2.039 -7.039 1 98.25 169 ASP B CA 1
ATOM 2843 C C . ASP B 1 169 ? -2 3.119 -7.762 1 98.25 169 ASP B C 1
ATOM 2845 O O . ASP B 1 169 ? -3.141 2.887 -8.164 1 98.25 169 ASP B O 1
ATOM 2849 N N . ILE B 1 170 ? -1.383 4.293 -7.961 1 97.19 170 ILE B N 1
ATOM 2850 C CA . ILE B 1 170 ? -2.049 5.438 -8.57 1 97.19 170 ILE B CA 1
ATOM 2851 C C . ILE B 1 1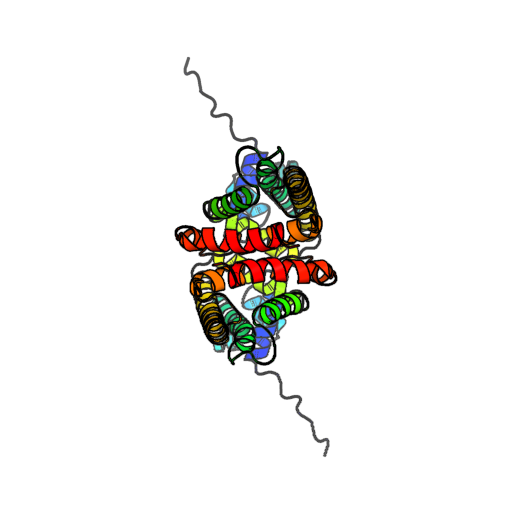70 ? -2.455 5.094 -10 1 97.19 170 ILE B C 1
ATOM 2853 O O . ILE B 1 170 ? -3.33 5.742 -10.578 1 97.19 170 ILE B O 1
ATOM 2857 N N . GLU B 1 171 ? -1.932 4.023 -10.594 1 97.5 171 GLU B N 1
ATOM 2858 C CA . GLU B 1 171 ? -2.213 3.65 -11.977 1 97.5 171 GLU B CA 1
ATOM 2859 C C . GLU B 1 171 ? -3.096 2.406 -12.047 1 97.5 171 GLU B C 1
ATOM 2861 O O . GLU B 1 171 ? -3.336 1.868 -13.125 1 97.5 171 GLU B O 1
ATOM 2866 N N . ALA B 1 172 ? -3.621 1.978 -10.93 1 98 172 ALA B N 1
ATOM 2867 C CA . ALA B 1 172 ? -4.305 0.69 -10.844 1 98 172 ALA B CA 1
ATOM 2868 C C . ALA B 1 172 ? -5.48 0.627 -11.812 1 98 172 ALA B C 1
ATOM 2870 O O . ALA B 1 172 ? -5.688 -0.388 -12.477 1 98 172 ALA B O 1
ATOM 2871 N N . GLU B 1 173 ? -6.25 1.696 -11.883 1 97.56 173 GLU B N 1
ATOM 2872 C CA . GLU B 1 173 ? -7.434 1.701 -12.742 1 97.56 173 GLU B CA 1
ATOM 2873 C C . GLU B 1 173 ? -7.047 1.54 -14.203 1 97.56 173 GLU B C 1
ATOM 2875 O O . GLU B 1 173 ? -7.684 0.781 -14.938 1 97.56 173 GLU B O 1
ATOM 2880 N N . ASP B 1 174 ? -6.035 2.229 -14.648 1 97.5 174 ASP B N 1
ATOM 2881 C CA . ASP B 1 174 ? -5.562 2.127 -16.031 1 97.5 174 ASP B CA 1
ATOM 2882 C C . ASP B 1 174 ? -4.988 0.74 -16.312 1 97.5 174 ASP B C 1
ATOM 2884 O O . ASP B 1 174 ? -5.258 0.154 -17.359 1 97.5 174 ASP B O 1
ATOM 2888 N N . LEU B 1 175 ? -4.234 0.217 -15.367 1 97.75 175 LEU B N 1
ATOM 2889 C CA . LEU B 1 175 ? -3.652 -1.111 -15.531 1 97.75 175 LEU B CA 1
ATOM 2890 C C . LEU B 1 175 ? -4.742 -2.172 -15.648 1 97.75 175 LEU B C 1
ATOM 2892 O O . LEU B 1 175 ? -4.625 -3.104 -16.438 1 97.75 175 LEU B O 1
ATOM 2896 N N . ALA B 1 176 ? -5.82 -1.96 -14.883 1 98.25 176 ALA B N 1
ATOM 2897 C CA . ALA B 1 176 ? -6.887 -2.951 -14.797 1 98.25 176 ALA B CA 1
ATOM 2898 C C . ALA B 1 176 ? -7.66 -3.035 -16.109 1 98.25 176 ALA B C 1
ATOM 2900 O O . ALA B 1 176 ? -8.422 -3.98 -16.344 1 98.25 176 ALA B O 1
ATOM 2901 N N . ARG B 1 177 ? -7.488 -2.043 -17 1 97.62 177 ARG B N 1
ATOM 2902 C CA . ARG B 1 177 ? -8.148 -2.068 -18.312 1 97.62 177 ARG B CA 1
ATOM 2903 C C . ARG B 1 177 ? -7.477 -3.072 -19.234 1 97.62 177 ARG B C 1
ATOM 2905 O O . ARG B 1 177 ? -8.07 -3.494 -20.234 1 97.62 177 ARG B O 1
ATOM 2912 N N . GLU B 1 178 ? -6.23 -3.389 -18.953 1 97.5 178 GLU B N 1
ATOM 2913 C CA . GLU B 1 178 ? -5.504 -4.355 -19.766 1 97.5 178 GLU B CA 1
ATOM 2914 C C . GLU B 1 178 ? -5.84 -5.785 -19.359 1 97.5 178 GLU B C 1
ATOM 2916 O O . GLU B 1 178 ? -5.844 -6.117 -18.172 1 97.5 178 GLU B O 1
ATOM 2921 N N . ALA B 1 179 ? -6.07 -6.633 -20.328 1 96.94 179 ALA B N 1
ATOM 2922 C CA . ALA B 1 179 ? -6.391 -8.031 -20.062 1 96.94 179 ALA B CA 1
ATOM 2923 C C . ALA B 1 179 ? -5.27 -8.711 -19.281 1 96.94 179 ALA B C 1
ATOM 2925 O O . ALA B 1 179 ? -5.523 -9.594 -18.453 1 96.94 179 ALA B O 1
ATOM 2926 N N . SER B 1 180 ? -4.078 -8.227 -19.516 1 97.38 180 SER B N 1
ATOM 2927 C CA . SER B 1 180 ? -2.914 -8.844 -18.891 1 97.38 180 SER B CA 1
ATOM 2928 C C . SER B 1 180 ? -2.92 -8.617 -17.391 1 97.38 180 SER B C 1
ATOM 2930 O O . SER B 1 180 ? -2.277 -9.359 -16.641 1 97.38 180 SER B O 1
ATOM 2932 N N . PHE B 1 181 ? -3.645 -7.598 -16.953 1 98.56 181 PHE B N 1
ATOM 2933 C CA . PHE B 1 181 ? -3.719 -7.32 -15.523 1 98.56 181 PHE B CA 1
ATOM 2934 C C . PHE B 1 181 ? -4.434 -8.445 -14.789 1 98.56 181 PHE B C 1
ATOM 2936 O O . PHE B 1 181 ? -3.865 -9.07 -13.891 1 98.56 181 PHE B O 1
ATOM 2943 N N . ALA B 1 182 ? -5.648 -8.758 -15.234 1 98.38 182 ALA B N 1
ATOM 2944 C CA . ALA B 1 182 ? -6.434 -9.828 -14.625 1 98.38 182 ALA B CA 1
ATOM 2945 C C . ALA B 1 182 ? -5.742 -11.18 -14.797 1 98.38 182 ALA B C 1
ATOM 2947 O O . ALA B 1 182 ? -5.781 -12.023 -13.898 1 98.38 182 ALA B O 1
ATOM 2948 N N . GLN B 1 183 ? -5.117 -11.367 -15.922 1 97.69 183 GLN B N 1
ATOM 2949 C CA . GLN B 1 183 ? -4.402 -12.617 -16.172 1 97.69 183 GLN B CA 1
ATOM 2950 C C . GLN B 1 183 ? -3.238 -12.789 -15.203 1 97.69 183 GLN B C 1
ATOM 2952 O O . GLN B 1 183 ? -3.012 -13.883 -14.688 1 97.69 183 GLN B O 1
ATOM 2957 N N . GLY B 1 184 ? -2.49 -11.672 -14.953 1 98.12 184 GLY B N 1
ATOM 2958 C CA . GLY B 1 184 ? -1.392 -11.711 -14.008 1 98.12 184 GLY B CA 1
ATOM 2959 C C . GLY B 1 184 ? -1.846 -11.984 -12.578 1 98.12 184 GLY B C 1
ATOM 2960 O O . GLY B 1 184 ? -1.24 -12.789 -11.875 1 98.12 184 GLY B O 1
ATOM 2961 N N . LEU B 1 185 ? -2.922 -11.328 -12.203 1 98.69 185 LEU B N 1
ATOM 2962 C CA . LEU B 1 185 ? -3.492 -11.57 -10.883 1 98.69 185 LEU B CA 1
ATOM 2963 C C . LEU B 1 185 ? -3.898 -13.031 -10.734 1 98.69 185 LEU B C 1
ATOM 2965 O O . LEU B 1 185 ? -3.625 -13.648 -9.703 1 98.69 185 LEU B O 1
ATOM 2969 N N . ARG B 1 186 ? -4.555 -13.523 -11.766 1 98.19 186 ARG B N 1
ATOM 2970 C CA . ARG B 1 186 ? -5.004 -14.914 -11.719 1 98.19 186 ARG B CA 1
ATOM 2971 C C . ARG B 1 186 ? -3.828 -15.859 -11.531 1 98.19 186 ARG B C 1
ATOM 2973 O O . ARG B 1 186 ? -3.916 -16.812 -10.75 1 98.19 186 ARG B O 1
ATOM 2980 N N . ALA B 1 187 ? -2.758 -15.578 -12.227 1 97.94 187 ALA B N 1
ATOM 2981 C CA . ALA B 1 187 ? -1.571 -16.422 -12.125 1 97.94 187 ALA B CA 1
ATOM 2982 C C . ALA B 1 187 ? -0.965 -16.359 -10.727 1 97.94 187 ALA B C 1
ATOM 2984 O O . ALA B 1 187 ? -0.588 -17.391 -10.164 1 97.94 187 ALA B O 1
ATOM 2985 N N . MET B 1 188 ? -0.851 -15.188 -10.094 1 98.44 188 MET B N 1
ATOM 2986 C CA . MET B 1 188 ? -0.311 -15.016 -8.742 1 98.44 188 MET B CA 1
ATOM 2987 C C . MET B 1 188 ? -1.199 -15.703 -7.711 1 98.44 188 MET B C 1
ATOM 2989 O O . MET B 1 188 ? -0.714 -16.484 -6.891 1 98.4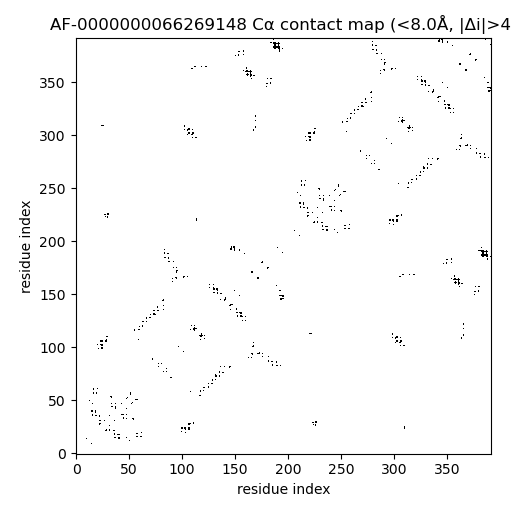4 188 MET B O 1
ATOM 2993 N N . ILE B 1 189 ? -2.496 -15.406 -7.848 1 98.69 189 ILE B N 1
ATOM 2994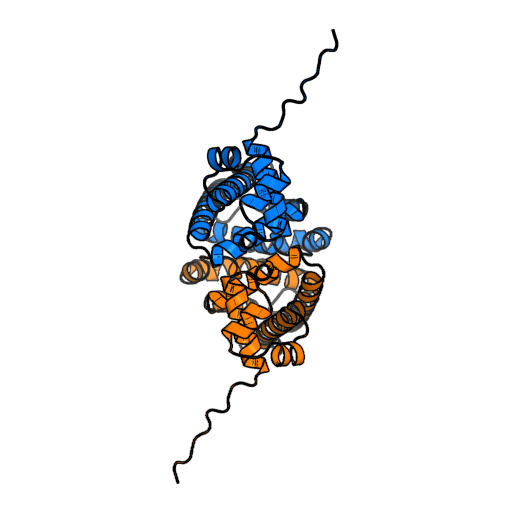 C CA . ILE B 1 189 ? -3.469 -15.906 -6.883 1 98.69 189 ILE B CA 1
ATOM 2995 C C . ILE B 1 189 ? -3.627 -17.422 -7.039 1 98.69 189 ILE B C 1
ATOM 2997 O O . ILE B 1 189 ? -3.643 -18.156 -6.047 1 98.69 189 ILE B O 1
ATOM 3001 N N . GLY B 1 190 ? -3.736 -17.859 -8.297 1 98 190 GLY B N 1
ATOM 3002 C CA . GLY B 1 190 ? -3.754 -19.297 -8.539 1 98 190 GLY B CA 1
ATOM 3003 C C . GLY B 1 190 ? -2.529 -20.016 -7.996 1 98 190 GLY B C 1
ATOM 3004 O O . GLY B 1 190 ? -2.639 -21.109 -7.434 1 98 190 GLY B O 1
ATOM 3005 N N . GLY B 1 191 ? -1.351 -19.375 -8.141 1 97.5 191 GLY B N 1
ATOM 3006 C CA . GLY B 1 191 ? -0.111 -19.953 -7.66 1 97.5 191 GLY B CA 1
ATOM 3007 C C . GLY B 1 191 ? -0.131 -20.25 -6.168 1 97.5 191 GLY B C 1
ATOM 3008 O O . GLY B 1 191 ? 0.282 -21.328 -5.734 1 97.5 191 GLY B O 1
ATOM 3009 N N . ILE B 1 192 ? -0.618 -19.312 -5.387 1 97.5 192 ILE B N 1
ATOM 3010 C CA . ILE B 1 192 ? -0.577 -19.5 -3.941 1 97.5 192 ILE B CA 1
ATOM 3011 C C . ILE B 1 192 ? -1.75 -20.375 -3.502 1 97.5 192 ILE B C 1
ATOM 3013 O O . ILE B 1 192 ? -1.644 -21.125 -2.529 1 97.5 192 ILE B O 1
ATOM 3017 N N . LEU B 1 193 ? -2.861 -20.406 -4.227 1 97.5 193 LEU B N 1
ATOM 3018 C CA . LEU B 1 193 ? -4.055 -21.125 -3.797 1 97.5 193 LEU B CA 1
ATOM 3019 C C . LEU B 1 193 ? -4.016 -22.578 -4.266 1 97.5 193 LEU B C 1
ATOM 3021 O O . LEU B 1 193 ? -4.77 -23.406 -3.768 1 97.5 193 LEU B O 1
ATOM 3025 N N . THR B 1 194 ? -3.139 -22.875 -5.199 1 90.94 194 THR B N 1
ATOM 3026 C CA . THR B 1 194 ? -3.102 -24.234 -5.703 1 90.94 194 THR B CA 1
ATOM 3027 C C . THR B 1 194 ? -1.748 -24.875 -5.418 1 90.94 194 THR B C 1
ATOM 3029 O O . THR B 1 194 ? -1.483 -26 -5.859 1 90.94 194 THR B O 1
ATOM 3032 N N . ALA B 1 195 ? -0.875 -24.109 -4.715 1 80.19 195 ALA B N 1
ATOM 3033 C CA . ALA B 1 195 ? 0.44 -24.641 -4.363 1 80.19 195 ALA B CA 1
ATOM 3034 C C . ALA B 1 195 ? 0.315 -25.844 -3.436 1 80.19 195 ALA B C 1
ATOM 3036 O O . ALA B 1 195 ? -0.575 -25.891 -2.584 1 80.19 195 ALA B O 1
ATOM 3037 N N . SER B 1 196 ? 1.07 -26.953 -3.799 1 72.69 196 SER B N 1
ATOM 3038 C CA . SER B 1 196 ? 1.071 -28.188 -3.012 1 72.69 196 SER B CA 1
ATOM 3039 C C . SER B 1 196 ? 2.232 -28.203 -2.023 1 72.69 196 SER B C 1
ATOM 3041 O O . SER B 1 196 ? 3.287 -27.625 -2.283 1 72.69 196 SER B O 1
#

Sequence (392 aa):
MMDNMQTEAQPTRTRILNAAREIFSENGFHSASMKAICKSCAISPGTLYHHFISKEALIQAIILQDQERALARFREPIEGIHFVDYMVESIVSLTHEAFGQRALVVEIMAEGMRNPQVAAMLKNKHMTITEFVAQRMRDAQQKGEISPDINTAMTSRLLLDLTYGVLADIEAEDLAREASFAQGLRAMIGGILTASMMDNMQTEAQPTRTRILNAAREIFSENGFHSASMKAICKSCAISPGTLYHHFISKEALIQAIILQDQERALARFREPIEGIHFVDYMVESIVSLTHEAFGQRALVVEIMAEGMRNPQVAAMLKNKHMTITEFVAQRMRDAQQKGEISPDINTAMTSRLLLDLTYGVLADIEAEDLAREASFAQGLRAMIGGILTAS

pLDDT: mean 92.59, std 12.85, range [29.95, 98.88]

Solvent-accessible surface area (backbone atoms only — not comparable to full-atom values): 20875 Å² total; per-residue (Å²): 130,80,79,72,77,69,73,75,70,67,56,69,66,53,47,49,51,55,34,42,51,52,42,34,39,71,45,31,63,74,57,48,47,74,66,57,38,24,62,71,59,73,46,53,67,69,60,49,44,71,77,36,83,41,71,65,51,49,49,50,53,51,51,53,51,54,42,47,61,57,37,68,72,38,74,56,86,80,73,98,53,59,64,56,59,48,53,40,51,53,50,54,54,54,38,69,46,59,65,63,58,42,30,34,52,34,39,50,48,28,43,26,60,64,33,70,69,48,30,52,51,49,51,51,43,52,50,54,48,28,51,37,44,25,51,48,47,51,52,32,30,75,71,62,72,33,38,81,74,49,60,45,66,57,49,26,49,52,52,48,21,34,43,50,11,42,50,57,37,91,55,31,49,67,46,58,72,38,71,61,40,59,52,42,46,38,26,22,49,41,19,41,44,53,36,125,130,83,79,72,76,70,75,76,70,69,56,67,67,54,46,50,49,54,33,42,50,52,44,34,38,72,45,31,63,73,56,47,47,73,65,56,36,23,63,70,59,73,47,51,67,67,60,49,44,71,75,35,82,40,71,65,50,49,48,50,53,52,50,52,52,54,41,46,60,55,36,67,74,38,72,56,85,81,73,96,54,58,62,57,58,48,53,40,51,53,49,55,52,55,37,69,45,58,64,64,59,42,30,33,53,34,41,50,48,29,44,26,60,65,32,70,70,48,29,53,52,47,50,51,44,52,52,53,48,29,51,37,45,24,51,47,49,50,52,32,31,74,72,64,74,34,36,82,73,49,58,45,66,58,49,28,49,52,52,47,21,35,46,49,12,43,51,57,36,89,54,31,48,67,48,58,70,36,69,63,40,59,51,41,44,38,25,22,50,41,19,41,44,52,37,125

Radius of gyration: 22.98 Å; Cα contacts (8 Å, |Δi|>4): 451; chains: 2; bounding box: 100×60×44 Å

Secondary structure (DSSP, 8-state):
-----------HHHHHHHHHHHHHHHH-TTT--HHHHHHHHT--HHHHHHH-SSHHHHHHHHHHHHHHHHHHHHSS---SS-HHHHHHHHHHHHTTS-HHHHHHHHHHHHHHTT-HHHHHHHHHHHHHHHHHHHHHHHHHHHTTSS-TTS-HHHHHHHHHHHHHHHHT-TTHHHHHTSHHHHHHHHHHHHHHHS--/-----------HHHHHHHHHHHHHHHH-TTT--HHHHHHHHT--HHHHHHH-SSHHHHHHHHHHHHHHHHHHHHSS---SS-HHHHHHHHHHHHTTS-HHHHHHHHHHHHHHTT-HHHHHHHHHHHHHHHHHHHHHHHHHHHTTSS-TTS-HHHHHHHHHHHHHHHHT-TTHHHHHTSHHHHHHHHHHHHHHHS--

InterPro domains:
  IPR001647 DNA-binding HTH domain, TetR-type [PF00440] (16-62)
  IPR001647 DNA-binding HTH domain, TetR-type [PR00455] (16-29)
  IPR001647 DNA-binding HTH domain, TetR-type [PR00455] (37-60)
  IPR001647 DNA-binding HTH domain, TetR-type [PS50977] (10-70)
  IPR009057 Homedomain-like superfamily [SSF46689] (1-79)
  IPR023772 DNA-binding HTH domain, TetR-type, conserved site [PS01081] (28-59)
  IPR036271 Tetracyclin repressor-like, C-terminal domain superfamily [SSF48498] (84-168)
  IPR050109 HTH-type, TetR-like transcriptional regulator [PTHR30055] (6-194)

Nearest PDB structures (foldseek):
  6ayi-assembly2_C  TM=9.896E-01  e=3.282E-22  Escherichia coli O157:H7
  6ayh-assembly1_A-2  TM=9.671E-01  e=3.359E-18  Salmonella enterica
  6ayi-assembly2_D  TM=1.001E+00  e=1.289E-16  Escherichia coli O157:H7
  5nz0-assembly1_A-2  TM=7.209E-01  e=1.261E-04  Mycobacterium tuberculosis H37Rv
  4dw6-assembly1_A  TM=7.104E-01  e=4.593E-04  Mycobacterium tuberculosis

Organism: Escherichia coli O157:H7 (NCBI:txid83334)

Foldseek 3Di:
DPPPPPPPPPPPLVLLLVLLLVCCLVPNLVRDDLVSSCVSSVHDSVVSCVNPVDSLSSVLVLLVVVLVVLCVLQVDADPDDQLLLSLLVVLLVLLVPDLSSLSSVVRLVVVLVPPVSSVVSVVVSLVSSLVSQLVNLVVNVVVVRFDPPAPSSVLSNVSVVVSNVLSNDPCNNVLSVDPVSSVVSSVVNNCRRHPD/DPPPVPPPPPPPLVLLLVLLLVCCLVPNLVRDDLVSSCVSSVHDSVSSCVNPVDSLSSVLVLLVVVLVVLCVLQVDADPDDQLLLSLLVVLLVLLVPDLSSLSSVVRLVVVLVPPVSSVVSVVVSLVSSLVSQLVNLVVNVVVVSFDPPAPSSVLSNVSVVVSNVLSNDPCNNVLSVDPVSSVVSSVVNRCRRHPD